Protein AF-A0A7V4LE33-F1 (afdb_monomer_lite)

Organism: NCBI:txid60893

Sequence (483 aa):
MLSTIIAKIEAGARLLPKEALALWDLDLLTLGRLANRVRVRLHPEPQVTYVVDRNINYTNICVSGCRFCAFYRPPGAPGGYVLSEAELAPKLQETKDLGGSGILLQGGLNPDLPLSYYENLVKFIRQYGLRVHGFSPPEIVFLSHQTGLSLTQVLERLVSAGLNSIPGGGAEILVDRVRSALSPRKCTAAQWLEVMAAAHRLGLATTATMMFGHLETLAERTEHLLKIRDLQDETRGFTAFIPWSFQPGGTALGGETAGSWEYLKTLAVSRLVLDNVPNLQVSWVTQGAKIAQIALSFGANDFGSTMLEENVVAATGVTFRLSETEIRRLITSAGYEPRIRDHGYGSVAEGGRGLAAKDYYPQPPSPTSEPRSTGCQPVQHRQDACAPGQKCWETRIGLNPPLPPAGQDACAPGQRGWGGELEGRAEEPDSPGSPLKSPHLAIIARVGAHEDFLRQGVRYVGGRRHATPFGESNPVHLFEHQG

Secondary structure (DSSP, 8-state):
-HHHHHHHHHHTPPPPHHHHHHGGGS-HHHHHHHHHHHHHHH--SSEEEEE-EEEE-SB-B-SS--TT-SS-B-TT-TT--B--HHHHHHHHHHHHHTT--EEEE-----TT--HHHHHHHHHHHHHTT-EEEE--HHHHHHHHHHH---HHHHHHHHHHHT--EE--TT-S-S-HHHHHHH-TTSPPHHHHHHHHHHHHHTT-EEEEEEEESSS--HHHHHHHHHHHHHHHHHH--EEEEEEEE---TT-SS---PPPHHHHHHHHHHHHHH-TT--EEB--HHHHHHHHHHHHGGGT--EEEE--S---TTGGGT------HHHHHHHHHHTT-EEEEB-TTS-B--S-S-PPPHHHHSPPPPP--S-------PPPPPPP-PPPP----------PPPPPPPPPP--------------------------PPPPS--TTTHHHHHHHHHHTTTEEEEEEE----TTS--PPEEEEEE--

Foldseek 3Di:
DLVVLLVCLVVLHADDLVSLLCLLVDALVSLLQSLLVLLCVLPVALEFEEFAEAEDAQWQAAPQQFLLFLRHDHPPGPPTDGDDLVNVVVVLVVSVQQVGQAYAYEYHLHLVDALVNLLVVLLSSVVSVHAYQYYALQNLVSNCVSPVHDSLVSVVSNVVSPHAAYEQPPPQFQDQVVCCVGGVRGDHSVSRLVNVQSCLVVVHAYAHEYADDAPDDSSSLSVRLVSVQVSCVVRVRHQEYEYDWRQQASGSRHDDTDALSVVLSSQSSSSSNNSSHSAYEFDCQHHNLVSLLVSSSSNGRYPYYQHLDDRGSVSRVGDHGDFPVSSQVSSVVSVGGYFYAHPSRHGDPPDGDRDDRPSSDPDDPDPPDDDDDPDDDDDDDDDDDDDDDDDDDDDDDDDDDDDDDDDDDDDDDDDDDPDDDDDDDDDDDDDDDDDDDDPDPPPPVVVVVVVVVVVQQKDWDDWDWDDDPPPDTDIDTDIDHPD

InterPro domains:
  IPR007197 Radical SAM [PF04055] (56-225)
  IPR007197 Radical SAM [PS51918] (48-275)
  IPR007197 Radical SAM [SFLDS00029] (2-348)
  IPR013785 Aldolase-type TIM barrel [G3DSA:3.20.20.70] (4-344)
  IPR020050 FO synthase, subunit 2 [SFLDF00343] (2-348)
  IPR020050 FO synthase, subunit 2 [TIGR00423] (48-345)
  IPR022431 Cyclic dehypoxanthine futalosine synthase [MF_00992] (12-351)
  IPR022431 Cyclic dehypoxanthine futalosine synthase [TIGR03699] (14-346)
  IPR034405 F420, menaquinone cofactor biosynthesis [PTHR43076] (3-348)
  IPR045567 CofH/MqnC-like, C-terminal domain [PF19288] (236-346)
  IPR058240 Radical SAM superfamily [SSF102114] (18-340)

Radius of gyration: 28.49 Å; chains: 1; bounding box: 61×64×117 Å

Structure (mmCIF, N/CA/C/O backbone):
data_AF-A0A7V4LE33-F1
#
_entry.id   AF-A0A7V4LE33-F1
#
loop_
_atom_site.group_PDB
_atom_site.id
_atom_site.type_symbol
_atom_site.label_atom_id
_atom_site.label_alt_id
_atom_site.label_comp_id
_atom_site.label_asym_id
_atom_site.label_entity_id
_atom_site.label_seq_id
_atom_site.pdbx_PDB_ins_code
_atom_site.Cartn_x
_atom_site.Cartn_y
_atom_site.Cartn_z
_atom_site.occupancy
_atom_site.B_iso_or_equiv
_atom_site.auth_seq_id
_atom_site.auth_comp_id
_atom_site.auth_asym_id
_atom_site.auth_atom_id
_atom_site.pdbx_PDB_model_num
ATOM 1 N N . MET A 1 1 ? 22.209 -19.294 -17.822 1.00 82.50 1 MET A N 1
ATOM 2 C CA . MET A 1 1 ? 21.057 -19.135 -16.905 1.00 82.50 1 MET A CA 1
ATOM 3 C C . MET A 1 1 ? 20.354 -17.798 -17.127 1.00 82.50 1 MET A C 1
ATOM 5 O O . MET A 1 1 ? 19.225 -17.825 -17.589 1.00 82.50 1 MET A O 1
ATOM 9 N N . LEU A 1 2 ? 21.002 -16.645 -16.900 1.00 89.12 2 LEU A N 1
ATOM 10 C CA . LEU A 1 2 ? 20.376 -15.319 -17.088 1.00 89.12 2 LEU A CA 1
ATOM 11 C C . LEU A 1 2 ? 19.876 -15.055 -18.522 1.00 89.12 2 LEU A C 1
ATOM 13 O O . LEU A 1 2 ? 18.779 -14.540 -18.696 1.00 89.12 2 LEU A O 1
ATOM 17 N N . SER A 1 3 ? 20.615 -15.484 -19.551 1.00 91.12 3 SER A N 1
ATOM 18 C CA . SER A 1 3 ? 20.172 -15.388 -20.954 1.00 91.12 3 SER A CA 1
ATOM 19 C C . SER A 1 3 ? 18.851 -16.122 -21.217 1.00 91.12 3 SER A C 1
ATOM 21 O O . SER A 1 3 ? 17.976 -15.606 -21.906 1.00 91.12 3 SER A O 1
ATOM 23 N N . THR A 1 4 ? 18.673 -17.303 -20.621 1.00 94.19 4 THR A N 1
ATOM 24 C CA . THR A 1 4 ? 17.432 -18.084 -20.699 1.00 94.19 4 THR A CA 1
ATOM 25 C C . THR A 1 4 ? 16.272 -17.374 -19.998 1.00 94.19 4 THR A C 1
ATOM 27 O O . THR A 1 4 ? 15.159 -17.371 -20.517 1.00 94.19 4 THR A O 1
ATOM 30 N N . ILE A 1 5 ? 16.529 -16.737 -18.851 1.00 95.00 5 ILE A N 1
ATOM 31 C CA . ILE A 1 5 ? 15.526 -15.955 -18.108 1.00 95.00 5 ILE A CA 1
ATOM 32 C C . ILE A 1 5 ? 15.067 -14.749 -18.936 1.00 95.00 5 ILE A C 1
ATOM 34 O O . ILE A 1 5 ? 13.870 -14.507 -19.060 1.00 95.00 5 ILE A O 1
ATOM 38 N N . ILE A 1 6 ? 16.004 -14.035 -19.564 1.00 95.38 6 ILE A N 1
ATOM 39 C CA . ILE A 1 6 ? 15.701 -12.904 -20.449 1.00 95.38 6 ILE A CA 1
ATOM 40 C C . ILE A 1 6 ? 14.821 -13.354 -21.620 1.00 95.38 6 ILE A C 1
ATOM 42 O O . ILE A 1 6 ? 13.769 -12.760 -21.848 1.00 95.38 6 ILE A O 1
ATOM 46 N N . ALA A 1 7 ? 15.195 -14.440 -22.303 1.00 95.81 7 ALA A N 1
ATOM 47 C CA . ALA A 1 7 ? 14.414 -14.977 -23.417 1.00 95.81 7 ALA A CA 1
ATOM 48 C C . ALA A 1 7 ? 12.983 -15.360 -22.994 1.00 95.81 7 ALA A C 1
ATOM 50 O O . ALA A 1 7 ? 12.030 -15.091 -23.724 1.00 95.81 7 ALA A O 1
ATOM 51 N N . LYS A 1 8 ? 12.808 -15.925 -21.789 1.00 96.50 8 LYS A N 1
ATOM 52 C CA . LYS A 1 8 ? 11.479 -16.202 -21.221 1.00 96.50 8 LYS A CA 1
ATOM 53 C C . LYS A 1 8 ? 10.655 -14.931 -21.024 1.00 96.50 8 LYS A C 1
ATOM 55 O O . LYS A 1 8 ? 9.504 -14.895 -21.448 1.00 96.50 8 LYS A O 1
ATOM 60 N N . ILE A 1 9 ? 11.234 -13.886 -20.432 1.00 96.25 9 ILE A N 1
ATOM 61 C CA . ILE A 1 9 ? 10.548 -12.599 -20.216 1.00 96.25 9 ILE A CA 1
ATOM 62 C C . ILE A 1 9 ? 10.115 -11.983 -21.554 1.00 96.25 9 ILE A C 1
ATOM 64 O O . ILE A 1 9 ? 8.979 -11.516 -21.707 1.00 96.25 9 ILE A O 1
ATOM 68 N N . GLU A 1 10 ? 11.008 -12.005 -22.544 1.00 93.81 10 GLU A N 1
ATOM 69 C CA . GLU A 1 10 ? 10.741 -11.483 -23.885 1.00 93.81 10 GLU A CA 1
ATOM 70 C C . GLU A 1 10 ? 9.639 -12.273 -24.601 1.00 93.81 10 GLU A C 1
ATOM 72 O O . GLU A 1 10 ? 8.784 -11.661 -25.243 1.00 93.81 10 GLU A O 1
ATOM 77 N N . ALA A 1 11 ? 9.576 -13.589 -24.391 1.00 95.38 11 ALA A N 1
ATOM 78 C CA . ALA A 1 11 ? 8.491 -14.451 -24.861 1.00 95.38 11 ALA A CA 1
ATOM 79 C C . ALA A 1 11 ? 7.198 -14.353 -24.023 1.00 95.38 11 ALA A C 1
ATOM 81 O O . ALA A 1 11 ? 6.180 -14.923 -24.403 1.00 95.38 11 ALA A O 1
ATOM 82 N N . GLY A 1 12 ? 7.215 -13.650 -22.884 1.00 93.88 12 GLY A N 1
ATOM 83 C CA . GLY A 1 12 ? 6.070 -13.554 -21.973 1.00 93.88 12 GLY A CA 1
ATOM 84 C C . GLY A 1 12 ? 5.796 -14.811 -21.154 1.00 93.88 12 GLY A C 1
ATOM 85 O O . GLY A 1 12 ? 4.691 -14.984 -20.653 1.00 93.88 12 GLY A O 1
ATOM 86 N N . ALA A 1 13 ? 6.795 -15.677 -20.995 1.00 96.06 13 ALA A N 1
ATOM 87 C CA . ALA A 1 13 ? 6.697 -16.852 -20.148 1.00 96.06 13 ALA A CA 1
ATOM 88 C C . ALA A 1 13 ? 6.853 -16.487 -18.663 1.00 96.06 13 ALA A C 1
ATOM 90 O O . ALA A 1 13 ? 7.707 -15.678 -18.289 1.00 96.06 13 ALA A O 1
ATOM 91 N N . ARG A 1 14 ? 6.058 -17.143 -17.811 1.00 96.50 14 ARG A N 1
ATOM 92 C CA . ARG A 1 14 ? 6.125 -17.004 -16.353 1.00 96.50 14 ARG A CA 1
ATOM 93 C C . ARG A 1 14 ? 7.475 -17.479 -15.811 1.00 96.50 14 ARG A C 1
ATOM 95 O O . ARG A 1 14 ? 8.003 -18.515 -16.223 1.00 96.50 14 ARG A O 1
ATOM 102 N N . LEU A 1 15 ? 8.003 -16.731 -14.844 1.00 97.88 15 LEU A N 1
ATOM 103 C CA . LEU A 1 15 ? 9.248 -17.058 -14.153 1.00 97.88 15 LEU A CA 1
ATOM 104 C C . LEU A 1 15 ? 9.018 -18.041 -13.004 1.00 97.88 15 LEU A C 1
ATOM 106 O O . LEU A 1 15 ? 8.119 -17.861 -12.172 1.00 97.88 15 LEU A O 1
ATOM 110 N N . LEU A 1 16 ? 9.881 -19.052 -12.925 1.00 97.69 16 LEU A N 1
ATOM 111 C CA . LEU A 1 16 ? 9.951 -19.968 -11.788 1.00 97.69 16 LEU A CA 1
ATOM 112 C C . LEU A 1 16 ? 10.602 -19.284 -10.570 1.00 97.69 16 LEU A C 1
ATOM 114 O O . LEU A 1 16 ? 11.385 -18.351 -10.747 1.00 97.69 16 LEU A O 1
ATOM 118 N N . PRO A 1 17 ? 10.382 -19.772 -9.333 1.00 97.69 17 PRO A N 1
ATOM 119 C CA . PRO A 1 17 ? 10.937 -19.154 -8.122 1.00 97.69 17 PRO A CA 1
ATOM 120 C C . PRO A 1 17 ? 12.454 -18.909 -8.155 1.00 97.69 17 PRO A C 1
ATOM 122 O O . PRO A 1 17 ? 12.925 -17.831 -7.800 1.00 97.69 17 PRO A O 1
ATOM 125 N N . LYS A 1 18 ? 13.234 -19.879 -8.651 1.00 97.62 18 LYS A N 1
ATOM 126 C CA . LYS A 1 18 ? 14.694 -19.727 -8.795 1.00 97.62 18 LYS A CA 1
ATOM 127 C C . LYS A 1 18 ? 15.082 -18.679 -9.841 1.00 97.62 18 LYS A C 1
ATOM 129 O O . LYS A 1 18 ? 16.113 -18.034 -9.706 1.00 97.62 18 LYS A O 1
ATOM 134 N N . GLU A 1 19 ? 14.269 -18.522 -10.882 1.00 98.25 19 GLU A N 1
ATOM 135 C CA . GLU A 1 19 ? 14.489 -17.530 -11.937 1.00 98.25 19 GLU A CA 1
ATOM 136 C C . GLU A 1 19 ? 14.141 -16.126 -11.442 1.00 98.25 19 GLU A C 1
ATOM 138 O O . GLU A 1 19 ? 14.890 -15.194 -11.708 1.00 98.25 19 GLU A O 1
ATOM 143 N N . ALA A 1 20 ? 13.061 -15.998 -10.664 1.00 98.25 20 ALA A N 1
ATOM 144 C CA . ALA A 1 20 ? 12.683 -14.762 -9.986 1.00 98.25 20 ALA A CA 1
ATOM 145 C C . ALA A 1 20 ? 13.791 -14.273 -9.039 1.00 98.25 20 ALA A C 1
ATOM 147 O O . ALA A 1 20 ? 14.145 -13.098 -9.070 1.00 98.25 20 ALA A O 1
ATOM 148 N N . LEU A 1 21 ? 14.400 -15.177 -8.261 1.00 98.38 21 LEU A N 1
ATOM 149 C CA . LEU A 1 21 ? 15.534 -14.839 -7.395 1.00 98.38 21 LEU A CA 1
ATOM 150 C C . LEU A 1 21 ? 16.780 -14.427 -8.198 1.00 98.38 21 LEU A C 1
ATOM 152 O O . LEU A 1 21 ? 17.473 -13.488 -7.825 1.00 98.38 21 LEU A O 1
ATOM 156 N N . ALA A 1 22 ? 17.049 -15.081 -9.327 1.00 98.25 22 ALA A N 1
ATOM 157 C CA . ALA A 1 22 ? 18.191 -14.738 -10.175 1.00 98.25 22 ALA A CA 1
ATOM 158 C C . ALA A 1 22 ? 18.052 -13.368 -10.876 1.00 98.25 22 ALA A C 1
ATOM 160 O O . ALA A 1 22 ? 19.038 -12.846 -11.391 1.00 98.25 22 ALA A O 1
ATOM 161 N N . LEU A 1 23 ? 16.861 -12.748 -10.895 1.00 98.19 23 LEU A N 1
ATOM 162 C CA . LEU A 1 23 ? 16.689 -11.396 -11.447 1.00 98.19 23 LEU A CA 1
ATOM 163 C C . LEU A 1 23 ? 17.510 -10.346 -10.698 1.00 98.19 23 LEU A C 1
ATOM 165 O O . LEU A 1 23 ? 17.931 -9.360 -11.299 1.00 98.19 23 LEU A O 1
ATOM 169 N N . TRP A 1 24 ? 17.743 -10.543 -9.401 1.00 98.06 24 TRP A N 1
ATOM 170 C CA . TRP A 1 24 ? 18.473 -9.578 -8.583 1.00 98.06 24 TRP A CA 1
ATOM 171 C C . TRP A 1 24 ? 19.936 -9.401 -9.017 1.00 98.06 24 TRP A C 1
ATOM 173 O O . TRP A 1 24 ? 20.500 -8.320 -8.803 1.00 98.06 24 TRP A O 1
ATOM 183 N N . ASP A 1 25 ? 20.501 -10.403 -9.697 1.00 97.50 25 ASP A N 1
ATOM 184 C CA . ASP A 1 25 ? 21.866 -10.404 -10.236 1.00 97.50 25 ASP A CA 1
ATOM 185 C C . ASP A 1 25 ? 22.005 -9.584 -11.531 1.00 97.50 25 ASP A C 1
ATOM 187 O O . ASP A 1 25 ? 23.118 -9.264 -11.950 1.00 97.50 25 ASP A O 1
ATOM 191 N N . LEU A 1 26 ? 20.892 -9.214 -12.176 1.00 97.25 26 LEU A N 1
ATOM 192 C CA . LEU A 1 26 ? 20.912 -8.365 -13.367 1.00 97.25 26 LEU A CA 1
ATOM 193 C C . LEU A 1 26 ? 21.251 -6.912 -13.012 1.00 97.25 26 LEU A C 1
ATOM 195 O O . LEU A 1 26 ? 20.949 -6.412 -11.921 1.00 97.25 26 LEU A O 1
ATOM 199 N N . ASP A 1 27 ? 21.861 -6.199 -13.958 1.00 97.19 27 ASP A N 1
ATOM 200 C CA . ASP A 1 27 ? 22.072 -4.763 -13.824 1.00 97.19 27 ASP A CA 1
ATOM 201 C C . ASP A 1 27 ? 20.743 -3.993 -13.922 1.00 97.19 27 ASP A C 1
ATOM 203 O O . ASP A 1 27 ? 19.739 -4.464 -14.468 1.00 97.19 27 ASP A O 1
ATOM 207 N N . LEU A 1 28 ? 20.740 -2.779 -13.368 1.00 98.12 28 LEU A N 1
ATOM 208 C CA . LEU A 1 28 ? 19.538 -1.956 -13.261 1.00 98.12 28 LEU A CA 1
ATOM 209 C C . LEU A 1 28 ? 18.928 -1.623 -14.633 1.00 98.12 28 LEU A C 1
ATOM 211 O O . LEU A 1 28 ? 17.707 -1.632 -14.765 1.00 98.12 28 LEU A O 1
ATOM 215 N N . LEU A 1 29 ? 19.744 -1.331 -15.648 1.00 97.94 29 LEU A N 1
ATOM 216 C CA . LEU A 1 29 ? 19.242 -0.896 -16.954 1.00 97.94 29 LEU A CA 1
ATOM 217 C C . LEU A 1 29 ? 18.632 -2.068 -17.723 1.00 97.94 29 LEU A C 1
ATOM 219 O O . LEU A 1 29 ? 17.577 -1.912 -18.341 1.00 97.94 29 LEU A O 1
ATOM 223 N N . THR A 1 30 ? 19.235 -3.255 -17.624 1.00 97.94 30 THR A N 1
ATOM 224 C CA . THR A 1 30 ? 18.644 -4.490 -18.150 1.00 97.94 30 THR A CA 1
ATOM 225 C C . THR A 1 30 ? 17.298 -4.778 -17.488 1.00 97.94 30 THR A C 1
ATOM 227 O O . THR A 1 30 ? 16.317 -5.012 -18.197 1.00 97.94 30 THR A O 1
ATOM 230 N N . LEU A 1 31 ? 17.214 -4.694 -16.155 1.00 98.38 31 LEU A N 1
ATOM 231 C CA . LEU A 1 31 ? 15.952 -4.866 -15.425 1.00 98.38 31 LEU A CA 1
ATOM 232 C C . LEU A 1 31 ? 14.897 -3.844 -15.853 1.00 98.38 31 LEU A C 1
ATOM 234 O O . LEU A 1 31 ? 13.776 -4.233 -16.173 1.00 98.38 31 LEU A O 1
ATOM 238 N N . GLY A 1 32 ? 15.257 -2.560 -15.915 1.00 98.31 32 GLY A N 1
ATOM 239 C CA . GLY A 1 32 ? 14.355 -1.489 -16.337 1.00 98.31 32 GLY A CA 1
ATOM 240 C C . GLY A 1 32 ? 13.806 -1.717 -17.741 1.00 98.31 32 GLY A C 1
ATOM 241 O O . GLY A 1 32 ? 12.592 -1.696 -17.942 1.00 98.31 32 GLY A O 1
ATOM 242 N N . ARG A 1 33 ? 14.678 -2.051 -18.702 1.00 98.31 33 ARG A N 1
ATOM 243 C CA . ARG A 1 33 ? 14.275 -2.363 -20.081 1.00 98.31 33 ARG A CA 1
ATOM 244 C C . ARG A 1 33 ? 13.282 -3.523 -20.131 1.00 98.31 33 ARG A C 1
ATOM 246 O O . ARG A 1 33 ? 12.261 -3.421 -20.806 1.00 98.31 33 ARG A O 1
ATOM 253 N N . LEU A 1 34 ? 13.569 -4.618 -19.429 1.00 98.50 34 LEU A N 1
ATOM 254 C CA . LEU A 1 34 ? 12.706 -5.801 -19.409 1.00 98.50 34 LEU A CA 1
ATOM 255 C C . LEU A 1 34 ? 11.360 -5.508 -18.738 1.00 98.50 34 LEU A C 1
ATOM 257 O O . LEU A 1 34 ? 10.313 -5.828 -19.300 1.00 98.50 34 LEU A O 1
ATOM 261 N N . ALA A 1 35 ? 11.376 -4.848 -17.580 1.00 98.62 35 ALA A N 1
ATOM 262 C CA . ALA A 1 35 ? 10.173 -4.471 -16.849 1.00 98.62 35 ALA A CA 1
ATOM 263 C C . ALA A 1 35 ? 9.291 -3.514 -17.662 1.00 98.62 35 ALA A C 1
ATOM 265 O O . ALA A 1 35 ? 8.075 -3.696 -17.718 1.00 98.62 35 ALA A O 1
ATOM 266 N N . ASN A 1 36 ? 9.889 -2.542 -18.358 1.00 97.88 36 ASN A N 1
ATOM 267 C CA . ASN A 1 36 ? 9.147 -1.643 -19.235 1.00 97.88 36 ASN A CA 1
ATOM 268 C C . ASN A 1 36 ? 8.509 -2.386 -20.416 1.00 97.88 36 ASN A C 1
ATOM 270 O O . ASN A 1 36 ? 7.359 -2.115 -20.747 1.00 97.88 36 ASN A O 1
ATOM 274 N N . ARG A 1 37 ? 9.199 -3.369 -21.015 1.00 96.81 37 ARG A N 1
ATOM 275 C CA . ARG A 1 37 ? 8.605 -4.215 -22.069 1.00 96.81 37 ARG A CA 1
ATOM 276 C C . ARG A 1 37 ? 7.395 -4.995 -21.558 1.00 96.81 37 ARG A C 1
ATOM 278 O O . ARG A 1 37 ? 6.384 -5.044 -22.252 1.00 96.81 37 ARG A O 1
ATOM 285 N N . VAL A 1 38 ? 7.474 -5.574 -20.357 1.00 97.69 38 VAL A N 1
ATOM 286 C CA . VAL A 1 38 ? 6.320 -6.255 -19.741 1.00 97.69 38 VAL A CA 1
ATOM 287 C C . VAL A 1 38 ? 5.189 -5.264 -19.473 1.00 97.69 38 VAL A C 1
ATOM 289 O O . VAL A 1 38 ? 4.042 -5.565 -19.790 1.00 97.69 38 VAL A O 1
ATOM 292 N N . ARG A 1 39 ? 5.496 -4.063 -18.970 1.00 97.19 39 ARG A N 1
ATOM 293 C CA . ARG A 1 39 ? 4.485 -3.022 -18.760 1.00 97.19 39 ARG A CA 1
ATOM 294 C C . ARG A 1 39 ? 3.781 -2.639 -20.057 1.00 97.19 39 ARG A C 1
ATOM 296 O O . ARG A 1 39 ? 2.563 -2.613 -20.057 1.00 97.19 39 ARG A O 1
ATOM 303 N N . VAL A 1 40 ? 4.515 -2.387 -21.142 1.00 96.12 40 VAL A N 1
ATOM 304 C CA . VAL A 1 40 ? 3.935 -2.048 -22.458 1.00 96.12 40 VAL A CA 1
ATOM 305 C C . VAL A 1 40 ? 3.101 -3.201 -23.022 1.00 96.12 40 VAL A C 1
ATOM 307 O O . VAL A 1 40 ? 2.091 -2.966 -23.670 1.00 96.12 40 VAL A O 1
ATOM 310 N N . ARG A 1 41 ? 3.482 -4.457 -22.760 1.00 95.31 41 ARG A N 1
ATOM 311 C CA . ARG A 1 41 ? 2.681 -5.621 -23.168 1.00 95.31 41 ARG A CA 1
ATOM 312 C C . ARG A 1 41 ? 1.339 -5.690 -22.429 1.00 95.31 41 ARG A C 1
ATOM 314 O O . ARG A 1 41 ? 0.349 -6.077 -23.035 1.00 95.31 41 ARG A O 1
ATOM 321 N N . LEU A 1 42 ? 1.323 -5.364 -21.134 1.00 93.81 42 LEU A N 1
ATOM 322 C CA . LEU A 1 42 ? 0.115 -5.382 -20.299 1.00 93.81 42 LEU A CA 1
ATOM 323 C C . LEU A 1 42 ? -0.757 -4.131 -20.482 1.00 93.81 42 LEU A C 1
ATOM 325 O O . LEU A 1 42 ? -1.971 -4.221 -20.352 1.00 93.81 42 LEU A O 1
ATOM 329 N N . HIS A 1 43 ? -0.127 -2.994 -20.776 1.00 95.19 43 HIS A N 1
ATOM 330 C CA . HIS A 1 43 ? -0.737 -1.671 -20.922 1.00 95.19 43 HIS A CA 1
ATOM 331 C C . HIS A 1 43 ? -0.192 -1.021 -22.204 1.00 95.19 43 HIS A C 1
ATOM 333 O O . HIS A 1 43 ? 0.760 -0.232 -22.129 1.00 95.19 43 HIS A O 1
ATOM 339 N N . PRO A 1 44 ? -0.696 -1.424 -23.386 1.00 95.50 44 PRO A N 1
ATOM 340 C CA . PRO A 1 44 ? -0.222 -0.909 -24.670 1.00 95.50 44 PRO A CA 1
ATOM 341 C C . PRO A 1 44 ? -0.624 0.549 -24.899 1.00 95.50 44 PRO A C 1
ATOM 343 O O . PRO A 1 44 ? 0.054 1.267 -25.637 1.00 95.50 44 PRO A O 1
ATOM 346 N N . GLU A 1 45 ? -1.703 1.006 -24.265 1.00 94.69 45 GLU A N 1
ATOM 347 C CA . GLU A 1 45 ? -2.090 2.405 -24.270 1.00 94.69 45 GLU A CA 1
ATOM 348 C C . GLU A 1 45 ? -1.034 3.240 -23.532 1.00 94.69 45 GLU A C 1
ATOM 350 O O . GLU A 1 45 ? -0.518 2.830 -22.486 1.00 94.69 45 GLU A O 1
ATOM 355 N N . PRO A 1 46 ? -0.721 4.455 -24.010 1.00 94.25 46 PRO A N 1
ATOM 356 C CA . PRO A 1 46 ? 0.257 5.321 -23.367 1.00 94.25 46 PRO A CA 1
ATOM 357 C C . PRO A 1 46 ? -0.338 6.001 -22.125 1.00 94.25 46 PRO A C 1
ATOM 359 O O . PRO A 1 46 ? -0.137 7.190 -21.933 1.00 94.25 46 PRO A O 1
ATOM 362 N N . GLN A 1 47 ? -1.074 5.281 -21.280 1.00 96.50 47 GLN A N 1
ATOM 363 C CA . GLN A 1 47 ? -1.774 5.829 -20.121 1.00 96.50 47 GLN A CA 1
ATOM 364 C C . GLN A 1 47 ? -1.031 5.520 -18.822 1.00 96.50 47 GLN A C 1
ATOM 366 O O . GLN A 1 47 ? -0.473 4.437 -18.639 1.00 96.50 47 GLN A O 1
ATOM 371 N N . VAL A 1 48 ? -1.043 6.481 -17.902 1.00 98.12 48 VAL A N 1
ATOM 372 C CA . VAL A 1 48 ? -0.608 6.286 -16.515 1.00 98.12 48 VAL A CA 1
ATOM 373 C C . VAL A 1 48 ? -1.706 6.790 -15.602 1.00 98.12 48 VAL A C 1
ATOM 375 O O . VAL A 1 48 ? -2.160 7.930 -15.729 1.00 98.12 48 VAL A O 1
ATOM 378 N N . THR A 1 49 ? -2.139 5.936 -14.680 1.00 97.62 49 THR A N 1
ATOM 379 C CA . THR A 1 49 ? -3.228 6.285 -13.772 1.00 97.62 49 THR A CA 1
ATOM 380 C C . THR A 1 49 ? -2.738 7.065 -12.559 1.00 97.62 49 THR A C 1
ATOM 382 O O . THR A 1 49 ? -1.573 6.965 -12.190 1.00 97.62 49 THR A O 1
ATOM 385 N N . TYR A 1 50 ? -3.625 7.804 -11.905 1.00 96.75 50 TYR A N 1
ATOM 386 C CA . TYR A 1 50 ? -3.416 8.372 -10.573 1.00 96.75 50 TYR A CA 1
ATOM 387 C C . TYR A 1 50 ? -4.773 8.580 -9.884 1.00 96.75 50 TYR A C 1
ATOM 389 O O . TYR A 1 50 ? -5.817 8.560 -10.539 1.00 96.75 50 TYR A O 1
ATOM 397 N N . VAL A 1 51 ? -4.778 8.778 -8.567 1.00 94.06 51 VAL A N 1
ATOM 398 C CA . VAL A 1 51 ? -6.002 9.027 -7.789 1.00 94.06 51 VAL A CA 1
ATOM 399 C C . VAL A 1 51 ? -5.876 10.305 -6.967 1.00 94.06 51 VAL A C 1
ATOM 401 O O . VAL A 1 51 ? -4.799 10.640 -6.478 1.00 94.06 51 VAL A O 1
ATOM 404 N N . VAL A 1 52 ? -6.988 11.018 -6.810 1.00 92.50 52 VAL A N 1
ATOM 405 C CA . VAL A 1 52 ? -7.119 12.083 -5.813 1.00 92.50 52 VAL A CA 1
ATOM 406 C C . VAL A 1 52 ? -7.833 11.484 -4.605 1.00 92.50 52 VAL A C 1
ATOM 408 O O . VAL A 1 52 ? -8.999 11.085 -4.697 1.00 92.50 52 VAL A O 1
ATOM 411 N N . ASP A 1 53 ? -7.116 11.357 -3.493 1.00 92.94 53 ASP A N 1
ATOM 412 C CA . ASP A 1 53 ? -7.640 10.849 -2.224 1.00 92.94 53 ASP A CA 1
ATOM 413 C C . ASP A 1 53 ? -6.970 11.524 -1.018 1.00 92.94 53 ASP A C 1
ATOM 415 O O . ASP A 1 53 ? -6.022 12.307 -1.152 1.00 92.94 53 ASP A O 1
ATOM 419 N N . ARG A 1 54 ? -7.466 11.191 0.175 1.00 93.12 54 ARG A N 1
ATOM 420 C CA . ARG A 1 54 ? -6.839 11.542 1.449 1.00 93.12 54 ARG A CA 1
ATOM 421 C C . ARG A 1 54 ? -6.516 10.290 2.250 1.00 93.12 54 ARG A C 1
ATOM 423 O O . ARG A 1 54 ? -7.389 9.432 2.406 1.00 93.12 54 ARG A O 1
ATOM 430 N N . ASN A 1 55 ? -5.331 10.249 2.858 1.00 94.25 55 ASN A N 1
ATOM 431 C CA . ASN A 1 55 ? -5.044 9.260 3.888 1.00 94.25 55 ASN A CA 1
ATOM 432 C C . ASN A 1 55 ? -5.548 9.799 5.224 1.00 94.25 55 ASN A C 1
ATOM 434 O O . ASN A 1 55 ? -5.143 10.871 5.667 1.00 94.25 55 ASN A O 1
ATOM 438 N N . ILE A 1 56 ? -6.428 9.051 5.878 1.00 95.19 56 ILE A N 1
ATOM 439 C CA . ILE A 1 56 ? -6.908 9.380 7.216 1.00 95.19 56 ILE A CA 1
ATOM 440 C C . ILE A 1 56 ? -6.454 8.293 8.173 1.00 95.19 56 ILE A C 1
ATOM 442 O O . ILE A 1 56 ? -6.824 7.121 8.044 1.00 95.19 56 ILE A O 1
ATOM 446 N N . ASN A 1 57 ? -5.702 8.719 9.186 1.00 96.31 57 ASN A N 1
ATOM 447 C CA . ASN A 1 57 ? -5.426 7.902 10.349 1.00 96.31 57 ASN A CA 1
ATOM 448 C C . ASN A 1 57 ? -6.415 8.241 11.459 1.00 96.31 57 ASN A C 1
ATOM 450 O O . ASN A 1 57 ? -6.234 9.215 12.174 1.00 96.31 57 ASN A O 1
ATOM 454 N N . TYR A 1 58 ? -7.482 7.449 11.593 1.00 96.75 58 TYR A N 1
ATOM 455 C CA . TYR A 1 58 ? -8.544 7.713 12.575 1.00 96.75 58 TYR A CA 1
ATOM 456 C C . TYR A 1 58 ? -8.078 7.518 14.026 1.00 96.75 58 TYR A C 1
ATOM 458 O O . TYR A 1 58 ? -8.676 8.063 14.947 1.00 96.75 58 TYR A O 1
ATOM 466 N N . THR A 1 59 ? -6.997 6.768 14.241 1.00 97.62 59 THR A N 1
ATOM 467 C CA . THR A 1 59 ? -6.306 6.650 15.528 1.00 97.62 59 THR A CA 1
ATOM 468 C C . THR A 1 59 ? -4.842 6.284 15.310 1.00 97.62 59 THR A C 1
ATOM 470 O O . THR A 1 59 ? -4.517 5.513 14.403 1.00 97.62 59 THR A O 1
ATOM 473 N N . ASN A 1 60 ? -3.954 6.787 16.168 1.00 97.00 60 ASN A N 1
ATOM 474 C CA . ASN A 1 60 ? -2.563 6.331 16.262 1.00 97.00 60 ASN A CA 1
ATOM 475 C C . ASN A 1 60 ? -2.322 5.377 17.451 1.00 97.00 60 ASN A C 1
ATOM 477 O O . ASN A 1 60 ? -1.198 4.900 17.635 1.00 97.00 60 ASN A O 1
ATOM 481 N N . ILE A 1 61 ? -3.353 5.083 18.253 1.00 97.81 61 ILE A N 1
ATOM 482 C CA . ILE A 1 61 ? -3.260 4.184 19.406 1.00 97.81 61 ILE A CA 1
ATOM 483 C C . ILE A 1 61 ? -3.143 2.747 18.902 1.00 97.81 61 ILE A C 1
ATOM 485 O O . ILE A 1 61 ? -3.994 2.270 18.155 1.00 97.81 61 ILE A O 1
ATOM 489 N N . CYS A 1 62 ? -2.080 2.042 19.286 1.00 96.88 62 CYS A N 1
ATOM 490 C CA . CYS A 1 62 ? -1.788 0.725 18.732 1.00 96.88 62 CYS A CA 1
ATOM 491 C C . CYS A 1 62 ? -1.068 -0.187 19.725 1.00 96.88 62 CYS A C 1
ATOM 493 O O . CYS A 1 62 ? 0.007 0.145 20.227 1.00 96.88 62 CYS A O 1
ATOM 495 N N . VAL A 1 63 ? -1.593 -1.400 19.915 1.00 95.50 63 VAL A N 1
ATOM 496 C CA . VAL A 1 63 ? -0.941 -2.434 20.742 1.00 95.50 63 VAL A CA 1
ATOM 497 C C . VAL A 1 63 ? 0.197 -3.162 20.026 1.00 95.50 63 VAL A C 1
ATOM 499 O O . VAL A 1 63 ? 0.994 -3.853 20.658 1.00 95.50 63 VAL A O 1
ATOM 502 N N . SER A 1 64 ? 0.329 -3.008 18.706 1.00 93.25 64 SER A N 1
ATOM 503 C CA . SER A 1 64 ? 1.270 -3.804 17.912 1.00 93.25 64 SER A CA 1
ATOM 504 C C . SER A 1 64 ? 2.746 -3.566 18.269 1.00 93.25 64 SER A C 1
ATOM 506 O O . SER A 1 64 ? 3.523 -4.513 18.344 1.00 93.25 64 SER A O 1
ATOM 508 N N . GLY A 1 65 ? 3.139 -2.311 18.518 1.00 90.44 65 GLY A N 1
ATOM 509 C CA . GLY A 1 65 ? 4.529 -1.924 18.802 1.00 90.44 65 GLY A CA 1
ATOM 510 C C . GLY A 1 65 ? 5.537 -2.331 17.726 1.00 90.44 65 GLY A C 1
ATOM 511 O O . GLY A 1 65 ? 6.569 -2.925 18.030 1.00 90.44 65 GLY A O 1
ATOM 512 N N . CYS A 1 66 ? 5.226 -2.035 16.463 1.00 95.50 66 CYS A N 1
ATOM 513 C CA . CYS A 1 66 ? 6.134 -2.272 15.342 1.00 95.50 66 CYS A CA 1
ATOM 514 C C . CYS A 1 66 ? 7.415 -1.442 15.495 1.00 95.50 66 CYS A C 1
ATOM 516 O O . CYS A 1 66 ? 7.347 -0.231 15.695 1.00 95.50 66 CYS A O 1
ATOM 518 N N . ARG A 1 67 ? 8.582 -2.067 15.320 1.00 95.50 67 ARG A N 1
ATOM 519 C CA . ARG A 1 67 ? 9.887 -1.402 15.476 1.00 95.50 67 ARG A CA 1
ATOM 520 C C . ARG A 1 67 ? 10.162 -0.353 14.399 1.00 95.50 67 ARG A C 1
ATOM 522 O O . ARG A 1 67 ? 10.891 0.594 14.654 1.00 95.50 67 ARG A O 1
ATOM 529 N N . PHE A 1 68 ? 9.562 -0.503 13.222 1.00 94.19 68 PHE A N 1
ATOM 530 C CA . PHE A 1 68 ? 9.699 0.417 12.088 1.00 94.19 68 PHE A CA 1
ATOM 531 C C . PHE A 1 68 ? 8.690 1.577 12.099 1.00 94.19 68 PHE A C 1
ATOM 533 O O . PHE A 1 68 ? 8.709 2.403 11.196 1.00 94.19 68 PHE A O 1
ATOM 540 N N . CYS A 1 69 ? 7.760 1.629 13.058 1.00 94.19 69 CYS A N 1
ATOM 541 C CA . CYS A 1 69 ? 6.696 2.630 13.053 1.00 94.19 69 CYS A CA 1
ATOM 542 C C . CYS A 1 69 ? 7.025 3.766 14.028 1.00 94.19 69 CYS A C 1
ATOM 544 O O . CYS A 1 69 ? 7.057 3.544 15.236 1.00 94.19 69 CYS A O 1
ATOM 546 N N . ALA A 1 70 ? 7.223 4.980 13.509 1.00 91.44 70 ALA A N 1
ATOM 547 C CA . ALA A 1 70 ? 7.393 6.195 14.319 1.00 91.44 70 ALA A CA 1
ATOM 548 C C . ALA A 1 70 ? 6.048 6.817 14.764 1.00 91.44 70 ALA A C 1
ATOM 550 O O . ALA A 1 70 ? 5.982 7.618 15.702 1.00 91.44 70 ALA A O 1
ATOM 551 N N . PHE A 1 71 ? 4.956 6.436 14.097 1.00 90.75 71 PHE A N 1
ATOM 552 C CA . PHE A 1 71 ? 3.644 7.065 14.244 1.00 90.75 71 PHE A CA 1
ATOM 553 C C . PHE A 1 71 ? 2.839 6.565 15.453 1.00 90.75 71 PHE A C 1
ATOM 555 O O . PHE A 1 71 ? 2.083 7.327 16.056 1.00 90.75 71 PHE A O 1
ATOM 562 N N . TYR A 1 72 ? 2.988 5.292 15.825 1.00 93.62 72 TYR A N 1
ATOM 563 C CA . TYR A 1 72 ? 2.107 4.683 16.820 1.00 93.62 72 TYR A CA 1
ATOM 564 C C . TYR A 1 72 ? 2.327 5.227 18.237 1.00 93.62 72 TYR A C 1
ATOM 566 O O . TYR A 1 72 ? 3.430 5.631 18.617 1.00 93.62 72 TYR A O 1
ATOM 574 N N . ARG A 1 73 ? 1.275 5.169 19.052 1.00 95.44 73 ARG A N 1
ATOM 575 C CA . ARG A 1 73 ? 1.333 5.396 20.497 1.00 95.44 73 ARG A CA 1
ATOM 576 C C . ARG A 1 73 ? 0.750 4.188 21.237 1.00 95.44 73 ARG A C 1
ATOM 578 O O . ARG A 1 73 ? -0.303 3.693 20.834 1.00 95.44 73 ARG A O 1
ATOM 585 N N . PRO A 1 74 ? 1.418 3.658 22.278 1.00 94.88 74 PRO A N 1
ATOM 586 C CA . PRO A 1 74 ? 0.815 2.645 23.141 1.00 94.88 74 PRO A CA 1
ATOM 587 C C . PRO A 1 74 ? -0.477 3.165 23.798 1.00 94.88 74 PRO A C 1
ATOM 589 O O . PRO A 1 74 ? -0.592 4.375 24.010 1.00 94.88 74 PRO A O 1
ATOM 592 N N . PRO A 1 75 ? -1.428 2.288 24.170 1.00 95.12 75 PRO A N 1
ATOM 593 C CA . PRO A 1 75 ? -2.583 2.696 24.970 1.00 95.12 75 PRO A CA 1
ATOM 594 C C . PRO A 1 75 ? -2.164 3.453 26.237 1.00 95.12 75 PRO A C 1
ATOM 596 O O . PRO A 1 75 ? -1.225 3.049 26.923 1.00 95.12 75 PRO A O 1
ATOM 599 N N . GLY A 1 76 ? -2.835 4.572 26.519 1.00 92.12 76 GLY A N 1
ATOM 600 C CA . GLY A 1 76 ? -2.532 5.455 27.652 1.00 92.12 76 GLY A CA 1
ATOM 601 C C . GLY A 1 76 ? -1.299 6.353 27.484 1.00 92.12 76 GLY A C 1
ATOM 602 O O . GLY A 1 76 ? -1.052 7.198 28.343 1.00 92.12 76 GLY A O 1
ATOM 603 N N . ALA A 1 77 ? -0.525 6.222 26.400 1.00 92.94 77 ALA A N 1
ATOM 604 C CA . ALA A 1 77 ? 0.614 7.102 26.160 1.00 92.94 77 ALA A CA 1
ATOM 605 C C . ALA A 1 77 ? 0.159 8.513 25.721 1.00 92.94 77 ALA A C 1
ATOM 607 O O . ALA A 1 77 ? -0.793 8.638 24.941 1.00 92.94 77 ALA A O 1
ATOM 608 N N . PRO A 1 78 ? 0.860 9.585 26.143 1.00 94.25 78 PRO A N 1
ATOM 609 C CA . PRO A 1 78 ? 0.599 10.939 25.661 1.00 94.25 78 PRO A CA 1
ATOM 610 C C . PRO A 1 78 ? 0.668 11.043 24.130 1.00 94.25 78 PRO A C 1
ATOM 612 O O . PRO A 1 78 ? 1.503 10.409 23.480 1.00 94.25 78 PRO A O 1
ATOM 615 N N . GLY A 1 79 ? -0.208 11.866 23.549 1.00 92.19 79 GLY A N 1
ATOM 616 C CA . GLY A 1 79 ? -0.309 12.047 22.096 1.00 92.19 79 GLY A CA 1
ATOM 617 C C . GLY A 1 79 ? -1.048 10.921 21.360 1.00 92.19 79 GLY A C 1
ATOM 618 O O . GLY A 1 79 ? -1.090 10.936 20.130 1.00 92.19 79 GLY A O 1
ATOM 619 N N . GLY A 1 80 ? -1.613 9.947 22.083 1.00 96.19 80 GLY A N 1
ATOM 620 C CA . GLY A 1 80 ? -2.615 9.030 21.545 1.00 96.19 80 GLY A CA 1
ATOM 621 C C . GLY A 1 80 ? -3.932 9.758 21.253 1.00 96.19 80 GLY A C 1
ATOM 622 O O . GLY A 1 80 ? -4.359 10.583 22.059 1.00 96.19 80 GLY A O 1
ATOM 623 N N . TYR A 1 81 ? -4.577 9.462 20.123 1.00 96.75 81 TYR A N 1
ATOM 624 C CA . TYR A 1 81 ? -5.856 10.075 19.751 1.00 96.75 81 TYR A CA 1
ATOM 625 C C . TYR A 1 81 ? -6.808 9.107 19.045 1.00 96.75 81 TYR A C 1
ATOM 627 O O . TYR A 1 81 ? -6.391 8.095 18.477 1.00 96.75 81 TYR A O 1
ATOM 635 N N . VAL A 1 82 ? -8.091 9.470 19.038 1.00 97.62 82 VAL A N 1
ATOM 636 C CA . VAL A 1 82 ? -9.138 8.922 18.169 1.00 97.62 82 VAL A CA 1
ATOM 637 C C . VAL A 1 82 ? -9.886 10.118 17.588 1.00 97.62 82 VAL A C 1
ATOM 639 O O . VAL A 1 82 ? -10.379 10.940 18.355 1.00 97.62 82 VAL A O 1
ATOM 642 N N . LEU A 1 83 ? -9.941 10.237 16.261 1.00 97.06 83 LEU A N 1
ATOM 643 C CA . LEU A 1 83 ? -10.631 11.348 15.608 1.00 97.06 83 LEU A CA 1
ATOM 644 C C . LEU A 1 83 ? -12.143 11.230 15.816 1.00 97.06 83 LEU A C 1
ATOM 646 O O . LEU A 1 83 ? -12.734 10.165 15.606 1.00 97.06 83 LEU A O 1
ATOM 650 N N . SER A 1 84 ? -12.760 12.343 16.193 1.00 97.06 84 SER A N 1
ATOM 651 C CA . SER A 1 84 ? -14.210 12.502 16.246 1.00 97.06 84 SER A CA 1
ATOM 652 C C . SER A 1 84 ? -14.804 12.760 14.857 1.00 97.06 84 SER A C 1
ATOM 654 O O . SER A 1 84 ? -14.122 13.220 13.939 1.00 97.06 84 SER A O 1
ATOM 656 N N . GLU A 1 85 ? -16.110 12.529 14.697 1.00 96.56 85 GLU A N 1
ATOM 657 C CA . GLU A 1 85 ? -16.829 12.894 13.466 1.00 96.56 85 GLU A CA 1
ATOM 658 C C . GLU A 1 85 ? -16.716 14.395 13.153 1.00 96.56 85 GLU A C 1
ATOM 660 O O . GLU A 1 85 ? -16.591 14.769 11.990 1.00 96.56 85 GLU A O 1
ATOM 665 N N . ALA A 1 86 ? -16.679 15.252 14.180 1.00 96.94 86 ALA A N 1
ATOM 666 C CA . ALA A 1 86 ? -16.499 16.697 14.027 1.00 96.94 86 ALA A CA 1
ATOM 667 C C . ALA A 1 86 ? -15.121 17.065 13.445 1.00 96.94 86 ALA A C 1
ATOM 669 O O . ALA A 1 86 ? -15.024 18.001 12.656 1.00 96.94 86 ALA A O 1
ATOM 670 N N . GLU A 1 87 ? -14.066 16.324 13.795 1.00 96.69 87 GLU A N 1
ATOM 671 C CA . GLU A 1 87 ? -12.723 16.502 13.223 1.00 96.69 87 GLU A CA 1
ATOM 672 C C . GLU A 1 87 ? -12.601 15.889 11.821 1.00 96.69 87 GLU A C 1
ATOM 674 O O . GLU A 1 87 ? -11.842 16.382 10.984 1.00 96.69 87 GLU A O 1
ATOM 679 N N . LEU A 1 88 ? -13.353 14.818 11.546 1.00 96.38 88 LEU A N 1
ATOM 680 C CA . LEU A 1 88 ? -13.378 14.154 10.243 1.00 96.38 88 LEU A CA 1
ATOM 681 C C . LEU A 1 88 ? -14.185 14.937 9.203 1.00 96.38 88 LEU A C 1
ATOM 683 O O . LEU A 1 88 ? -13.734 15.067 8.068 1.00 96.38 88 LEU A O 1
ATOM 687 N N . ALA A 1 89 ? -15.341 15.488 9.574 1.00 97.75 89 ALA A N 1
ATOM 688 C CA . ALA A 1 89 ? -16.246 16.218 8.687 1.00 97.75 89 ALA A CA 1
ATOM 689 C C . ALA A 1 89 ? -15.548 17.247 7.770 1.00 97.75 89 ALA A C 1
ATOM 691 O O . ALA A 1 89 ? -15.722 17.147 6.551 1.00 97.75 89 ALA A O 1
ATOM 692 N N . PRO A 1 90 ? -14.728 18.194 8.278 1.00 96.31 90 PRO A N 1
ATOM 693 C CA . PRO A 1 90 ? -14.047 19.160 7.418 1.00 96.31 90 PRO A CA 1
ATOM 694 C C . PRO A 1 90 ? -13.035 18.495 6.477 1.00 96.31 90 PRO A C 1
ATOM 696 O O . PRO A 1 90 ? -12.951 18.882 5.317 1.00 96.31 90 PRO A O 1
ATOM 699 N N . LYS A 1 91 ? -12.320 17.450 6.923 1.00 95.38 91 LYS A N 1
ATOM 700 C CA . LYS A 1 91 ? -11.360 16.703 6.086 1.00 95.38 91 LYS A CA 1
ATOM 701 C C . LYS A 1 91 ? -12.055 15.983 4.925 1.00 95.38 91 LYS A C 1
ATOM 703 O O . LYS A 1 91 ? -11.527 15.932 3.812 1.00 95.38 91 LYS A O 1
ATOM 708 N N . LEU A 1 92 ? -13.231 15.411 5.183 1.00 96.25 92 LEU A N 1
ATOM 709 C CA . LEU A 1 92 ? -14.044 14.728 4.174 1.00 96.25 92 LEU A CA 1
ATOM 710 C C . LEU A 1 92 ? -14.642 15.724 3.178 1.00 96.25 92 LEU A C 1
ATOM 712 O O . LEU A 1 92 ? -14.577 15.489 1.971 1.00 96.25 92 LEU A O 1
ATOM 716 N N . GLN A 1 93 ? -15.166 16.849 3.671 1.00 95.94 93 GLN A N 1
ATOM 717 C CA . GLN A 1 93 ? -15.696 17.909 2.818 1.00 95.94 93 GLN A CA 1
ATOM 718 C C . GLN A 1 93 ? -14.606 18.483 1.909 1.00 95.94 93 GLN A C 1
ATOM 720 O O . GLN A 1 93 ? -14.788 18.519 0.697 1.00 95.94 93 GLN A O 1
ATOM 725 N N . GLU A 1 94 ? -13.439 18.808 2.467 1.00 93.19 94 GLU A N 1
ATOM 726 C CA . GLU A 1 94 ? -12.285 19.281 1.700 1.00 93.19 94 GLU A CA 1
ATOM 727 C C . GLU A 1 94 ? -11.867 18.259 0.633 1.00 93.19 94 GLU A C 1
ATOM 729 O O . GLU A 1 94 ? -11.665 18.611 -0.522 1.00 93.19 94 GLU A O 1
ATOM 734 N N . THR A 1 95 ? -11.809 16.966 0.973 1.00 93.00 95 THR A N 1
ATOM 735 C CA . THR A 1 95 ? -11.483 15.914 -0.009 1.00 93.00 95 THR A CA 1
ATOM 736 C C . THR A 1 95 ? -12.454 15.919 -1.191 1.00 93.00 95 THR A C 1
ATOM 738 O O . THR A 1 95 ? -12.022 15.791 -2.334 1.00 93.00 95 THR A O 1
ATOM 741 N N . LYS A 1 96 ? -13.752 16.107 -0.936 1.00 91.94 96 LYS A N 1
ATOM 742 C CA . LYS A 1 96 ? -14.777 16.191 -1.980 1.00 91.94 96 LYS A CA 1
ATOM 743 C C . LYS A 1 96 ? -14.648 17.462 -2.819 1.00 91.94 96 LYS A C 1
ATOM 745 O O . LYS A 1 96 ? -14.732 17.384 -4.043 1.00 91.94 96 LYS A O 1
ATOM 750 N N . ASP A 1 97 ? -14.422 18.605 -2.179 1.00 90.25 97 ASP A N 1
ATOM 751 C CA . ASP A 1 97 ? -14.282 19.902 -2.851 1.00 90.25 97 ASP A CA 1
ATOM 752 C C . ASP A 1 97 ? -13.069 19.922 -3.795 1.00 90.25 97 ASP A C 1
ATOM 754 O O . ASP A 1 97 ? -13.097 20.558 -4.849 1.00 90.25 97 ASP A O 1
ATOM 758 N N . LEU A 1 98 ? -12.032 19.152 -3.456 1.00 87.38 98 LEU A N 1
ATOM 759 C CA . LEU A 1 98 ? -10.829 18.940 -4.261 1.00 87.38 98 LEU A CA 1
ATOM 760 C C . LEU A 1 98 ? -10.998 17.875 -5.365 1.00 87.38 98 LEU A C 1
ATOM 762 O O . LEU A 1 98 ? -10.025 17.533 -6.035 1.00 87.38 98 LEU A O 1
ATOM 766 N N . GLY A 1 99 ? -12.203 17.325 -5.555 1.00 88.50 99 GLY A N 1
ATOM 767 C CA . GLY A 1 99 ? -12.482 16.290 -6.557 1.00 88.50 99 GLY A CA 1
ATOM 768 C C . GLY A 1 99 ? -11.989 14.889 -6.179 1.00 88.50 99 GLY A C 1
ATOM 769 O O . GLY A 1 99 ? -11.865 14.023 -7.046 1.00 88.50 99 GLY A O 1
ATOM 770 N N . GLY A 1 100 ? -11.695 14.650 -4.899 1.00 91.12 100 GLY A N 1
ATOM 771 C CA . GLY A 1 100 ? -11.262 13.353 -4.395 1.00 91.12 100 GLY A CA 1
ATOM 772 C C . GLY A 1 100 ? -12.349 12.283 -4.502 1.00 91.12 100 GLY A C 1
ATOM 773 O O . GLY A 1 100 ? -13.526 12.532 -4.244 1.00 91.12 100 GLY A O 1
ATOM 774 N N . SER A 1 101 ? -11.945 11.064 -4.863 1.00 90.38 101 SER A N 1
ATOM 775 C CA . SER A 1 101 ? -12.869 9.938 -5.085 1.00 90.38 101 SER A CA 1
ATOM 776 C C . SER A 1 101 ? -13.048 9.034 -3.859 1.00 90.38 101 SER A C 1
ATOM 778 O O . SER A 1 101 ? -14.005 8.257 -3.782 1.00 90.38 101 SER A O 1
ATOM 780 N N . GLY A 1 102 ? -12.157 9.131 -2.870 1.00 93.00 102 GLY A N 1
ATOM 781 C CA . GLY A 1 102 ? -12.210 8.285 -1.687 1.00 93.00 102 GLY A CA 1
ATOM 782 C C . GLY A 1 102 ? -11.207 8.642 -0.601 1.00 93.00 102 GLY A C 1
ATOM 783 O O . GLY A 1 102 ? -10.475 9.625 -0.697 1.00 93.00 102 GLY A O 1
ATOM 784 N N . ILE A 1 103 ? -11.201 7.809 0.435 1.00 96.25 103 ILE A N 1
ATOM 785 C CA . ILE A 1 103 ? -10.343 7.894 1.613 1.00 96.25 103 ILE A CA 1
ATOM 786 C C . ILE A 1 103 ? -9.559 6.591 1.745 1.00 96.25 103 ILE A C 1
ATOM 788 O O . ILE A 1 103 ? -10.161 5.512 1.794 1.00 96.25 103 ILE A O 1
ATOM 792 N N . LEU A 1 104 ? -8.233 6.702 1.860 1.00 96.19 104 LEU A N 1
ATOM 793 C CA . LEU A 1 104 ? -7.384 5.636 2.380 1.00 96.19 104 LEU A CA 1
ATOM 794 C C . LEU A 1 104 ? -7.448 5.681 3.913 1.00 96.19 104 LEU A C 1
ATOM 796 O O . LEU A 1 104 ? -6.887 6.574 4.544 1.00 96.19 104 LEU A O 1
ATOM 800 N N . LEU A 1 105 ? -8.175 4.745 4.519 1.00 96.69 105 LEU A N 1
ATOM 801 C CA . LEU A 1 105 ? -8.488 4.755 5.950 1.00 96.69 105 LEU A CA 1
ATOM 802 C C . LEU A 1 105 ? -7.677 3.687 6.692 1.00 96.69 105 LEU A C 1
ATOM 804 O O . LEU A 1 105 ? -7.920 2.497 6.508 1.00 96.69 105 LEU A O 1
ATOM 808 N N . GLN A 1 106 ? -6.731 4.078 7.546 1.00 94.38 106 GLN A N 1
ATOM 809 C CA . GLN A 1 106 ? -5.880 3.124 8.277 1.00 94.38 106 GLN A CA 1
ATOM 810 C C . GLN A 1 106 ? -5.595 3.609 9.692 1.00 94.38 106 GLN A C 1
ATOM 812 O O . GLN A 1 106 ? -5.222 4.760 9.870 1.00 94.38 106 GLN A O 1
ATOM 817 N N . GLY A 1 107 ? -5.699 2.752 10.702 1.00 95.00 107 GLY A N 1
ATOM 818 C CA . GLY A 1 107 ? -5.441 3.141 12.089 1.00 95.00 107 GLY A CA 1
ATOM 819 C C . GLY A 1 107 ? -4.505 2.196 12.823 1.00 95.00 107 GLY A C 1
ATOM 820 O O . GLY A 1 107 ? -3.972 1.227 12.280 1.00 95.00 107 GLY A O 1
ATOM 821 N N . GLY A 1 108 ? -4.285 2.507 14.096 1.00 95.75 108 GLY A N 1
ATOM 822 C CA . GLY A 1 108 ? -3.659 1.581 15.026 1.00 95.75 108 GLY A CA 1
ATOM 823 C C . GLY A 1 108 ? -4.605 0.461 15.477 1.00 95.75 108 GLY A C 1
ATOM 824 O O . GLY A 1 108 ? -5.826 0.564 15.385 1.00 95.75 108 GLY A O 1
ATOM 825 N N . LEU A 1 109 ? -4.021 -0.623 15.997 1.00 97.00 109 LEU A N 1
ATOM 826 C CA . LEU A 1 109 ? -4.754 -1.711 16.649 1.00 97.00 109 LEU A CA 1
ATOM 827 C C . LEU A 1 109 ? -5.191 -1.241 18.045 1.00 97.00 109 LEU A C 1
ATOM 829 O O . LEU A 1 109 ? -4.480 -1.468 19.029 1.00 97.00 109 LEU A O 1
ATOM 833 N N . ASN A 1 110 ? -6.289 -0.490 18.102 1.00 97.38 110 ASN A N 1
ATOM 834 C CA . ASN A 1 110 ? -6.778 0.153 19.316 1.00 97.38 110 ASN A CA 1
ATOM 835 C C . ASN A 1 110 ? -7.755 -0.777 20.073 1.00 97.38 110 ASN A C 1
ATOM 837 O O . ASN A 1 110 ? -8.815 -1.094 19.535 1.00 97.38 110 ASN A O 1
ATOM 841 N N . PRO A 1 111 ? -7.433 -1.216 21.307 1.00 96.19 111 PRO A N 1
ATOM 842 C CA . PRO A 1 111 ? -8.261 -2.152 22.067 1.00 96.19 111 PRO A CA 1
ATOM 843 C C . PRO A 1 111 ? -9.569 -1.552 22.580 1.00 96.19 111 PRO A C 1
ATOM 845 O O . PRO A 1 111 ? -10.492 -2.314 22.859 1.00 96.19 111 PRO A O 1
ATOM 848 N N . ASP A 1 112 ? -9.661 -0.225 22.653 1.00 96.69 112 ASP A N 1
ATOM 849 C CA . ASP A 1 112 ? -10.817 0.481 23.207 1.00 96.69 112 ASP A CA 1
ATOM 850 C C . ASP A 1 112 ? -11.909 0.740 22.154 1.00 96.69 112 ASP A C 1
ATOM 852 O O . ASP A 1 112 ? -13.005 1.191 22.487 1.00 96.69 112 ASP A O 1
ATOM 856 N N . LEU A 1 113 ? -11.631 0.453 20.875 1.00 97.81 113 LEU A N 1
ATOM 857 C CA . LEU A 1 113 ? -12.584 0.632 19.782 1.00 97.81 113 LEU A CA 1
ATOM 858 C C . LEU A 1 113 ? -13.288 -0.700 19.470 1.00 97.81 113 LEU A C 1
ATOM 860 O O . LEU A 1 113 ? -12.627 -1.641 19.025 1.00 97.81 113 LEU A O 1
ATOM 864 N N . PRO A 1 114 ? -14.614 -0.808 19.675 1.00 97.81 114 PRO A N 1
ATOM 865 C CA . PRO A 1 114 ? -15.381 -1.990 19.285 1.00 97.81 114 PRO A CA 1
ATOM 866 C C . PRO A 1 114 ? -15.675 -1.982 17.780 1.00 97.81 114 PRO A C 1
ATOM 868 O O . PRO A 1 114 ? -15.731 -0.919 17.168 1.00 97.81 114 PRO A O 1
ATOM 871 N N . LEU A 1 115 ? -15.992 -3.138 17.182 1.00 98.50 115 LEU A N 1
ATOM 872 C CA . LEU A 1 115 ? -16.358 -3.249 15.755 1.00 98.50 115 LEU A CA 1
ATOM 873 C C . LEU A 1 115 ? -17.444 -2.246 15.301 1.00 98.50 115 LEU A C 1
ATOM 875 O O . LEU A 1 115 ? -17.371 -1.730 14.188 1.00 98.50 115 LEU A O 1
ATOM 879 N N . SER A 1 116 ? -18.402 -1.900 16.168 1.00 98.44 116 SER A N 1
ATOM 880 C CA . SER A 1 116 ? -19.442 -0.907 15.859 1.00 98.44 116 SER A CA 1
ATOM 881 C C . SER A 1 116 ? -18.894 0.494 15.576 1.00 98.44 116 SER A C 1
ATOM 883 O O . SER A 1 116 ? -19.484 1.220 14.779 1.00 98.44 116 SER A O 1
ATOM 885 N N . TYR A 1 117 ? -17.759 0.875 16.171 1.00 98.56 117 TYR A N 1
ATOM 886 C CA . TYR A 1 117 ? -17.069 2.123 15.838 1.00 98.56 117 TYR A CA 1
ATOM 887 C C . TYR A 1 117 ? -16.637 2.126 14.366 1.00 98.56 117 TYR A C 1
ATOM 889 O O . TYR A 1 117 ? -16.900 3.085 13.646 1.00 98.56 117 TYR A O 1
ATOM 897 N N . TYR A 1 118 ? -16.042 1.026 13.900 1.00 98.50 118 TYR A N 1
ATOM 898 C CA . TYR A 1 118 ? -15.560 0.872 12.527 1.00 98.50 118 TYR A CA 1
ATOM 899 C C . TYR A 1 118 ? -16.720 0.887 11.526 1.00 98.50 118 TYR A C 1
ATOM 901 O O . TYR A 1 118 ? -16.648 1.575 10.512 1.00 98.50 118 TYR A O 1
ATOM 909 N N . GLU A 1 119 ? -17.820 0.189 11.831 1.00 98.75 119 GLU A N 1
ATOM 910 C CA . GLU A 1 119 ? -19.039 0.219 11.011 1.00 98.75 119 GLU A CA 1
ATOM 911 C C . GLU A 1 119 ? -19.612 1.641 10.901 1.00 98.75 119 GLU A C 1
ATOM 913 O O . GLU A 1 119 ? -19.989 2.077 9.813 1.00 98.75 119 GLU A O 1
ATOM 918 N N . ASN A 1 120 ? -19.664 2.383 12.010 1.00 98.62 120 ASN A N 1
ATOM 919 C CA . ASN A 1 120 ? -20.168 3.756 12.020 1.00 98.62 120 ASN A CA 1
ATOM 920 C C . ASN A 1 120 ? -19.234 4.714 11.273 1.00 98.62 120 ASN A C 1
ATOM 922 O O . ASN A 1 120 ? -19.712 5.533 10.495 1.00 98.62 120 ASN A O 1
ATOM 926 N N . LEU A 1 121 ? -17.918 4.554 11.423 1.00 98.44 121 LEU A N 1
ATOM 927 C CA . LEU A 1 121 ? -16.917 5.345 10.712 1.00 98.44 121 LEU A CA 1
ATOM 928 C C . LEU A 1 121 ? -17.027 5.171 9.191 1.00 98.44 121 LEU A C 1
ATOM 930 O O . LEU A 1 121 ? -17.017 6.156 8.453 1.00 98.44 121 LEU A O 1
ATOM 934 N N . VAL A 1 122 ? -17.192 3.932 8.713 1.00 98.56 122 VAL A N 1
ATOM 935 C CA . VAL A 1 122 ? -17.431 3.668 7.285 1.00 98.56 122 VAL A CA 1
ATOM 936 C C . VAL A 1 122 ? -18.717 4.356 6.830 1.00 98.56 122 VAL A C 1
ATOM 938 O O . VAL A 1 122 ? -18.683 5.112 5.860 1.00 98.56 122 VAL A O 1
ATOM 941 N N . LYS A 1 123 ? -19.836 4.158 7.542 1.00 98.69 123 LYS A N 1
ATOM 942 C CA . LYS A 1 123 ? -21.126 4.786 7.199 1.00 98.69 123 LYS A CA 1
ATOM 943 C C . LYS A 1 123 ? -21.020 6.307 7.140 1.00 98.69 123 LYS A C 1
ATOM 945 O O . LYS A 1 123 ? -21.535 6.906 6.200 1.00 98.69 123 LYS A O 1
ATOM 950 N N . PHE A 1 124 ? -20.331 6.915 8.102 1.00 98.44 124 PHE A N 1
ATOM 951 C CA . PHE A 1 124 ? -20.125 8.356 8.167 1.00 98.44 124 PHE A CA 1
ATOM 952 C C . PHE A 1 124 ? -19.363 8.872 6.940 1.00 98.44 124 PHE A C 1
ATOM 954 O O . PHE A 1 124 ? -19.850 9.760 6.246 1.00 98.44 124 PHE A O 1
ATOM 961 N N . ILE A 1 125 ? -18.233 8.253 6.576 1.00 98.06 125 ILE A N 1
ATOM 962 C CA . ILE A 1 125 ? -17.475 8.638 5.371 1.00 98.06 125 ILE A CA 1
ATOM 963 C C . ILE A 1 125 ? -18.334 8.492 4.106 1.00 98.06 125 ILE A C 1
ATOM 965 O O . ILE A 1 125 ? -18.327 9.361 3.230 1.00 98.06 125 ILE A O 1
ATOM 969 N N . ARG A 1 126 ? -19.130 7.419 4.023 1.00 96.56 126 ARG A N 1
ATOM 970 C CA . ARG A 1 126 ? -20.018 7.157 2.883 1.00 96.56 126 ARG A CA 1
ATOM 971 C C . ARG A 1 126 ? -21.108 8.220 2.706 1.00 96.56 126 ARG A C 1
ATOM 973 O O . ARG A 1 126 ? -21.510 8.446 1.565 1.00 96.56 126 ARG A O 1
ATOM 980 N N . GLN A 1 127 ? -21.544 8.913 3.763 1.00 97.19 127 GLN A N 1
ATOM 981 C CA . GLN A 1 127 ? -22.518 10.016 3.663 1.00 97.19 127 GLN A CA 1
ATOM 982 C C . GLN A 1 127 ? -21.997 11.198 2.829 1.00 97.19 127 GLN A C 1
ATOM 984 O O . GLN A 1 127 ? -22.787 11.910 2.212 1.00 97.19 127 GLN A O 1
ATOM 989 N N . TYR A 1 128 ? -20.676 11.371 2.729 1.00 95.94 128 TYR A N 1
ATOM 990 C CA . TYR A 1 128 ? -20.061 12.410 1.897 1.00 95.94 128 TYR A CA 1
ATOM 991 C C . TYR A 1 128 ? -19.978 12.024 0.410 1.00 95.94 128 TYR A C 1
ATOM 993 O O . TYR A 1 128 ? -19.649 12.867 -0.428 1.00 95.94 128 TYR A O 1
ATOM 1001 N N . GLY A 1 129 ? -20.318 10.777 0.057 1.00 93.50 129 GLY A N 1
ATOM 1002 C CA . GLY A 1 129 ? -20.193 10.235 -1.299 1.00 93.50 129 GLY A CA 1
ATOM 1003 C C . GLY A 1 129 ? -18.788 9.724 -1.639 1.00 93.50 129 GLY A C 1
ATOM 1004 O O . GLY A 1 129 ? -18.525 9.394 -2.792 1.00 93.50 129 GLY A O 1
ATOM 1005 N N . LEU A 1 130 ? -17.894 9.640 -0.651 1.00 94.88 130 LEU A N 1
ATOM 1006 C CA . LEU A 1 130 ? -16.517 9.177 -0.817 1.00 94.88 130 LEU A CA 1
ATOM 1007 C C . LEU A 1 130 ? -16.425 7.653 -0.693 1.00 94.88 130 LEU A C 1
ATOM 1009 O O . LEU A 1 130 ? -17.116 7.034 0.120 1.00 94.88 130 LEU A O 1
ATOM 1013 N N . ARG A 1 131 ? -15.547 7.031 -1.485 1.00 94.94 131 ARG A N 1
ATOM 1014 C CA . ARG A 1 131 ? -15.215 5.608 -1.334 1.00 94.94 131 ARG A CA 1
ATOM 1015 C C . ARG A 1 131 ? -14.323 5.372 -0.116 1.00 94.94 131 ARG A C 1
ATOM 1017 O O . ARG A 1 131 ? -13.507 6.219 0.228 1.00 94.94 131 ARG A O 1
ATOM 1024 N N . VAL A 1 132 ? -14.444 4.203 0.506 1.00 96.88 132 VAL A N 1
ATOM 1025 C CA . VAL A 1 132 ? -13.597 3.785 1.628 1.00 96.88 132 VAL A CA 1
ATOM 1026 C C . VAL A 1 132 ? -12.667 2.668 1.162 1.00 96.88 132 VAL A C 1
ATOM 1028 O O . VAL A 1 132 ? -13.105 1.536 0.934 1.00 96.88 132 VAL A O 1
ATOM 1031 N N . HIS A 1 133 ? -11.387 3.003 1.007 1.00 96.94 133 HIS A N 1
ATOM 1032 C CA . HIS A 1 133 ? -10.285 2.058 0.856 1.00 96.94 133 HIS A CA 1
ATOM 1033 C C . HIS A 1 133 ? -9.649 1.878 2.230 1.00 96.94 133 HIS A C 1
ATOM 1035 O O . HIS A 1 133 ? -8.777 2.644 2.632 1.00 96.94 133 HIS A O 1
ATOM 1041 N N . GLY A 1 134 ? -10.187 0.949 3.014 1.00 96.56 134 GLY A N 1
ATOM 1042 C CA . GLY A 1 134 ? -10.063 1.017 4.463 1.00 96.56 134 GLY A CA 1
ATOM 1043 C C . GLY A 1 134 ? -9.649 -0.280 5.124 1.00 96.56 134 GLY A C 1
ATOM 1044 O O . GLY A 1 134 ? -10.015 -1.360 4.670 1.00 96.56 134 GLY A O 1
ATOM 1045 N N . PHE A 1 135 ? -8.960 -0.103 6.248 1.00 97.81 135 PHE A N 1
ATOM 1046 C CA . PHE A 1 135 ? -8.486 -1.122 7.175 1.00 97.81 135 PHE A CA 1
ATOM 1047 C C . PHE A 1 135 ? -7.437 -2.046 6.568 1.00 97.81 135 PHE A C 1
ATOM 1049 O O . PHE A 1 135 ? -7.604 -2.641 5.516 1.00 97.81 135 PHE A O 1
ATOM 1056 N N . SER A 1 136 ? -6.316 -2.192 7.251 1.00 96.88 136 SER A N 1
ATOM 1057 C CA . SER A 1 136 ? -5.292 -3.162 6.889 1.00 96.88 136 SER A CA 1
ATOM 1058 C C . SER A 1 136 ? -5.686 -4.575 7.352 1.00 96.88 136 SER A C 1
ATOM 1060 O O . SER A 1 136 ? -6.418 -4.723 8.335 1.00 96.88 136 SER A O 1
ATOM 1062 N N . PRO A 1 137 ? -5.164 -5.650 6.736 1.00 98.12 137 PRO A N 1
ATOM 1063 C CA . PRO A 1 137 ? -5.383 -7.003 7.240 1.00 98.12 137 PRO A CA 1
ATOM 1064 C C . PRO A 1 137 ? -5.045 -7.228 8.723 1.00 98.12 137 PRO A C 1
ATOM 1066 O O . PRO A 1 137 ? -5.802 -7.941 9.381 1.00 98.12 137 PRO A O 1
ATOM 1069 N N . PRO A 1 138 ? -3.992 -6.616 9.310 1.00 97.62 138 PRO A N 1
ATOM 1070 C CA . PRO A 1 138 ? -3.804 -6.641 10.759 1.00 97.62 138 PRO A CA 1
ATOM 1071 C C . PRO A 1 138 ? -4.989 -6.090 11.565 1.00 97.62 138 PRO A C 1
ATOM 1073 O O . PRO A 1 138 ? -5.283 -6.646 12.619 1.00 97.62 138 PRO A O 1
ATOM 1076 N N . GLU A 1 139 ? -5.672 -5.039 11.097 1.00 98.25 139 GLU A N 1
ATOM 1077 C CA . GLU A 1 139 ? -6.870 -4.496 11.761 1.00 98.25 139 GLU A CA 1
ATOM 1078 C C . GLU A 1 139 ? -8.038 -5.489 11.688 1.00 98.25 139 GLU A C 1
ATOM 1080 O O . GLU A 1 139 ? -8.694 -5.732 12.697 1.00 98.25 139 GLU A O 1
ATOM 1085 N N . ILE A 1 140 ? -8.252 -6.140 10.539 1.00 98.50 140 ILE A N 1
ATOM 1086 C CA . ILE A 1 140 ? -9.309 -7.156 10.381 1.00 98.50 140 ILE A CA 1
ATOM 1087 C C . ILE A 1 140 ? -9.058 -8.376 11.280 1.00 98.50 140 ILE A C 1
ATOM 1089 O O . ILE A 1 140 ? -9.972 -8.846 11.957 1.00 98.50 140 ILE A O 1
ATOM 1093 N N . VAL A 1 141 ? -7.814 -8.864 11.337 1.00 98.50 141 VAL A N 1
ATOM 1094 C CA . VAL A 1 141 ? -7.418 -9.972 12.225 1.00 98.50 141 VAL A CA 1
ATOM 1095 C C . VAL A 1 141 ? -7.586 -9.576 13.691 1.00 98.50 141 VAL A C 1
ATOM 1097 O O . VAL A 1 141 ? -8.119 -10.348 14.485 1.00 98.50 141 VAL A O 1
ATOM 1100 N N . PHE A 1 142 ? -7.183 -8.358 14.051 1.00 98.06 142 PHE A N 1
ATOM 1101 C CA . PHE A 1 142 ? -7.365 -7.832 15.400 1.00 98.06 142 PHE A CA 1
ATOM 1102 C C . PHE A 1 142 ? -8.845 -7.783 15.805 1.00 98.06 142 PHE A C 1
ATOM 1104 O O . PHE A 1 142 ? -9.195 -8.267 16.879 1.00 98.06 142 PHE A O 1
ATOM 1111 N N . LEU A 1 143 ? -9.721 -7.283 14.929 1.00 98.38 143 LEU A N 1
ATOM 1112 C CA . LEU A 1 143 ? -11.167 -7.242 15.161 1.00 98.38 143 LEU A CA 1
ATOM 1113 C C . LEU A 1 143 ? -11.785 -8.638 15.262 1.00 98.38 143 LEU A C 1
ATOM 1115 O O . LEU A 1 143 ? -12.648 -8.869 16.108 1.00 98.38 143 LEU A O 1
ATOM 1119 N N . SER A 1 144 ? -11.331 -9.585 14.441 1.00 98.56 144 SER A N 1
ATOM 1120 C CA . SER A 1 144 ? -11.751 -10.986 14.533 1.00 98.56 144 SER A CA 1
ATOM 1121 C C . SER A 1 144 ? -11.408 -11.576 15.902 1.00 98.56 144 SER A C 1
ATOM 1123 O O . SER A 1 144 ? -12.282 -12.136 16.561 1.00 98.56 144 SER A O 1
ATOM 1125 N N . HIS A 1 145 ? -10.190 -11.352 16.403 1.00 97.75 145 HIS A N 1
ATOM 1126 C CA . HIS A 1 145 ? -9.807 -11.789 17.747 1.00 97.75 145 HIS A CA 1
ATOM 1127 C C . HIS A 1 145 ? -10.586 -11.077 18.860 1.00 97.75 145 HIS A C 1
ATOM 1129 O O . HIS A 1 145 ? -11.008 -11.728 19.811 1.00 97.75 145 HIS A O 1
ATOM 1135 N N . GLN A 1 146 ? -10.796 -9.762 18.746 1.00 97.00 146 GLN A N 1
ATOM 1136 C CA . GLN A 1 146 ? -11.511 -8.970 19.752 1.00 97.00 146 GLN A CA 1
ATOM 1137 C C . GLN A 1 146 ? -12.988 -9.381 19.866 1.00 97.00 146 GLN A C 1
ATOM 1139 O O . GLN A 1 146 ? -13.545 -9.395 20.960 1.00 97.00 146 GLN A O 1
ATOM 1144 N N . THR A 1 147 ? -13.627 -9.710 18.742 1.00 98.00 147 THR A N 1
ATOM 1145 C CA . THR A 1 147 ? -15.066 -10.014 18.682 1.00 98.00 147 THR A CA 1
ATOM 1146 C C . THR A 1 147 ? -15.391 -11.505 18.758 1.00 98.00 147 THR A C 1
ATOM 1148 O O . THR A 1 147 ? -16.541 -11.858 19.012 1.00 98.00 147 THR A O 1
ATOM 1151 N N . GLY A 1 148 ? -14.415 -12.382 18.503 1.00 98.25 148 GLY A N 1
ATOM 1152 C CA . GLY A 1 148 ? -14.631 -13.821 18.332 1.00 98.25 148 GLY A CA 1
ATOM 1153 C C . GLY A 1 148 ? -15.302 -14.207 17.005 1.00 98.25 148 GLY A C 1
ATOM 1154 O O . GLY A 1 148 ? -15.594 -15.382 16.792 1.00 98.25 148 GLY A O 1
ATOM 1155 N N . LEU A 1 149 ? -15.554 -13.244 16.112 1.00 98.62 149 LEU A N 1
ATOM 1156 C CA . LEU A 1 149 ? -16.106 -13.487 14.779 1.00 98.62 149 LEU A CA 1
ATOM 1157 C C . LEU A 1 149 ? -15.021 -13.990 13.824 1.00 98.62 149 LEU A C 1
ATOM 1159 O O . LEU A 1 149 ? -13.847 -13.646 13.965 1.00 98.62 149 LEU A O 1
ATOM 1163 N N . SER A 1 150 ? -15.409 -14.748 12.799 1.00 98.38 150 SER A N 1
ATOM 1164 C CA . SER A 1 150 ? -14.488 -15.100 11.714 1.00 98.38 150 SER A CA 1
ATOM 1165 C C . SER A 1 150 ? -14.086 -13.864 10.897 1.00 98.38 150 SER A C 1
ATOM 1167 O O . SER A 1 150 ? -14.821 -12.874 10.843 1.00 98.38 150 SER A O 1
ATOM 1169 N N . LEU A 1 151 ? -12.948 -13.931 10.194 1.00 97.94 151 LEU A N 1
ATOM 1170 C CA . LEU A 1 151 ? -12.509 -12.861 9.283 1.00 97.94 151 LEU A CA 1
ATOM 1171 C C . LEU A 1 151 ? -13.597 -12.500 8.260 1.00 97.94 151 LEU A C 1
ATOM 1173 O O . LEU A 1 151 ? -13.819 -11.326 7.980 1.00 97.94 151 LEU A O 1
ATOM 1177 N N . THR A 1 152 ? -14.310 -13.509 7.746 1.00 97.69 152 THR A N 1
ATOM 1178 C CA . THR A 1 152 ? -15.392 -13.311 6.769 1.00 97.69 152 THR A CA 1
ATOM 1179 C C . THR A 1 152 ? -16.557 -12.543 7.390 1.00 97.69 152 THR A C 1
ATOM 1181 O O . THR A 1 152 ? -17.002 -11.565 6.805 1.00 97.69 152 THR A O 1
ATOM 1184 N N . GLN A 1 153 ? -16.982 -12.892 8.608 1.00 98.62 153 GLN A N 1
ATOM 1185 C CA . GLN A 1 153 ? -18.069 -12.191 9.306 1.00 98.62 153 GLN A CA 1
ATOM 1186 C C . GLN A 1 153 ? -17.717 -10.733 9.635 1.00 98.62 153 GLN A C 1
ATOM 1188 O O . GLN A 1 153 ? -18.568 -9.848 9.534 1.00 98.62 153 GLN A O 1
ATOM 1193 N N . VAL A 1 154 ? -16.464 -10.459 10.021 1.00 98.75 154 VAL A N 1
ATOM 1194 C CA . VAL A 1 154 ? -15.992 -9.079 10.225 1.00 98.75 154 VAL A CA 1
ATOM 1195 C C . VAL A 1 154 ? -16.063 -8.298 8.912 1.00 98.75 154 VAL A C 1
ATOM 1197 O O . VAL A 1 154 ? -16.605 -7.193 8.883 1.00 98.75 154 VAL A O 1
ATOM 1200 N N . LEU A 1 155 ? -15.565 -8.875 7.816 1.00 98.50 155 LEU A N 1
ATOM 1201 C CA . LEU A 1 155 ? -15.597 -8.238 6.501 1.00 98.50 155 LEU A CA 1
ATOM 1202 C C . LEU A 1 155 ? -17.025 -8.016 5.991 1.00 98.50 155 LEU A C 1
ATOM 1204 O O . LEU A 1 155 ? -17.320 -6.918 5.539 1.00 98.50 155 LEU A O 1
ATOM 1208 N N . GLU A 1 156 ? -17.930 -8.989 6.112 1.00 98.56 156 GLU A N 1
ATOM 1209 C CA . GLU A 1 156 ? -19.344 -8.858 5.720 1.00 98.56 156 GLU A CA 1
ATOM 1210 C C . GLU A 1 156 ? -20.026 -7.673 6.412 1.00 98.56 156 GLU A C 1
ATOM 1212 O O . GLU A 1 156 ? -20.767 -6.915 5.780 1.00 98.56 156 GLU A O 1
ATOM 1217 N N . ARG A 1 157 ? -19.737 -7.465 7.701 1.00 98.75 157 ARG A N 1
ATOM 1218 C CA . ARG A 1 157 ? -20.247 -6.320 8.463 1.00 98.75 157 ARG A CA 1
ATOM 1219 C C . ARG A 1 157 ? -19.692 -4.993 7.957 1.00 98.75 157 ARG A C 1
ATOM 1221 O O . ARG A 1 157 ? -20.452 -4.047 7.757 1.00 98.75 157 ARG A O 1
ATOM 1228 N N . LEU A 1 158 ? -18.390 -4.926 7.682 1.00 98.62 158 LEU A N 1
ATOM 1229 C CA . LEU A 1 158 ? -17.759 -3.722 7.133 1.00 98.62 158 LEU A CA 1
ATOM 1230 C C . LEU A 1 158 ? -18.234 -3.421 5.701 1.00 98.62 158 LEU A C 1
ATOM 1232 O O . LEU A 1 158 ? -18.487 -2.263 5.371 1.00 98.62 158 LEU A O 1
ATOM 1236 N N . VAL A 1 159 ? -18.424 -4.444 4.864 1.00 97.38 159 VAL A N 1
ATOM 1237 C CA . VAL A 1 159 ? -19.023 -4.321 3.524 1.00 97.38 159 VAL A CA 1
ATOM 1238 C C . VAL A 1 159 ? -20.456 -3.810 3.628 1.00 97.38 159 VAL A C 1
ATOM 1240 O O . VAL A 1 159 ? -20.810 -2.854 2.942 1.00 97.38 159 VAL A O 1
ATOM 1243 N N . SER A 1 160 ? -21.253 -4.365 4.545 1.00 98.06 160 SER A N 1
ATOM 1244 C CA . SER A 1 160 ? -22.624 -3.905 4.812 1.00 98.06 160 SER A CA 1
ATOM 1245 C C . SER A 1 160 ? -22.671 -2.453 5.301 1.00 98.06 160 SER A C 1
ATOM 1247 O O . SER A 1 160 ? -23.637 -1.739 5.040 1.00 98.06 160 SER A O 1
ATOM 1249 N N . ALA A 1 161 ? -21.623 -1.988 5.985 1.00 98.31 161 ALA A N 1
ATOM 1250 C CA . ALA A 1 161 ? -21.461 -0.589 6.371 1.00 98.31 161 ALA A CA 1
ATOM 1251 C C . ALA A 1 161 ? -21.023 0.326 5.208 1.00 98.31 161 ALA A C 1
ATOM 1253 O O . ALA A 1 161 ? -21.173 1.544 5.307 1.00 98.31 161 ALA A O 1
ATOM 1254 N N . GLY A 1 162 ? -20.524 -0.243 4.106 1.00 96.44 162 GLY A N 1
ATOM 1255 C CA . GLY A 1 162 ? -20.152 0.466 2.881 1.00 96.44 162 GLY A CA 1
ATOM 1256 C C . GLY A 1 162 ? -18.661 0.438 2.525 1.00 96.44 162 GLY A C 1
ATOM 1257 O O . GLY A 1 162 ? -18.234 1.258 1.711 1.00 96.44 162 GLY A O 1
ATOM 1258 N N . LEU A 1 163 ? -17.861 -0.463 3.109 1.00 97.12 163 LEU A N 1
ATOM 1259 C CA . LEU A 1 163 ? -16.448 -0.639 2.754 1.00 97.12 163 LEU A CA 1
ATOM 1260 C C . LEU A 1 163 ? -16.316 -1.026 1.273 1.00 97.12 163 LEU A C 1
ATOM 1262 O O . LEU A 1 163 ? -16.999 -1.935 0.807 1.00 97.12 163 LEU A O 1
ATOM 1266 N N . ASN A 1 164 ? -15.438 -0.347 0.525 1.00 95.56 164 ASN A N 1
ATOM 1267 C CA . ASN A 1 164 ? -15.327 -0.545 -0.924 1.00 95.56 164 ASN A CA 1
ATOM 1268 C C . ASN A 1 164 ? -14.126 -1.390 -1.353 1.00 95.56 164 ASN A C 1
ATOM 1270 O O . ASN A 1 164 ? -14.173 -2.004 -2.415 1.00 95.56 164 ASN A O 1
ATOM 1274 N N . SER A 1 165 ? -13.031 -1.354 -0.595 1.00 96.19 165 SER A N 1
ATOM 1275 C CA . SER A 1 165 ? -11.783 -2.063 -0.910 1.00 96.19 165 SER A CA 1
ATOM 1276 C C . SER A 1 165 ? -10.851 -2.077 0.302 1.00 96.19 165 SER A C 1
ATOM 1278 O O . SER A 1 165 ? -11.044 -1.284 1.225 1.00 96.19 165 SER A O 1
ATOM 1280 N N . ILE A 1 166 ? -9.829 -2.936 0.276 1.00 96.94 166 ILE A N 1
ATOM 1281 C CA . ILE A 1 166 ? -8.858 -3.092 1.374 1.00 96.94 166 ILE A CA 1
ATOM 1282 C C . ILE A 1 166 ? -7.444 -2.719 0.899 1.00 96.94 166 ILE A C 1
ATOM 1284 O O . ILE A 1 166 ? -6.983 -3.265 -0.108 1.00 96.94 166 ILE A O 1
ATOM 1288 N N . PRO A 1 167 ? -6.727 -1.813 1.588 1.00 96.81 167 PRO A N 1
ATOM 1289 C CA . PRO A 1 167 ? -5.333 -1.513 1.289 1.00 96.81 167 PRO A CA 1
ATOM 1290 C C . PRO A 1 167 ? -4.395 -2.656 1.670 1.00 96.81 167 PRO A C 1
ATOM 1292 O O . PRO A 1 167 ? -4.544 -3.302 2.705 1.00 96.81 167 PRO A O 1
ATOM 1295 N N . GLY A 1 168 ? -3.323 -2.814 0.896 1.00 95.19 168 GLY A N 1
ATOM 1296 C CA . GLY A 1 168 ? -2.273 -3.806 1.131 1.00 95.19 168 GLY A CA 1
ATOM 1297 C C . GLY A 1 168 ? -1.352 -3.537 2.319 1.00 95.19 168 GLY A C 1
ATOM 1298 O O . GLY A 1 168 ? -0.300 -4.170 2.423 1.00 95.19 168 GLY A O 1
ATOM 1299 N N . GLY A 1 169 ? -1.682 -2.569 3.176 1.00 93.38 169 GLY A N 1
ATOM 1300 C CA . GLY A 1 169 ? -0.865 -2.193 4.328 1.00 93.38 169 GLY A CA 1
ATOM 1301 C C . GLY A 1 169 ? -0.674 -3.341 5.326 1.00 93.38 169 GLY A C 1
ATOM 1302 O O . GLY A 1 169 ? -1.451 -4.293 5.379 1.00 93.38 169 GLY A O 1
ATOM 1303 N N . GLY A 1 170 ? 0.383 -3.281 6.140 1.00 92.44 170 GLY A N 1
ATOM 1304 C CA . GLY A 1 170 ? 0.658 -4.308 7.153 1.00 92.44 170 GLY A CA 1
ATOM 1305 C C . GLY A 1 170 ? 1.270 -5.611 6.619 1.00 92.44 170 GLY A C 1
ATOM 1306 O O . GLY A 1 170 ? 1.518 -6.537 7.403 1.00 92.44 170 GLY A O 1
ATOM 1307 N N . ALA A 1 171 ? 1.525 -5.689 5.310 1.00 96.38 171 ALA A N 1
ATOM 1308 C CA . ALA A 1 171 ? 2.235 -6.794 4.676 1.00 96.38 171 ALA A CA 1
ATOM 1309 C C . ALA A 1 171 ? 3.734 -6.775 5.006 1.00 96.38 171 ALA A C 1
ATOM 1311 O O . ALA A 1 171 ? 4.295 -7.818 5.333 1.00 96.38 171 ALA A O 1
ATOM 1312 N N . GLU A 1 172 ? 4.360 -5.596 4.966 1.00 95.88 172 GLU A N 1
ATOM 1313 C CA . GLU A 1 172 ? 5.811 -5.387 5.056 1.00 95.88 172 GLU A CA 1
ATOM 1314 C C . GLU A 1 172 ? 6.577 -6.410 4.198 1.00 95.88 172 GLU A C 1
ATOM 1316 O O . GLU A 1 172 ? 6.624 -6.286 2.977 1.00 95.88 172 GLU A O 1
ATOM 1321 N N . ILE A 1 173 ? 7.077 -7.482 4.815 1.00 98.31 173 ILE A N 1
ATOM 1322 C CA . ILE A 1 173 ? 7.548 -8.693 4.152 1.00 98.31 173 ILE A CA 1
ATOM 1323 C C . ILE A 1 173 ? 6.692 -9.865 4.629 1.00 98.31 173 ILE A C 1
ATOM 1325 O O . ILE A 1 173 ? 6.605 -10.125 5.829 1.00 98.31 173 ILE A O 1
ATOM 1329 N N . LEU A 1 174 ? 6.074 -10.600 3.701 1.00 98.38 174 LEU A N 1
ATOM 1330 C CA . LEU A 1 174 ? 5.215 -11.750 3.997 1.00 98.38 174 LEU A CA 1
ATOM 1331 C C . LEU A 1 174 ? 6.037 -13.011 4.304 1.00 98.38 174 LEU A C 1
ATOM 1333 O O . LEU A 1 174 ? 5.758 -14.087 3.785 1.00 98.38 174 LEU A O 1
ATOM 1337 N N . VAL A 1 175 ? 7.045 -12.885 5.166 1.00 98.25 175 VAL A N 1
ATOM 1338 C CA . VAL A 1 175 ? 7.891 -13.979 5.661 1.00 98.25 175 VAL A CA 1
ATOM 1339 C C . VAL A 1 175 ? 7.984 -13.862 7.176 1.00 98.25 175 VAL A C 1
ATOM 1341 O O . VAL A 1 175 ? 8.438 -12.842 7.696 1.00 98.25 175 VAL A O 1
ATOM 1344 N N . ASP A 1 176 ? 7.551 -14.896 7.899 1.00 96.94 176 ASP A N 1
ATOM 1345 C CA . ASP A 1 176 ? 7.320 -14.792 9.344 1.00 96.94 176 ASP A CA 1
ATOM 1346 C C . ASP A 1 176 ? 8.596 -14.496 10.142 1.00 96.94 176 ASP A C 1
ATOM 1348 O O . ASP A 1 176 ? 8.528 -13.739 11.105 1.00 96.94 176 ASP A O 1
ATOM 1352 N N . ARG A 1 177 ? 9.777 -14.948 9.691 1.00 97.19 177 ARG A N 1
ATOM 1353 C CA . ARG A 1 177 ? 11.064 -14.535 10.286 1.00 97.19 177 ARG A CA 1
ATOM 1354 C C . ARG A 1 177 ? 11.187 -13.008 10.353 1.00 97.19 177 ARG A C 1
ATOM 1356 O O . ARG A 1 177 ? 11.529 -12.455 11.399 1.00 97.19 177 ARG A O 1
ATOM 1363 N N . VAL A 1 178 ? 10.902 -12.328 9.241 1.00 97.31 178 VAL A N 1
ATOM 1364 C CA . VAL A 1 178 ? 10.979 -10.866 9.140 1.00 97.31 178 VAL A CA 1
ATOM 1365 C C . VAL A 1 178 ? 9.864 -10.216 9.953 1.00 97.31 178 VAL A C 1
ATOM 1367 O O . VAL A 1 178 ? 10.120 -9.287 10.719 1.00 97.31 178 VAL A O 1
ATOM 1370 N N . ARG A 1 179 ? 8.633 -10.735 9.854 1.00 95.50 179 ARG A N 1
ATOM 1371 C CA . ARG A 1 179 ? 7.473 -10.200 10.587 1.00 95.50 179 ARG A CA 1
ATOM 1372 C C . ARG A 1 179 ? 7.660 -10.277 12.096 1.00 95.50 179 ARG A C 1
ATOM 1374 O O . ARG A 1 179 ? 7.411 -9.286 12.776 1.00 95.50 179 ARG A O 1
ATOM 1381 N N . SER A 1 180 ? 8.142 -11.400 12.622 1.00 93.62 180 SER A N 1
ATOM 1382 C CA . SER A 1 180 ? 8.442 -11.557 14.048 1.00 93.62 180 SER A CA 1
ATOM 1383 C C . SER A 1 180 ? 9.537 -10.594 14.509 1.00 93.62 180 SER A C 1
ATOM 1385 O O . SER A 1 180 ? 9.453 -10.058 15.611 1.00 93.62 180 SER A O 1
ATOM 1387 N N . ALA A 1 181 ? 10.535 -10.319 13.665 1.00 95.12 181 ALA A N 1
ATOM 1388 C CA . ALA A 1 181 ? 11.605 -9.381 13.991 1.00 95.12 181 ALA A CA 1
ATOM 1389 C C . ALA A 1 181 ? 11.163 -7.905 13.958 1.00 95.12 181 ALA A C 1
ATOM 1391 O O . ALA A 1 181 ? 11.698 -7.106 14.731 1.00 95.12 181 ALA A O 1
ATOM 1392 N N . LEU A 1 182 ? 10.215 -7.539 13.085 1.00 94.38 182 LEU A N 1
ATOM 1393 C CA . LEU A 1 182 ? 9.741 -6.163 12.870 1.00 94.38 182 LEU A CA 1
ATOM 1394 C C . LEU A 1 182 ? 8.500 -5.787 13.686 1.00 94.38 182 LEU A C 1
ATOM 1396 O O . LEU A 1 182 ? 8.410 -4.684 14.227 1.00 94.38 182 LEU A O 1
ATOM 1400 N N . SER A 1 183 ? 7.515 -6.676 13.715 1.00 91.94 183 SER A N 1
ATOM 1401 C CA . SER A 1 183 ? 6.152 -6.427 14.184 1.00 91.94 183 SER A CA 1
ATOM 1402 C C . SER A 1 183 ? 5.559 -7.683 14.836 1.00 91.94 183 SER A C 1
ATOM 1404 O O . SER A 1 183 ? 4.577 -8.232 14.330 1.00 91.94 183 SER A O 1
ATOM 1406 N N . PRO A 1 184 ? 6.125 -8.149 15.963 1.00 86.12 184 PRO A N 1
ATOM 1407 C CA . PRO A 1 184 ? 5.807 -9.454 16.550 1.00 86.12 184 PRO A CA 1
ATOM 1408 C C . PRO A 1 184 ? 4.349 -9.621 16.993 1.00 86.12 184 PRO A C 1
ATOM 1410 O O . PRO A 1 184 ? 3.898 -10.745 17.171 1.00 86.12 184 PRO A O 1
ATOM 1413 N N . ARG A 1 185 ? 3.611 -8.520 17.186 1.00 91.94 185 ARG A N 1
ATOM 1414 C CA . ARG A 1 185 ? 2.196 -8.527 17.595 1.00 91.94 185 ARG A CA 1
ATOM 1415 C C . ARG A 1 185 ? 1.224 -8.193 16.453 1.00 91.94 185 ARG A C 1
ATOM 1417 O O . ARG A 1 185 ? 0.058 -7.920 16.716 1.00 91.94 185 ARG A O 1
ATOM 1424 N N . LYS A 1 186 ? 1.690 -8.125 15.196 1.00 93.19 186 LYS A N 1
ATOM 1425 C CA . LYS A 1 186 ? 0.806 -8.122 14.009 1.00 93.19 186 LYS A CA 1
ATOM 1426 C C . LYS A 1 186 ? 0.412 -9.560 13.653 1.00 93.19 186 LYS A C 1
ATOM 1428 O O . LYS A 1 186 ? 0.991 -10.513 14.163 1.00 93.19 186 LYS A O 1
ATOM 1433 N N . CYS A 1 187 ? -0.548 -9.699 12.741 1.00 95.38 187 CYS A N 1
ATOM 1434 C CA . CYS A 1 187 ? -0.915 -10.984 12.152 1.00 95.38 187 CYS A CA 1
ATOM 1435 C C . CYS A 1 187 ? 0.277 -11.679 11.456 1.00 95.38 187 CYS A C 1
ATOM 1437 O O . CYS A 1 187 ? 1.250 -11.026 11.067 1.00 95.38 187 CYS A O 1
ATOM 1439 N N . THR A 1 188 ? 0.214 -12.995 11.265 1.00 97.25 188 THR A N 1
ATOM 1440 C CA . THR A 1 188 ? 1.209 -13.754 10.482 1.00 97.25 188 THR A CA 1
ATOM 1441 C C . THR A 1 188 ? 1.070 -13.485 8.980 1.00 97.25 188 THR A C 1
ATOM 1443 O O . THR A 1 188 ? 0.094 -12.876 8.533 1.00 97.25 188 THR A O 1
ATOM 1446 N N . ALA A 1 189 ? 2.035 -13.939 8.172 1.00 98.19 189 ALA A N 1
ATOM 1447 C CA . ALA A 1 189 ? 1.918 -13.863 6.714 1.00 98.19 189 ALA A CA 1
ATOM 1448 C C . ALA A 1 189 ? 0.684 -14.630 6.200 1.00 98.19 189 ALA A C 1
ATOM 1450 O O . ALA A 1 189 ? -0.034 -14.132 5.335 1.00 98.19 189 ALA A O 1
ATOM 1451 N N . ALA A 1 190 ? 0.405 -15.805 6.775 1.00 98.50 190 ALA A N 1
ATOM 1452 C CA . ALA A 1 190 ? -0.756 -16.619 6.420 1.00 98.50 190 ALA A CA 1
ATOM 1453 C C . ALA A 1 190 ? -2.080 -15.902 6.728 1.00 98.50 190 ALA A C 1
ATOM 1455 O O . ALA A 1 190 ? -2.949 -15.835 5.867 1.00 98.50 190 ALA A O 1
ATOM 1456 N N . GLN A 1 191 ? -2.205 -15.290 7.909 1.00 98.44 191 GLN A N 1
ATOM 1457 C CA . GLN A 1 191 ? -3.401 -14.526 8.279 1.00 98.44 191 GLN A CA 1
ATOM 1458 C C . GLN A 1 191 ? -3.608 -13.297 7.381 1.00 98.44 191 GLN A C 1
ATOM 1460 O O . GLN A 1 191 ? -4.740 -12.969 7.037 1.00 98.44 191 GLN A O 1
ATOM 1465 N N . TRP A 1 192 ? -2.528 -12.614 6.979 1.00 98.69 192 TRP A N 1
ATOM 1466 C CA . TRP A 1 192 ? -2.624 -11.502 6.028 1.00 98.69 192 TRP A CA 1
ATOM 1467 C C . TRP A 1 192 ? -3.199 -11.973 4.682 1.00 98.69 192 TRP A C 1
ATOM 1469 O O . TRP A 1 192 ? -4.131 -11.359 4.165 1.00 98.69 192 TRP A O 1
ATOM 1479 N N . LEU A 1 193 ? -2.690 -13.092 4.150 1.00 98.81 193 LEU A N 1
ATOM 1480 C CA . LEU A 1 193 ? -3.183 -13.695 2.906 1.00 98.81 193 LEU A CA 1
ATOM 1481 C C . LEU A 1 193 ? -4.632 -14.185 3.045 1.00 98.81 193 LEU A C 1
ATOM 1483 O O . LEU A 1 193 ? -5.423 -14.009 2.122 1.00 98.81 193 LEU A O 1
ATOM 1487 N N . GLU A 1 194 ? -5.006 -14.738 4.201 1.00 98.69 194 GLU A N 1
ATOM 1488 C CA . GLU A 1 194 ? -6.366 -15.211 4.479 1.00 98.69 194 GLU A CA 1
ATOM 1489 C C . GLU A 1 194 ? -7.395 -14.074 4.448 1.00 98.69 194 GLU A C 1
ATOM 1491 O O . GLU A 1 194 ? -8.460 -14.232 3.846 1.00 98.69 194 GLU A O 1
ATOM 1496 N N . VAL A 1 195 ? -7.069 -12.911 5.028 1.00 98.81 195 VAL A N 1
ATOM 1497 C CA . VAL A 1 195 ? -7.924 -11.715 4.940 1.00 98.81 195 VAL A CA 1
ATOM 1498 C C . VAL A 1 195 ? -8.107 -11.285 3.492 1.00 98.81 195 VAL A C 1
ATOM 1500 O O . VAL A 1 195 ? -9.240 -11.045 3.078 1.00 98.81 195 VAL A O 1
ATOM 1503 N N . MET A 1 196 ? -7.020 -11.202 2.719 1.00 98.62 196 MET A N 1
ATOM 1504 C CA . MET A 1 196 ? -7.107 -10.802 1.312 1.00 98.62 196 MET A CA 1
ATOM 1505 C C . MET A 1 196 ? -7.949 -11.793 0.508 1.00 98.62 196 MET A C 1
ATOM 1507 O O . MET A 1 196 ? -8.856 -11.388 -0.214 1.00 98.62 196 MET A O 1
ATOM 1511 N N . ALA A 1 197 ? -7.744 -13.095 0.709 1.00 98.69 197 ALA A N 1
ATOM 1512 C CA . ALA A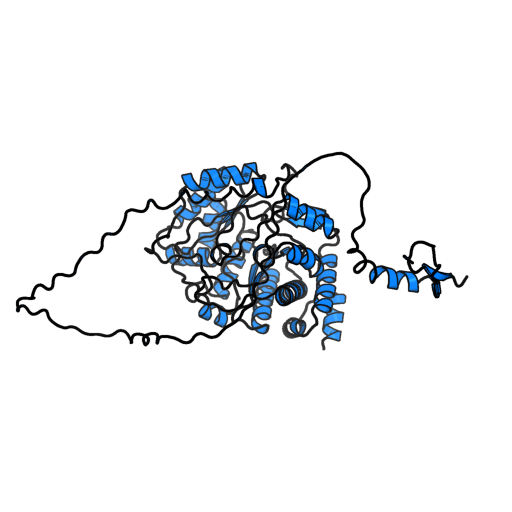 1 197 ? -8.546 -14.131 0.072 1.00 98.69 197 ALA A CA 1
ATOM 1513 C C . ALA A 1 197 ? -10.037 -14.031 0.449 1.00 98.69 197 ALA A C 1
ATOM 1515 O O . ALA A 1 197 ? -10.905 -14.177 -0.412 1.00 98.69 197 ALA A O 1
ATOM 1516 N N . ALA A 1 198 ? -10.351 -13.772 1.724 1.00 98.38 198 ALA A N 1
ATOM 1517 C CA . ALA A 1 198 ? -11.723 -13.576 2.189 1.00 98.38 198 ALA A CA 1
AT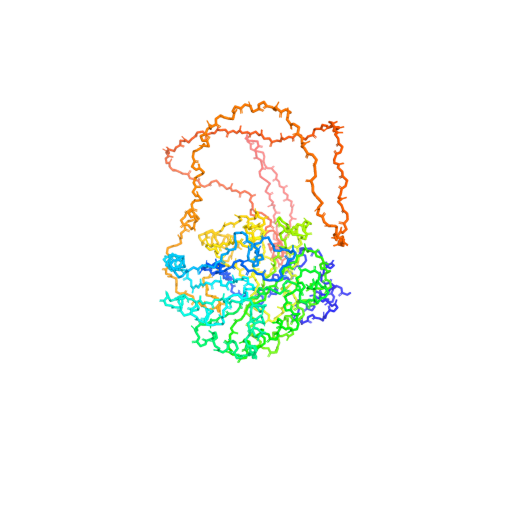OM 1518 C C . ALA A 1 198 ? -12.364 -12.329 1.566 1.00 98.38 198 ALA A C 1
ATOM 1520 O O . ALA A 1 198 ? -13.497 -12.398 1.095 1.00 98.38 198 ALA A O 1
ATOM 1521 N N . ALA A 1 199 ? -11.624 -11.224 1.484 1.00 97.00 199 ALA A N 1
ATOM 1522 C CA . ALA A 1 199 ? -12.076 -10.002 0.831 1.00 97.00 199 ALA A CA 1
ATOM 1523 C C . ALA A 1 199 ? -12.380 -10.232 -0.658 1.00 97.00 199 ALA A C 1
ATOM 1525 O O . ALA A 1 199 ? -13.448 -9.847 -1.131 1.00 97.00 199 ALA A O 1
ATOM 1526 N N . HIS A 1 200 ? -11.501 -10.936 -1.376 1.00 96.88 200 HIS A N 1
ATOM 1527 C CA . HIS A 1 200 ? -11.702 -11.256 -2.791 1.00 96.88 200 HIS A CA 1
ATOM 1528 C C . HIS A 1 200 ? -12.941 -12.132 -3.017 1.00 96.88 200 HIS A C 1
ATOM 1530 O O . HIS A 1 200 ? -13.709 -11.883 -3.944 1.00 96.88 200 HIS A O 1
ATOM 1536 N N . ARG A 1 201 ? -13.198 -13.115 -2.139 1.00 95.19 201 ARG A N 1
ATOM 1537 C CA . ARG A 1 201 ? -14.420 -13.943 -2.191 1.00 95.19 201 ARG A CA 1
ATOM 1538 C C . ARG A 1 201 ? -15.703 -13.142 -1.964 1.00 95.19 201 ARG A C 1
ATOM 1540 O O . ARG A 1 201 ? -16.746 -13.526 -2.479 1.00 95.19 201 ARG A O 1
ATOM 1547 N N . LEU A 1 202 ? -15.621 -12.031 -1.233 1.00 92.38 202 LEU A N 1
ATOM 1548 C CA . LEU A 1 202 ? -16.720 -11.081 -1.040 1.00 92.38 202 LEU A CA 1
ATOM 1549 C C . LEU A 1 202 ? -16.819 -10.038 -2.171 1.00 92.38 202 LEU A C 1
ATOM 1551 O O . LEU A 1 202 ? -17.635 -9.123 -2.091 1.00 92.38 202 LEU A O 1
ATOM 1555 N N . GLY A 1 203 ? -16.000 -10.155 -3.222 1.00 90.31 203 GLY A N 1
ATOM 1556 C CA . GLY A 1 203 ? -15.993 -9.239 -4.364 1.00 90.31 203 GLY A CA 1
ATOM 1557 C C . GLY A 1 203 ? -15.277 -7.912 -4.108 1.00 90.31 203 GLY A C 1
ATOM 1558 O O . GLY A 1 203 ? -15.397 -6.991 -4.916 1.00 90.31 203 GLY A O 1
ATOM 1559 N N . LEU A 1 204 ? -14.533 -7.785 -3.004 1.00 92.31 204 LEU A N 1
ATOM 1560 C CA . LEU A 1 204 ? -13.723 -6.600 -2.745 1.00 92.31 204 LEU A CA 1
ATOM 1561 C C . LEU A 1 204 ? -12.438 -6.627 -3.570 1.00 92.31 204 LEU A C 1
ATOM 1563 O O . LEU A 1 204 ? -11.716 -7.623 -3.603 1.00 92.31 204 LEU A O 1
ATOM 1567 N N . ALA A 1 205 ? -12.117 -5.478 -4.156 1.00 94.06 205 ALA A N 1
ATOM 1568 C CA . ALA A 1 205 ? -10.786 -5.198 -4.671 1.00 94.06 205 ALA A CA 1
ATOM 1569 C C . ALA A 1 205 ? -9.813 -4.938 -3.513 1.00 94.06 205 ALA A C 1
ATOM 1571 O O . ALA A 1 205 ? -10.173 -4.299 -2.515 1.00 94.06 205 ALA A O 1
ATOM 1572 N N . THR A 1 206 ? -8.564 -5.371 -3.662 1.00 97.38 206 THR A N 1
ATOM 1573 C CA . THR A 1 206 ? -7.502 -5.067 -2.696 1.00 97.38 206 THR A CA 1
ATOM 1574 C C . THR A 1 206 ? -6.218 -4.636 -3.390 1.00 97.38 206 THR A C 1
ATOM 1576 O O . THR A 1 206 ? -6.047 -4.811 -4.595 1.00 97.38 206 THR A O 1
ATOM 1579 N N . THR A 1 207 ? -5.296 -4.055 -2.632 1.00 97.88 207 THR A N 1
ATOM 1580 C CA . THR A 1 207 ? -3.917 -3.835 -3.085 1.00 97.88 207 THR A CA 1
ATOM 1581 C C . THR A 1 207 ? -2.953 -4.687 -2.265 1.00 97.88 207 THR A C 1
ATOM 1583 O O . THR A 1 207 ? -3.302 -5.189 -1.200 1.00 97.88 207 THR A O 1
ATOM 1586 N N . ALA A 1 208 ? -1.725 -4.859 -2.745 1.00 98.50 208 ALA A N 1
ATOM 1587 C CA . ALA A 1 208 ? -0.633 -5.481 -2.003 1.00 98.50 208 ALA A CA 1
ATOM 1588 C C . ALA A 1 208 ? 0.539 -4.502 -1.889 1.00 98.50 208 ALA A C 1
ATOM 1590 O O . ALA A 1 208 ? 0.817 -3.744 -2.816 1.00 98.50 208 ALA A O 1
ATOM 1591 N N . THR A 1 209 ? 1.240 -4.494 -0.756 1.00 98.19 209 THR A N 1
ATOM 1592 C CA . THR A 1 209 ? 2.388 -3.597 -0.557 1.00 98.19 209 THR A CA 1
ATOM 1593 C C . THR A 1 209 ? 3.603 -4.356 -0.070 1.00 98.19 209 THR A C 1
ATOM 1595 O O . THR A 1 209 ? 3.465 -5.399 0.560 1.00 98.19 209 THR A O 1
ATOM 1598 N N . MET A 1 210 ? 4.788 -3.808 -0.324 1.00 98.62 210 MET A N 1
ATOM 1599 C CA . MET A 1 210 ? 6.032 -4.318 0.236 1.00 98.62 210 MET A CA 1
ATOM 1600 C C . MET A 1 210 ? 6.888 -3.162 0.742 1.00 98.62 210 MET A C 1
ATOM 1602 O O . MET A 1 210 ? 7.459 -2.420 -0.058 1.00 98.62 210 MET A O 1
ATOM 1606 N N . MET A 1 211 ? 6.994 -3.037 2.066 1.00 97.88 211 MET A N 1
ATOM 1607 C CA . MET A 1 211 ? 8.026 -2.207 2.685 1.00 97.88 211 MET A CA 1
ATOM 1608 C C . MET A 1 211 ? 9.343 -2.978 2.633 1.00 97.88 211 MET A C 1
ATOM 1610 O O . MET A 1 211 ? 9.435 -4.061 3.215 1.00 97.88 211 MET A O 1
ATOM 1614 N N . PHE A 1 212 ? 10.354 -2.440 1.961 1.00 98.06 212 PHE A N 1
ATOM 1615 C CA . PHE A 1 212 ? 11.654 -3.093 1.781 1.00 98.06 212 PHE A CA 1
ATOM 1616 C C . PHE A 1 212 ? 12.816 -2.176 2.181 1.00 98.06 212 PHE A C 1
ATOM 1618 O O . PHE A 1 212 ? 12.632 -0.981 2.406 1.00 98.06 212 PHE A O 1
ATOM 1625 N N . GLY A 1 213 ? 14.023 -2.732 2.236 1.00 96.75 213 GLY A N 1
ATOM 1626 C CA . GLY A 1 213 ? 15.247 -2.007 2.567 1.00 96.75 213 GLY A CA 1
ATOM 1627 C C . GLY A 1 213 ? 15.491 -1.942 4.068 1.00 96.75 213 GLY A C 1
ATOM 1628 O O . GLY A 1 213 ? 15.925 -0.909 4.563 1.00 96.75 213 GLY A O 1
ATOM 1629 N N . HIS A 1 214 ? 15.144 -3.005 4.798 1.00 95.19 214 HIS A N 1
ATOM 1630 C CA . HIS A 1 214 ? 15.383 -3.115 6.234 1.00 95.19 214 HIS A CA 1
ATOM 1631 C C . HIS A 1 214 ? 16.199 -4.378 6.550 1.00 95.19 214 HIS A C 1
ATOM 1633 O O . HIS A 1 214 ? 17.391 -4.404 6.265 1.00 95.19 214 HIS A O 1
ATOM 1639 N N . LEU A 1 215 ? 15.616 -5.404 7.175 1.00 95.75 215 LEU A N 1
ATOM 1640 C CA . LEU A 1 215 ? 16.334 -6.602 7.652 1.00 95.75 215 LEU A CA 1
ATOM 1641 C C . LEU A 1 215 ? 16.101 -7.858 6.801 1.00 95.75 215 LEU A C 1
ATOM 1643 O O . LEU A 1 215 ? 16.609 -8.943 7.110 1.00 95.75 215 LEU A O 1
ATOM 1647 N N . GLU A 1 216 ? 15.262 -7.747 5.779 1.00 98.06 216 GLU A N 1
ATOM 1648 C CA . GLU A 1 216 ? 14.944 -8.827 4.862 1.00 98.06 216 GLU A CA 1
ATOM 1649 C C . GLU A 1 216 ? 16.054 -9.068 3.838 1.00 98.06 216 GLU A C 1
ATOM 1651 O O . GLU A 1 216 ? 16.787 -8.171 3.429 1.00 98.06 216 GLU A O 1
ATOM 1656 N N . THR A 1 217 ? 16.133 -10.303 3.366 1.00 98.44 217 THR A N 1
ATOM 1657 C CA . THR A 1 217 ? 16.991 -10.694 2.249 1.00 98.44 217 THR A CA 1
ATOM 1658 C C . THR A 1 217 ? 16.259 -10.545 0.913 1.00 98.44 217 THR A C 1
ATOM 1660 O O . THR A 1 217 ? 15.028 -10.543 0.843 1.00 98.44 217 THR A O 1
ATOM 1663 N N . LEU A 1 218 ? 17.005 -10.511 -0.195 1.00 98.50 218 LEU A N 1
ATOM 1664 C CA . LEU A 1 218 ? 16.421 -10.521 -1.546 1.00 98.50 218 LEU A CA 1
ATOM 1665 C C . LEU A 1 218 ? 15.617 -11.803 -1.833 1.00 98.50 218 LEU A C 1
ATOM 1667 O O . LEU A 1 218 ? 14.626 -11.770 -2.568 1.00 98.50 218 LEU A O 1
ATOM 1671 N N . ALA A 1 219 ? 15.995 -12.922 -1.208 1.00 98.75 219 ALA A N 1
ATOM 1672 C CA . ALA A 1 219 ? 15.217 -14.157 -1.246 1.00 98.75 219 ALA A CA 1
ATOM 1673 C C . ALA A 1 219 ? 13.836 -13.974 -0.602 1.00 98.75 219 ALA A C 1
ATOM 1675 O O . ALA A 1 219 ? 12.840 -14.405 -1.171 1.00 98.75 219 ALA A O 1
ATOM 1676 N N . GLU A 1 220 ? 13.750 -13.252 0.513 1.00 98.75 220 GLU A N 1
ATOM 1677 C CA . GLU A 1 220 ? 12.482 -12.991 1.204 1.00 98.75 220 GLU A CA 1
ATOM 1678 C C . GLU A 1 220 ? 11.623 -11.938 0.499 1.00 98.75 220 GLU A C 1
ATOM 1680 O O . GLU A 1 220 ? 10.397 -12.047 0.517 1.00 98.75 220 GLU A O 1
ATOM 1685 N N . ARG A 1 221 ? 12.231 -10.967 -0.201 1.00 98.81 221 ARG A N 1
ATOM 1686 C CA . ARG A 1 221 ? 11.491 -10.114 -1.152 1.00 98.81 221 ARG A CA 1
ATOM 1687 C C . ARG A 1 221 ? 10.894 -10.945 -2.281 1.00 98.81 221 ARG A C 1
ATOM 1689 O O . ARG A 1 221 ? 9.745 -10.749 -2.661 1.00 98.81 221 ARG A O 1
ATOM 1696 N N . THR A 1 222 ? 11.664 -11.895 -2.806 1.00 98.88 222 THR A N 1
ATOM 1697 C CA . THR A 1 222 ? 11.189 -12.801 -3.858 1.00 98.88 222 THR A CA 1
ATOM 1698 C C . THR A 1 222 ? 10.051 -13.681 -3.341 1.00 98.88 222 THR A C 1
ATOM 1700 O O . THR A 1 222 ? 9.025 -13.793 -4.002 1.00 98.88 222 THR A O 1
ATOM 1703 N N . GLU A 1 223 ? 10.183 -14.247 -2.140 1.00 98.88 223 GLU A N 1
ATOM 1704 C CA . GLU A 1 223 ? 9.130 -15.036 -1.493 1.00 98.88 223 GLU A CA 1
ATOM 1705 C C . GLU A 1 223 ? 7.852 -14.218 -1.263 1.00 98.88 223 GLU A C 1
ATOM 1707 O O . GLU A 1 223 ? 6.759 -14.710 -1.541 1.00 98.88 223 GLU A O 1
ATOM 1712 N N . HIS A 1 224 ? 7.973 -12.957 -0.828 1.00 98.88 224 HIS A N 1
ATOM 1713 C CA . HIS A 1 224 ? 6.837 -12.039 -0.727 1.00 98.88 224 HIS A CA 1
ATOM 1714 C C . HIS A 1 224 ? 6.107 -11.923 -2.072 1.00 98.88 224 HIS A C 1
ATOM 1716 O O . HIS A 1 224 ? 4.894 -12.119 -2.131 1.00 98.88 224 HIS A O 1
ATOM 1722 N N . LEU A 1 225 ? 6.834 -11.615 -3.152 1.00 98.94 225 LEU A N 1
ATOM 1723 C CA . LEU A 1 225 ? 6.244 -11.441 -4.483 1.00 98.94 225 LEU A CA 1
ATOM 1724 C C . LEU A 1 225 ? 5.558 -12.723 -4.971 1.00 98.94 225 LEU A C 1
ATOM 1726 O O . LEU A 1 225 ? 4.463 -12.656 -5.523 1.00 98.94 225 LEU A O 1
ATOM 1730 N N . LEU A 1 226 ? 6.167 -13.887 -4.731 1.00 98.88 226 LEU A N 1
ATOM 1731 C CA . LEU A 1 226 ? 5.582 -15.181 -5.085 1.00 98.88 226 LEU A CA 1
ATOM 1732 C C . LEU A 1 226 ? 4.281 -15.441 -4.315 1.00 98.88 226 LEU A C 1
ATOM 1734 O O . LEU A 1 226 ? 3.291 -15.793 -4.938 1.00 98.88 226 LEU A O 1
ATOM 1738 N N . LYS A 1 227 ? 4.226 -15.159 -3.007 1.00 98.88 227 LYS A N 1
ATOM 1739 C CA . LYS A 1 227 ? 2.992 -15.294 -2.207 1.00 98.88 227 LYS A CA 1
ATOM 1740 C C . LYS A 1 227 ? 1.844 -14.426 -2.728 1.00 98.88 227 LYS A C 1
ATOM 1742 O O . LYS A 1 227 ? 0.705 -14.884 -2.773 1.00 98.88 227 LYS A O 1
ATOM 1747 N N . ILE A 1 228 ? 2.136 -13.189 -3.135 1.00 98.88 228 ILE A N 1
ATOM 1748 C CA . ILE A 1 228 ? 1.137 -12.305 -3.755 1.00 98.88 228 ILE A CA 1
ATOM 1749 C C . ILE A 1 228 ? 0.682 -12.865 -5.104 1.00 98.88 228 ILE A C 1
ATOM 1751 O O . ILE A 1 228 ? -0.518 -12.931 -5.363 1.00 98.88 228 ILE A O 1
ATOM 1755 N N . ARG A 1 229 ? 1.627 -13.293 -5.948 1.00 98.75 229 ARG A N 1
ATOM 1756 C CA . ARG A 1 229 ? 1.339 -13.875 -7.263 1.00 98.75 229 ARG A CA 1
ATOM 1757 C C . ARG A 1 229 ? 0.473 -15.126 -7.162 1.00 98.75 229 ARG A C 1
ATOM 1759 O O . ARG A 1 229 ? -0.490 -15.247 -7.911 1.00 98.75 229 ARG A O 1
ATOM 1766 N N . ASP A 1 230 ? 0.798 -16.024 -6.244 1.00 98.81 230 ASP A N 1
ATOM 1767 C CA . ASP A 1 230 ? 0.102 -17.298 -6.084 1.00 98.81 230 ASP A CA 1
ATOM 1768 C C . ASP A 1 230 ? -1.337 -17.057 -5.592 1.00 98.81 230 ASP A C 1
ATOM 1770 O O . ASP A 1 230 ? -2.289 -17.562 -6.184 1.00 98.81 230 ASP A O 1
ATOM 1774 N N . LEU A 1 231 ? -1.538 -16.165 -4.611 1.00 98.75 231 LEU A N 1
ATOM 1775 C CA . LEU A 1 231 ? -2.891 -15.789 -4.188 1.00 98.75 231 LEU A CA 1
ATOM 1776 C C . LEU A 1 231 ? -3.674 -15.073 -5.306 1.00 98.75 231 LEU A C 1
ATOM 1778 O O . LEU A 1 231 ? -4.890 -15.245 -5.431 1.00 98.75 231 LEU A O 1
ATOM 1782 N N . GLN A 1 232 ? -2.997 -14.278 -6.136 1.00 98.19 232 GLN A N 1
ATOM 1783 C CA . GLN A 1 232 ? -3.619 -13.628 -7.287 1.00 98.19 232 GLN A CA 1
ATOM 1784 C C . GLN A 1 232 ? -4.075 -14.639 -8.349 1.00 98.19 232 GLN A C 1
ATOM 1786 O O . GLN A 1 232 ? -5.130 -14.430 -8.949 1.00 98.19 232 GLN A O 1
ATOM 1791 N N . ASP A 1 233 ? -3.345 -15.741 -8.556 1.00 98.38 233 ASP A N 1
ATOM 1792 C CA . ASP A 1 233 ? -3.775 -16.828 -9.448 1.00 98.38 233 ASP A CA 1
ATOM 1793 C C . ASP A 1 233 ? -5.094 -17.458 -8.967 1.00 98.38 233 ASP A C 1
ATOM 1795 O O . ASP A 1 233 ? -5.965 -17.761 -9.787 1.00 98.38 233 ASP A O 1
ATOM 1799 N N . GLU A 1 234 ? -5.261 -17.600 -7.650 1.00 97.62 234 GLU A N 1
ATOM 1800 C CA . GLU A 1 234 ? -6.457 -18.180 -7.031 1.00 97.62 234 GLU A CA 1
ATOM 1801 C C . GLU A 1 234 ? -7.663 -17.234 -7.042 1.00 97.62 234 GLU A C 1
ATOM 1803 O O . GLU A 1 234 ? -8.791 -17.658 -7.294 1.00 97.62 234 GLU A O 1
ATOM 1808 N N . THR A 1 235 ? -7.445 -15.955 -6.731 1.00 95.44 235 THR A N 1
ATOM 1809 C CA . THR A 1 235 ? -8.538 -15.055 -6.320 1.00 95.44 235 THR A CA 1
ATOM 1810 C C . THR A 1 235 ? -8.715 -13.819 -7.192 1.00 95.44 235 THR A C 1
ATOM 1812 O O . THR A 1 235 ? -9.803 -13.250 -7.206 1.00 95.44 235 THR A O 1
ATOM 1815 N N . ARG A 1 236 ? -7.678 -13.410 -7.935 1.00 94.12 236 ARG A N 1
ATOM 1816 C CA . ARG A 1 236 ? -7.697 -12.298 -8.905 1.00 94.12 236 ARG A CA 1
ATOM 1817 C C . ARG A 1 236 ? -8.197 -10.948 -8.369 1.00 94.12 236 ARG A C 1
ATOM 1819 O O . ARG A 1 236 ? -8.654 -10.117 -9.149 1.00 94.12 236 ARG A O 1
ATOM 1826 N N . GLY A 1 237 ? -8.126 -10.721 -7.058 1.00 94.62 237 GLY A N 1
ATOM 1827 C CA . GLY A 1 237 ? -8.661 -9.509 -6.432 1.00 94.62 237 GLY A CA 1
ATOM 1828 C C . GLY A 1 237 ? -7.643 -8.390 -6.192 1.00 94.62 237 GLY A C 1
ATOM 1829 O O . GLY A 1 237 ? -8.053 -7.270 -5.878 1.00 94.62 237 GLY A O 1
ATOM 1830 N N . PHE A 1 238 ? -6.339 -8.641 -6.375 1.00 97.94 238 PHE A N 1
ATOM 1831 C CA . PHE A 1 238 ? -5.334 -7.583 -6.293 1.00 97.94 238 PHE A CA 1
ATOM 1832 C C . PHE A 1 238 ? -5.392 -6.691 -7.531 1.00 97.94 238 PHE A C 1
ATOM 1834 O O . PHE A 1 238 ? -5.145 -7.136 -8.655 1.00 97.94 238 PHE A O 1
ATOM 1841 N N . THR A 1 239 ? -5.664 -5.408 -7.318 1.00 96.69 239 THR A N 1
ATOM 1842 C CA . THR A 1 239 ? -5.675 -4.392 -8.371 1.00 96.69 239 THR A CA 1
ATOM 1843 C C . THR A 1 239 ? -4.308 -3.763 -8.574 1.00 96.69 239 THR A C 1
ATOM 1845 O O . THR A 1 239 ? -3.987 -3.365 -9.694 1.00 96.69 239 THR A O 1
ATOM 1848 N N . ALA A 1 240 ? -3.482 -3.696 -7.527 1.00 98.06 240 ALA A N 1
ATOM 1849 C CA . ALA A 1 240 ? -2.146 -3.133 -7.625 1.00 98.06 240 ALA A CA 1
ATOM 1850 C C . ALA A 1 240 ? -1.151 -3.649 -6.596 1.00 98.06 240 ALA A C 1
ATOM 1852 O O . ALA A 1 240 ? -1.520 -4.079 -5.502 1.00 98.06 240 ALA A O 1
ATOM 1853 N N . PHE A 1 241 ? 0.125 -3.516 -6.953 1.00 98.81 241 PHE A N 1
ATOM 1854 C CA . PHE A 1 241 ? 1.261 -3.732 -6.073 1.00 98.81 241 PHE A CA 1
ATOM 1855 C C . PHE A 1 241 ? 2.072 -2.445 -5.870 1.00 98.81 241 PHE A C 1
ATOM 1857 O O . PHE A 1 241 ? 2.364 -1.726 -6.829 1.00 98.81 241 PHE A O 1
ATOM 1864 N N . ILE A 1 242 ? 2.455 -2.168 -4.620 1.00 98.38 242 ILE A N 1
ATOM 1865 C CA . ILE A 1 242 ? 3.157 -0.942 -4.224 1.00 98.38 242 ILE A CA 1
ATOM 1866 C C . ILE A 1 242 ? 4.419 -1.287 -3.409 1.00 98.38 242 ILE A C 1
ATOM 1868 O O . ILE A 1 242 ? 4.322 -1.539 -2.202 1.00 98.38 242 ILE A O 1
ATOM 1872 N N . PRO A 1 243 ? 5.615 -1.297 -4.028 1.00 98.31 243 PRO A N 1
ATOM 1873 C CA . PRO A 1 243 ? 6.875 -1.400 -3.301 1.00 98.31 243 PRO A CA 1
ATOM 1874 C C . PRO A 1 243 ? 7.319 -0.022 -2.800 1.00 98.31 243 PRO A C 1
ATOM 1876 O O . PRO A 1 243 ? 7.377 0.937 -3.571 1.00 98.31 243 PRO A O 1
ATOM 1879 N N . TRP A 1 244 ? 7.701 0.080 -1.531 1.00 97.12 244 TRP A N 1
ATOM 1880 C CA . TRP A 1 244 ? 8.187 1.328 -0.945 1.00 97.12 244 TRP A CA 1
ATOM 1881 C C . TRP A 1 244 ? 9.339 1.089 0.035 1.00 97.12 244 TRP A C 1
ATOM 1883 O O . TRP A 1 244 ? 9.436 0.052 0.689 1.00 97.12 244 TRP A O 1
ATOM 1893 N N . SER A 1 245 ? 10.256 2.051 0.095 1.00 96.38 245 SER A N 1
ATOM 1894 C CA . SER A 1 245 ? 11.462 1.978 0.920 1.00 96.38 245 SER A CA 1
ATOM 1895 C C . SER A 1 245 ? 11.157 2.317 2.376 1.00 96.38 245 SER A C 1
ATOM 1897 O O . SER A 1 245 ? 10.559 3.357 2.661 1.00 96.38 245 SER A O 1
ATOM 1899 N N . PHE A 1 246 ? 11.634 1.491 3.300 1.00 96.94 246 PHE A N 1
ATOM 1900 C CA . PHE A 1 246 ? 11.610 1.770 4.730 1.00 96.94 246 PHE A CA 1
ATOM 1901 C C . PHE A 1 246 ? 12.279 3.115 5.052 1.00 96.94 246 PHE A C 1
ATOM 1903 O O . PHE A 1 246 ? 13.323 3.449 4.491 1.00 96.94 246 PHE A O 1
ATOM 1910 N N . GLN A 1 247 ? 11.660 3.884 5.951 1.00 96.06 247 GLN A N 1
ATOM 1911 C CA . GLN A 1 247 ? 12.163 5.173 6.416 1.00 96.06 247 GLN A CA 1
ATOM 1912 C C . GLN A 1 247 ? 12.575 5.071 7.897 1.00 96.06 247 GLN A C 1
ATOM 1914 O O . GLN A 1 247 ? 11.710 4.877 8.751 1.00 96.06 247 GLN A O 1
ATOM 1919 N N . PRO A 1 248 ? 13.876 5.184 8.229 1.00 94.00 248 PRO A N 1
ATOM 1920 C CA . PRO A 1 248 ? 14.380 4.869 9.570 1.00 94.00 248 PRO A CA 1
ATOM 1921 C C . PRO A 1 248 ? 14.146 5.959 10.621 1.00 94.00 248 PRO A C 1
ATOM 1923 O O . PRO A 1 248 ? 14.204 5.664 11.820 1.00 94.00 248 PRO A O 1
ATOM 1926 N N . GLY A 1 249 ? 13.887 7.202 10.205 1.00 93.50 249 GLY A N 1
ATOM 1927 C CA . GLY A 1 249 ? 13.775 8.354 11.102 1.00 93.50 249 GLY A CA 1
ATOM 1928 C C . GLY A 1 249 ? 12.735 8.149 12.207 1.00 93.50 249 GLY A C 1
ATOM 1929 O O . GLY A 1 249 ? 11.600 7.774 11.940 1.00 93.50 249 GLY A O 1
ATOM 1930 N N . GLY A 1 250 ? 13.126 8.362 13.466 1.00 90.25 250 GLY A N 1
ATOM 1931 C CA . GLY A 1 250 ? 12.222 8.241 14.620 1.00 90.25 250 GLY A CA 1
ATOM 1932 C C . GLY A 1 250 ? 11.729 6.819 14.930 1.00 90.25 250 GLY A C 1
ATOM 1933 O O . GLY A 1 250 ? 10.864 6.651 15.788 1.00 90.25 250 GLY A O 1
ATOM 1934 N N . THR A 1 251 ? 12.255 5.792 14.257 1.00 94.25 251 THR A N 1
ATOM 1935 C CA . THR A 1 251 ? 11.861 4.393 14.470 1.00 94.25 251 THR A CA 1
ATOM 1936 C C . THR A 1 251 ? 12.803 3.688 15.448 1.00 94.25 251 THR A C 1
ATOM 1938 O O . THR A 1 251 ? 13.986 4.008 15.535 1.00 94.25 251 THR A O 1
ATOM 1941 N N . ALA A 1 252 ? 12.304 2.675 16.162 1.00 93.75 252 ALA A N 1
ATOM 1942 C CA . ALA A 1 252 ? 13.135 1.839 17.036 1.00 93.75 252 ALA A CA 1
ATOM 1943 C C . ALA A 1 252 ? 14.035 0.860 16.258 1.00 93.75 252 ALA A C 1
ATOM 1945 O O . ALA A 1 252 ? 14.931 0.247 16.837 1.00 93.75 252 ALA A O 1
ATOM 1946 N N . LEU A 1 253 ? 13.764 0.652 14.966 1.00 94.88 253 LEU A N 1
ATOM 1947 C CA . LEU A 1 253 ? 14.579 -0.187 14.095 1.00 94.88 253 LEU A CA 1
ATOM 1948 C C . LEU A 1 253 ? 15.871 0.526 13.673 1.00 94.88 253 LEU A C 1
ATOM 1950 O O . LEU A 1 253 ? 16.913 -0.122 13.626 1.00 94.88 253 LEU A O 1
ATOM 1954 N N . GLY A 1 254 ? 15.805 1.838 13.419 1.00 93.50 254 GLY A N 1
ATOM 1955 C CA . GLY A 1 254 ? 16.940 2.619 12.924 1.00 93.50 254 GLY A CA 1
ATOM 1956 C C . GLY A 1 254 ? 17.453 2.117 11.569 1.00 93.50 254 GLY A C 1
ATOM 1957 O O . GLY A 1 254 ? 16.722 1.460 10.833 1.00 93.50 254 GLY A O 1
ATOM 1958 N N . GLY A 1 255 ? 18.711 2.418 11.245 1.00 92.31 255 GLY A N 1
ATOM 1959 C CA . GLY A 1 255 ? 19.355 2.006 9.992 1.00 92.31 255 GLY A CA 1
ATOM 1960 C C . GLY A 1 255 ? 19.297 3.069 8.895 1.00 92.31 255 GLY A C 1
ATOM 1961 O O . GLY A 1 255 ? 19.122 4.255 9.174 1.00 92.31 255 GLY A O 1
ATOM 1962 N N . GLU A 1 256 ? 19.466 2.635 7.647 1.00 90.44 256 GLU A N 1
ATOM 1963 C CA . GLU A 1 256 ? 19.521 3.496 6.462 1.00 90.44 256 GLU A CA 1
ATOM 1964 C C . GLU A 1 256 ? 18.335 3.220 5.531 1.00 90.44 256 GLU A C 1
ATOM 1966 O O . GLU A 1 256 ? 17.814 2.107 5.483 1.00 90.44 256 GLU A O 1
ATOM 1971 N N . THR A 1 257 ? 17.896 4.237 4.785 1.00 91.88 257 THR A N 1
ATOM 1972 C CA . THR A 1 257 ? 16.864 4.057 3.754 1.00 91.88 257 THR A CA 1
ATOM 1973 C C . THR A 1 257 ? 17.478 3.456 2.495 1.00 91.88 257 THR A C 1
ATOM 1975 O O . THR A 1 257 ? 18.524 3.907 2.026 1.00 91.88 257 THR A O 1
ATOM 1978 N N . ALA A 1 258 ? 16.774 2.508 1.874 1.00 94.25 258 ALA A N 1
ATOM 1979 C CA . ALA A 1 258 ? 17.107 2.068 0.525 1.00 94.25 258 ALA A CA 1
ATOM 1980 C C . ALA A 1 258 ? 17.040 3.253 -0.455 1.00 94.25 258 ALA A C 1
ATOM 1982 O O . ALA A 1 258 ? 16.025 3.956 -0.553 1.00 94.25 258 ALA A O 1
ATOM 1983 N N . GLY A 1 259 ? 18.138 3.477 -1.178 1.00 95.19 259 GLY A N 1
ATOM 1984 C CA . GLY A 1 259 ? 18.250 4.548 -2.164 1.00 95.19 259 GLY A CA 1
ATOM 1985 C C . GLY A 1 259 ? 17.503 4.251 -3.467 1.00 95.19 259 GLY A C 1
ATOM 1986 O O . GLY A 1 259 ? 17.039 3.136 -3.720 1.00 95.19 259 GLY A O 1
ATOM 1987 N N . SER A 1 260 ? 17.448 5.242 -4.356 1.00 96.81 260 SER A N 1
ATOM 1988 C CA . SER A 1 260 ? 16.688 5.151 -5.611 1.00 96.81 260 SER A CA 1
ATOM 1989 C C . SER A 1 260 ? 17.130 4.015 -6.534 1.00 96.81 260 SER A C 1
ATOM 1991 O O . SER A 1 260 ? 16.299 3.452 -7.241 1.00 96.81 260 SER A O 1
ATOM 1993 N N . TRP A 1 261 ? 18.412 3.636 -6.513 1.00 97.81 261 TRP A N 1
ATOM 1994 C CA . TRP A 1 261 ? 18.915 2.489 -7.280 1.00 97.81 261 TRP A CA 1
ATOM 1995 C C . TRP A 1 261 ? 18.241 1.177 -6.858 1.00 97.81 261 TRP A C 1
ATOM 1997 O O . TRP A 1 261 ? 17.761 0.416 -7.699 1.00 97.81 261 TRP A O 1
ATOM 2007 N N . GLU A 1 262 ? 18.158 0.936 -5.550 1.00 98.00 262 GLU A N 1
ATOM 2008 C CA . GLU A 1 262 ? 17.563 -0.278 -4.997 1.00 98.00 262 GLU A CA 1
ATOM 2009 C C . GLU A 1 262 ? 16.039 -0.283 -5.152 1.00 98.00 262 GLU A C 1
ATOM 2011 O O . GLU A 1 262 ? 15.446 -1.323 -5.452 1.00 98.00 262 GLU A O 1
ATOM 2016 N N . TYR A 1 263 ? 15.407 0.885 -5.018 1.00 98.56 263 TYR A N 1
ATOM 2017 C CA . TYR A 1 263 ? 13.985 1.049 -5.299 1.00 98.56 263 TYR A CA 1
ATOM 2018 C C . TYR A 1 263 ? 13.638 0.720 -6.753 1.00 98.56 263 TYR A C 1
ATOM 2020 O O . TYR A 1 263 ? 12.754 -0.101 -6.993 1.00 98.56 263 TYR A O 1
ATOM 2028 N N . LEU A 1 264 ? 14.355 1.293 -7.726 1.00 98.75 264 LEU A N 1
ATOM 2029 C CA . LEU A 1 264 ? 14.098 1.024 -9.143 1.00 98.75 264 LEU A CA 1
ATOM 2030 C C . LEU A 1 264 ? 14.356 -0.449 -9.495 1.00 98.75 264 LEU A C 1
ATOM 2032 O O . LEU A 1 264 ? 13.578 -1.034 -10.250 1.00 98.75 264 LEU A O 1
ATOM 2036 N N . LYS A 1 265 ? 15.386 -1.078 -8.903 1.00 98.62 265 LYS A N 1
ATOM 2037 C CA . LYS A 1 265 ? 15.599 -2.532 -9.012 1.00 98.62 265 LYS A CA 1
ATOM 2038 C C . LYS A 1 265 ? 14.408 -3.317 -8.465 1.00 98.62 265 LYS A C 1
ATOM 2040 O O . LYS A 1 265 ? 13.894 -4.196 -9.150 1.00 98.62 265 LYS A O 1
ATOM 2045 N N . THR A 1 266 ? 13.960 -2.994 -7.254 1.00 98.81 266 THR A N 1
ATOM 2046 C CA . THR A 1 266 ? 12.856 -3.695 -6.586 1.00 98.81 266 THR A CA 1
ATOM 2047 C C . THR A 1 266 ? 11.553 -3.560 -7.368 1.00 98.81 266 THR A C 1
ATOM 2049 O O . THR A 1 266 ? 10.850 -4.551 -7.563 1.00 98.81 266 THR A O 1
ATOM 2052 N N . LEU A 1 267 ? 11.252 -2.368 -7.886 1.00 98.88 267 LEU A N 1
ATOM 2053 C CA . LEU A 1 267 ? 10.096 -2.125 -8.743 1.00 98.88 267 LEU A CA 1
ATOM 2054 C C . LEU A 1 267 ? 10.156 -2.954 -10.035 1.00 98.88 267 LEU A C 1
ATOM 2056 O O . LEU A 1 267 ? 9.185 -3.632 -10.374 1.00 98.88 267 LEU A O 1
ATOM 2060 N N . ALA A 1 268 ? 11.301 -2.946 -10.723 1.00 98.88 268 ALA A N 1
ATOM 2061 C CA . ALA A 1 268 ? 11.479 -3.693 -11.963 1.00 98.88 268 ALA A CA 1
ATOM 2062 C C . ALA A 1 268 ? 11.350 -5.207 -11.743 1.00 98.88 268 ALA A C 1
ATOM 2064 O O . ALA A 1 268 ? 10.626 -5.874 -12.480 1.00 98.88 268 ALA A O 1
ATOM 2065 N N . VAL A 1 269 ? 11.979 -5.747 -10.693 1.00 98.88 269 VAL A N 1
ATOM 2066 C CA . VAL A 1 269 ? 11.819 -7.158 -10.307 1.00 98.88 269 VAL A CA 1
ATOM 2067 C C . VAL A 1 269 ? 10.355 -7.467 -9.994 1.00 98.88 269 VAL A C 1
ATOM 2069 O O . VAL A 1 269 ? 9.835 -8.470 -10.474 1.00 98.88 269 VAL A O 1
ATOM 2072 N N . SER A 1 270 ? 9.658 -6.584 -9.277 1.00 98.88 270 SER A N 1
ATOM 2073 C CA . SER A 1 270 ? 8.236 -6.770 -8.965 1.00 98.88 270 SER A CA 1
ATOM 2074 C C . SER A 1 270 ? 7.384 -6.878 -10.234 1.00 98.88 270 SER A C 1
ATOM 2076 O O . SER A 1 270 ? 6.577 -7.796 -10.329 1.00 98.88 270 SER A O 1
ATOM 2078 N N . ARG A 1 271 ? 7.606 -6.025 -11.250 1.00 98.81 271 ARG A N 1
ATOM 2079 C CA . ARG A 1 271 ? 6.900 -6.111 -12.547 1.00 98.81 271 ARG A CA 1
ATOM 2080 C C . ARG A 1 271 ? 7.182 -7.429 -13.272 1.00 98.81 271 ARG A C 1
ATOM 2082 O O . ARG A 1 271 ? 6.294 -7.974 -13.919 1.00 98.81 271 ARG A O 1
ATOM 2089 N N . LEU A 1 272 ? 8.417 -7.917 -13.203 1.00 98.75 272 LEU A N 1
ATOM 2090 C CA . LEU A 1 272 ? 8.829 -9.146 -13.883 1.00 98.75 272 LEU A CA 1
ATOM 2091 C C . LEU A 1 272 ? 8.317 -10.414 -13.188 1.00 98.75 272 LEU A C 1
ATOM 2093 O O . LEU A 1 272 ? 8.079 -11.415 -13.860 1.00 98.75 272 LEU A O 1
ATOM 2097 N N . VAL A 1 273 ? 8.160 -10.384 -11.862 1.00 98.75 273 VAL A N 1
ATOM 2098 C CA . VAL A 1 273 ? 7.659 -11.523 -11.079 1.00 98.75 273 VAL A CA 1
ATOM 2099 C C . VAL A 1 273 ? 6.133 -11.554 -11.054 1.00 98.75 273 VAL A C 1
ATOM 2101 O O . VAL A 1 273 ? 5.560 -12.623 -11.245 1.00 98.75 273 VAL A O 1
ATOM 2104 N N . LEU A 1 274 ? 5.477 -10.410 -10.840 1.00 98.69 274 LEU A N 1
ATOM 2105 C CA . LEU A 1 274 ? 4.020 -10.286 -10.731 1.00 98.69 274 LEU A CA 1
ATOM 2106 C C . LEU A 1 274 ? 3.360 -10.180 -12.113 1.00 98.69 274 LEU A C 1
ATOM 2108 O O . LEU A 1 274 ? 2.797 -9.148 -12.479 1.00 98.69 274 LEU A O 1
ATOM 2112 N N . ASP A 1 275 ? 3.419 -11.265 -12.885 1.00 96.56 275 ASP A N 1
ATOM 2113 C CA . ASP A 1 275 ? 2.830 -11.337 -14.231 1.00 96.56 275 ASP A CA 1
ATOM 2114 C C . ASP A 1 275 ? 1.290 -11.231 -14.257 1.00 96.56 275 ASP A C 1
ATOM 2116 O O . ASP A 1 275 ? 0.713 -10.953 -15.307 1.00 96.56 275 ASP A O 1
ATOM 2120 N N . ASN A 1 276 ? 0.634 -11.397 -13.105 1.00 96.38 276 ASN A N 1
ATOM 2121 C CA . ASN A 1 276 ? -0.822 -11.427 -12.943 1.00 96.38 276 ASN A CA 1
ATOM 2122 C C . ASN A 1 276 ? -1.389 -10.284 -12.070 1.00 96.38 276 ASN A C 1
ATOM 2124 O O . ASN A 1 276 ? -2.598 -10.249 -11.818 1.00 96.38 276 ASN A O 1
ATOM 2128 N N . VAL A 1 277 ? -0.550 -9.338 -11.624 1.00 98.00 277 VAL A N 1
ATOM 2129 C CA . VAL A 1 277 ? -1.000 -8.102 -10.961 1.00 98.00 277 VAL A CA 1
ATOM 2130 C C . VAL A 1 277 ? -0.941 -6.959 -11.979 1.00 98.00 277 VAL A C 1
ATOM 2132 O O . VAL A 1 277 ? 0.146 -6.612 -12.458 1.00 98.00 277 VAL A O 1
ATOM 2135 N N . PRO A 1 278 ? -2.088 -6.354 -12.340 1.00 95.50 278 PRO A N 1
ATOM 2136 C CA . PRO A 1 278 ? -2.137 -5.446 -13.478 1.00 95.50 278 PRO A CA 1
ATOM 2137 C C . PRO A 1 278 ? -1.315 -4.182 -13.221 1.00 95.50 278 PRO A C 1
ATOM 2139 O O . PRO A 1 278 ? -0.466 -3.821 -14.042 1.00 95.50 278 PRO A O 1
ATOM 2142 N N . ASN A 1 279 ? -1.487 -3.546 -12.063 1.00 98.31 279 ASN A N 1
ATOM 2143 C CA . ASN A 1 279 ? -0.931 -2.220 -11.817 1.00 98.31 279 ASN A CA 1
ATOM 2144 C C . ASN A 1 279 ? 0.230 -2.247 -10.826 1.00 98.31 279 ASN A C 1
ATOM 2146 O O . ASN A 1 279 ? 0.151 -2.878 -9.774 1.00 98.31 279 ASN A O 1
ATOM 2150 N N . LEU A 1 280 ? 1.307 -1.533 -11.150 1.00 98.62 280 LEU A N 1
ATOM 2151 C CA . LEU A 1 280 ? 2.400 -1.264 -10.219 1.00 98.62 280 LEU A CA 1
ATOM 2152 C C . LEU A 1 280 ? 2.505 0.238 -9.987 1.00 98.62 280 LEU A C 1
ATOM 2154 O O . LEU A 1 280 ? 2.685 1.006 -10.940 1.00 98.62 280 LEU A O 1
ATOM 2158 N N . GLN A 1 281 ? 2.397 0.624 -8.717 1.00 98.38 281 GLN A N 1
ATOM 2159 C CA . GLN A 1 281 ? 2.401 2.017 -8.294 1.00 98.38 281 GLN A CA 1
ATOM 2160 C C . GLN A 1 281 ? 3.815 2.498 -7.968 1.00 98.38 281 GLN A C 1
ATOM 2162 O O . GLN A 1 281 ? 4.606 1.780 -7.353 1.00 98.38 281 GLN A O 1
ATOM 2167 N N . VAL A 1 282 ? 4.121 3.741 -8.332 1.00 97.75 282 VAL A N 1
ATOM 2168 C CA . VAL A 1 282 ? 5.342 4.423 -7.887 1.00 97.75 282 VAL A CA 1
ATOM 2169 C C . VAL A 1 282 ? 5.245 4.843 -6.412 1.00 97.75 282 VAL A C 1
ATOM 2171 O O . VAL A 1 282 ? 4.170 5.167 -5.908 1.00 97.75 282 VAL A O 1
ATOM 2174 N N . SER A 1 283 ? 6.386 4.899 -5.723 1.00 94.38 283 SER A N 1
ATOM 2175 C CA . SER A 1 283 ? 6.500 5.377 -4.337 1.00 94.38 283 SER A CA 1
ATOM 2176 C C . SER A 1 283 ? 7.085 6.789 -4.275 1.00 94.38 283 SER A C 1
ATOM 2178 O O . SER A 1 283 ? 8.190 7.006 -3.774 1.00 94.38 283 SER A O 1
ATOM 2180 N N . TRP A 1 284 ? 6.366 7.783 -4.801 1.00 93.75 284 TRP A N 1
ATOM 2181 C CA . TRP A 1 284 ? 6.839 9.172 -4.747 1.00 93.75 284 TRP A CA 1
ATOM 2182 C C . TRP A 1 284 ? 6.946 9.701 -3.304 1.00 93.75 284 TRP A C 1
ATOM 2184 O O . TRP A 1 284 ? 7.788 10.554 -3.041 1.00 93.75 284 TRP A O 1
ATOM 2194 N N . VAL A 1 285 ? 6.162 9.161 -2.362 1.00 90.44 285 VAL A N 1
ATOM 2195 C CA . VAL A 1 285 ? 6.174 9.556 -0.939 1.00 90.44 285 VAL A CA 1
ATOM 2196 C C . VAL A 1 285 ? 7.523 9.277 -0.283 1.00 90.44 285 VAL A C 1
ATOM 2198 O O . VAL A 1 285 ? 7.953 10.039 0.573 1.00 90.44 285 VAL A O 1
ATOM 2201 N N . THR A 1 286 ? 8.220 8.214 -0.697 1.00 91.69 286 THR A N 1
ATOM 2202 C CA . THR A 1 286 ? 9.525 7.850 -0.121 1.00 91.69 286 THR A CA 1
ATOM 2203 C C . THR A 1 286 ? 10.704 8.137 -1.047 1.00 91.69 286 THR A C 1
ATOM 2205 O O . THR A 1 286 ? 11.838 8.185 -0.587 1.00 91.69 286 THR A O 1
ATOM 2208 N N . GLN A 1 287 ? 10.461 8.327 -2.348 1.00 95.19 287 GLN A N 1
ATOM 2209 C CA . GLN A 1 287 ? 11.517 8.488 -3.360 1.00 95.19 287 GLN A CA 1
ATOM 2210 C C . GLN A 1 287 ? 11.520 9.862 -4.044 1.00 95.19 287 GLN A C 1
ATOM 2212 O O . GLN A 1 287 ? 12.470 10.209 -4.747 1.00 95.19 287 GLN A O 1
ATOM 2217 N N . GLY A 1 288 ? 10.464 10.653 -3.861 1.00 94.19 288 GLY A N 1
ATOM 2218 C CA . GLY A 1 288 ? 10.289 11.956 -4.486 1.00 94.19 288 GLY A CA 1
ATOM 2219 C C . GLY A 1 288 ? 9.852 11.908 -5.956 1.00 94.19 288 GLY A C 1
ATOM 2220 O O . GLY A 1 288 ? 9.852 10.877 -6.634 1.00 94.19 288 GLY A O 1
ATOM 2221 N N . ALA A 1 289 ? 9.494 13.087 -6.465 1.00 94.88 289 ALA A N 1
ATOM 2222 C CA . ALA A 1 289 ? 8.866 13.292 -7.772 1.00 94.88 289 ALA A CA 1
ATOM 2223 C C . ALA A 1 289 ? 9.703 12.795 -8.964 1.00 94.88 289 ALA A C 1
ATOM 2225 O O . ALA A 1 289 ? 9.196 12.140 -9.874 1.00 94.88 289 ALA A O 1
ATOM 2226 N N . LYS A 1 290 ? 11.007 13.101 -8.957 1.00 96.00 290 LYS A N 1
ATOM 2227 C CA . LYS A 1 290 ? 11.918 12.781 -10.068 1.00 96.00 290 LYS A CA 1
ATOM 2228 C C . LYS A 1 290 ? 12.094 11.274 -10.229 1.00 96.00 290 LYS A C 1
ATOM 2230 O O . LYS A 1 290 ? 12.064 10.763 -11.344 1.00 96.00 290 LYS A O 1
ATOM 2235 N N . ILE A 1 291 ? 12.236 10.558 -9.116 1.00 97.62 291 ILE A N 1
ATOM 2236 C CA . ILE A 1 291 ? 12.380 9.102 -9.139 1.00 97.62 291 ILE A CA 1
ATOM 2237 C C . ILE A 1 291 ? 11.062 8.438 -9.528 1.00 97.62 291 ILE A C 1
ATOM 2239 O O . ILE A 1 291 ? 11.079 7.488 -10.303 1.00 97.62 291 ILE A O 1
ATOM 2243 N N . ALA A 1 292 ? 9.924 8.967 -9.073 1.00 97.31 292 ALA A N 1
ATOM 2244 C CA . ALA A 1 292 ? 8.610 8.501 -9.505 1.00 97.31 292 ALA A CA 1
ATOM 2245 C C . ALA A 1 292 ? 8.400 8.647 -11.022 1.00 97.31 292 ALA A C 1
ATOM 2247 O O . ALA A 1 292 ? 7.907 7.726 -11.666 1.00 97.31 292 ALA A O 1
ATOM 2248 N N . GLN A 1 293 ? 8.850 9.753 -11.619 1.00 97.88 293 GLN A N 1
ATOM 2249 C CA . GLN A 1 293 ? 8.811 9.924 -13.071 1.00 97.88 293 GLN A CA 1
ATOM 2250 C C . GLN A 1 293 ? 9.702 8.903 -13.797 1.00 97.88 293 GLN A C 1
ATOM 2252 O O . GLN A 1 293 ? 9.261 8.270 -14.755 1.00 97.88 293 GLN A O 1
ATOM 2257 N N . ILE A 1 294 ? 10.937 8.696 -13.320 1.00 98.12 294 ILE A N 1
ATOM 2258 C CA . ILE A 1 294 ? 11.860 7.694 -13.881 1.00 98.12 294 ILE A CA 1
ATOM 2259 C C . ILE A 1 294 ? 11.268 6.284 -13.766 1.00 98.12 294 ILE A C 1
ATOM 2261 O O . ILE A 1 294 ? 11.366 5.501 -14.708 1.00 98.12 294 ILE A O 1
ATOM 2265 N N . ALA A 1 295 ? 10.612 5.970 -12.648 1.00 98.50 295 ALA A N 1
ATOM 2266 C CA . ALA A 1 295 ? 10.029 4.665 -12.354 1.00 98.50 295 ALA A CA 1
ATOM 2267 C C . ALA A 1 295 ? 8.994 4.186 -13.391 1.00 98.50 295 ALA A C 1
ATOM 2269 O O . ALA A 1 295 ? 8.821 2.977 -13.559 1.00 98.50 295 ALA A O 1
ATOM 2270 N N . LEU A 1 296 ? 8.377 5.095 -14.157 1.00 98.19 296 LEU A N 1
ATOM 2271 C CA . LEU A 1 296 ? 7.512 4.741 -15.292 1.00 98.19 296 LEU A CA 1
ATOM 2272 C C . LEU A 1 296 ? 8.271 3.949 -16.375 1.00 98.19 296 LEU A C 1
ATOM 2274 O O . LEU A 1 296 ? 7.700 3.082 -17.032 1.00 98.19 296 LEU A O 1
ATOM 2278 N N . SER A 1 297 ? 9.583 4.165 -16.515 1.00 97.62 297 SER A N 1
ATOM 2279 C CA . SER A 1 297 ? 10.466 3.381 -17.399 1.00 97.62 297 SER A CA 1
ATOM 2280 C C . SER A 1 297 ? 11.007 2.097 -16.753 1.00 97.62 297 SER A C 1
ATOM 2282 O O . SER A 1 297 ? 11.809 1.397 -17.363 1.00 97.62 297 SER A O 1
ATOM 2284 N N . PHE A 1 298 ? 10.586 1.779 -15.525 1.00 98.50 298 PHE A N 1
ATOM 2285 C CA . PHE A 1 298 ? 11.004 0.596 -14.759 1.00 98.50 298 PHE A CA 1
ATOM 2286 C C . PHE A 1 298 ? 9.822 -0.322 -14.414 1.00 98.50 298 PHE A C 1
ATOM 2288 O O . PHE A 1 298 ? 9.904 -1.138 -13.501 1.00 98.50 298 PHE A O 1
ATOM 2295 N N . GLY A 1 299 ? 8.723 -0.221 -15.169 1.00 97.44 299 GLY A N 1
ATOM 2296 C CA . GLY A 1 299 ? 7.599 -1.156 -15.095 1.00 97.44 299 GLY A CA 1
ATOM 2297 C C . GLY A 1 299 ? 6.373 -0.669 -14.321 1.00 97.44 299 GLY A C 1
ATOM 2298 O O . GLY A 1 299 ? 5.361 -1.377 -14.319 1.00 97.44 299 GLY A O 1
ATOM 2299 N N . ALA A 1 300 ? 6.428 0.518 -13.706 1.00 98.50 300 ALA A N 1
ATOM 2300 C CA . ALA A 1 300 ? 5.245 1.157 -13.135 1.00 98.50 300 ALA A CA 1
ATOM 2301 C C . ALA A 1 300 ? 4.323 1.716 -14.229 1.00 98.50 300 ALA A C 1
ATOM 2303 O O . ALA A 1 300 ? 4.776 2.157 -15.286 1.00 98.50 300 ALA A O 1
ATOM 2304 N N . ASN A 1 301 ? 3.024 1.709 -13.945 1.00 98.31 301 ASN A N 1
ATOM 2305 C CA . ASN A 1 301 ? 1.974 2.275 -14.800 1.00 98.31 301 ASN A CA 1
ATOM 2306 C C . ASN A 1 301 ? 0.949 3.097 -13.999 1.00 98.31 301 ASN A C 1
ATOM 2308 O O . ASN A 1 301 ? -0.059 3.540 -14.543 1.00 98.31 301 ASN A O 1
ATOM 2312 N N . ASP A 1 302 ? 1.213 3.308 -12.711 1.00 98.12 302 ASP A N 1
ATOM 2313 C CA . ASP A 1 302 ? 0.342 4.030 -11.800 1.00 98.12 302 ASP A CA 1
ATOM 2314 C C . ASP A 1 302 ? 1.174 4.997 -10.948 1.00 98.12 302 ASP A C 1
ATOM 2316 O O . ASP A 1 302 ? 2.149 4.611 -10.300 1.00 98.12 302 ASP A O 1
ATOM 2320 N N . PHE A 1 303 ? 0.811 6.274 -10.977 1.00 97.31 303 PHE A N 1
ATOM 2321 C CA . PHE A 1 303 ? 1.494 7.334 -10.244 1.00 97.31 303 PHE A CA 1
ATOM 2322 C C . PHE A 1 303 ? 1.039 7.418 -8.779 1.00 97.31 303 PHE A C 1
ATOM 2324 O O . PHE A 1 303 ? 1.676 8.086 -7.967 1.00 97.31 303 PHE A O 1
ATOM 2331 N N . GLY A 1 304 ? -0.027 6.699 -8.423 1.00 93.31 304 GLY A N 1
ATOM 2332 C CA . GLY A 1 304 ? -0.550 6.63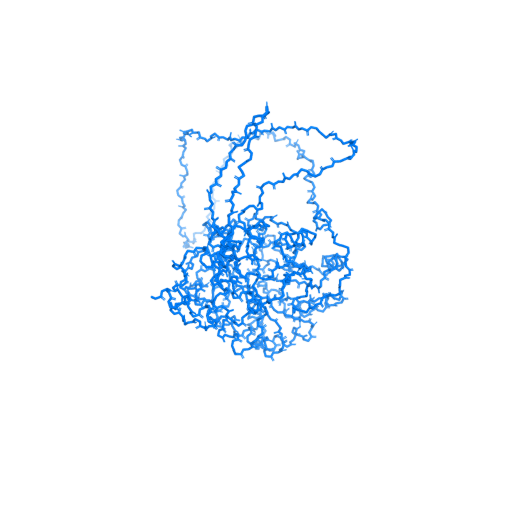8 -7.067 1.00 93.31 304 GLY A CA 1
ATOM 2333 C C . GLY A 1 304 ? -1.420 7.826 -6.695 1.00 93.31 304 GLY A C 1
ATOM 2334 O O . GLY A 1 304 ? -2.020 8.473 -7.552 1.00 93.31 304 GLY A O 1
ATOM 2335 N N . SER A 1 305 ? -1.538 8.060 -5.391 1.00 88.38 305 SER A N 1
ATOM 2336 C CA . SER A 1 305 ? -2.400 9.108 -4.849 1.00 88.38 305 SER A CA 1
ATOM 2337 C C . SER A 1 305 ? -1.703 10.472 -4.793 1.00 88.38 305 SER A C 1
ATOM 2339 O O . SER A 1 305 ? -0.482 10.516 -4.694 1.00 88.38 305 SER A O 1
ATOM 2341 N N . THR A 1 306 ? -2.467 11.570 -4.805 1.00 84.62 306 THR A N 1
ATOM 2342 C CA . THR A 1 306 ? -2.032 12.907 -4.352 1.00 84.62 306 THR A CA 1
ATOM 2343 C C . THR A 1 306 ? -1.752 12.982 -2.844 1.00 84.62 306 THR A C 1
ATOM 2345 O O . THR A 1 306 ? -0.995 13.848 -2.418 1.00 84.62 306 THR A O 1
ATOM 2348 N N . MET A 1 307 ? -2.361 12.098 -2.043 1.00 79.31 307 MET A N 1
ATOM 2349 C CA . MET A 1 307 ? -2.313 12.036 -0.574 1.00 79.31 307 MET A CA 1
ATOM 2350 C C . MET A 1 307 ? -2.445 13.418 0.075 1.00 79.31 307 MET A C 1
ATOM 2352 O O . MET A 1 307 ? -1.465 14.013 0.531 1.00 79.31 307 MET A O 1
ATOM 2356 N N . LEU A 1 308 ? -3.679 13.931 0.124 1.00 78.62 308 LEU A N 1
ATOM 2357 C CA . LEU A 1 308 ? -3.994 15.231 0.744 1.00 78.62 308 LEU A CA 1
ATOM 2358 C C . LEU A 1 308 ? -3.471 15.359 2.181 1.00 78.62 308 LEU A C 1
ATOM 2360 O O . LEU A 1 308 ? -3.156 16.444 2.659 1.00 78.62 308 LEU A O 1
ATOM 2364 N N . GLU A 1 309 ? -3.361 14.225 2.856 1.00 79.44 309 GLU A N 1
ATOM 2365 C CA . GLU A 1 309 ? -2.769 14.077 4.172 1.00 79.44 309 GLU A CA 1
ATOM 2366 C C . GLU A 1 309 ? -1.931 12.789 4.165 1.00 79.44 309 GLU A C 1
ATOM 2368 O O . GLU A 1 309 ? -2.350 11.789 3.583 1.00 79.44 309 GLU A O 1
ATOM 2373 N N . GLU A 1 310 ? -0.745 12.819 4.779 1.00 77.88 310 GLU A N 1
ATOM 2374 C CA . GLU A 1 310 ? 0.120 11.659 5.023 1.00 77.88 310 GLU A CA 1
ATOM 2375 C C . GLU A 1 310 ? 0.817 11.891 6.371 1.00 77.88 310 GLU A C 1
ATOM 2377 O O . GLU A 1 310 ? 1.529 12.882 6.533 1.00 77.88 310 GLU A O 1
ATOM 2382 N N . ASN A 1 311 ? 0.562 11.016 7.350 1.00 71.94 311 ASN A N 1
ATOM 2383 C CA . ASN A 1 311 ? 1.078 11.171 8.714 1.00 71.94 311 ASN A CA 1
ATOM 2384 C C . ASN A 1 311 ? 2.098 10.093 9.115 1.00 71.94 311 ASN A C 1
ATOM 2386 O O . ASN A 1 311 ? 2.822 10.278 10.095 1.00 71.94 311 ASN A O 1
ATOM 2390 N N . VAL A 1 312 ? 2.146 8.950 8.423 1.00 68.38 312 VAL A N 1
ATOM 2391 C CA . VAL A 1 312 ? 2.932 7.786 8.858 1.00 68.38 312 VAL A CA 1
ATOM 2392 C C . VAL A 1 312 ? 4.385 7.926 8.423 1.00 68.38 312 VAL A C 1
ATOM 2394 O O . VAL A 1 312 ? 5.286 7.780 9.249 1.00 68.38 312 VAL A O 1
ATOM 2397 N N . VAL A 1 313 ? 4.615 8.239 7.150 1.00 67.44 313 VAL A N 1
ATOM 2398 C CA . VAL A 1 313 ? 5.944 8.538 6.600 1.00 67.44 313 VAL A CA 1
ATOM 2399 C C . VAL A 1 313 ? 6.400 9.937 7.031 1.00 67.44 313 VAL A C 1
ATOM 2401 O O . VAL A 1 313 ? 7.570 10.141 7.351 1.00 67.44 313 VAL A O 1
ATOM 2404 N N . ALA A 1 314 ? 5.480 10.891 7.174 1.00 76.75 314 ALA A N 1
ATOM 2405 C CA . ALA A 1 314 ? 5.786 12.198 7.749 1.00 76.75 314 ALA A CA 1
ATOM 2406 C C . ALA A 1 314 ? 6.337 12.097 9.181 1.00 76.75 314 ALA A C 1
ATOM 2408 O O . ALA A 1 314 ? 7.256 12.837 9.537 1.00 76.75 314 ALA A O 1
ATOM 2409 N N . ALA A 1 315 ? 5.862 11.135 9.985 1.00 71.00 315 ALA A N 1
ATOM 2410 C CA . ALA A 1 315 ? 6.395 10.883 11.326 1.00 71.00 315 ALA A CA 1
ATOM 2411 C C . ALA A 1 315 ? 7.865 10.423 11.327 1.00 71.00 315 ALA A C 1
ATOM 2413 O O . ALA A 1 315 ? 8.523 10.518 12.363 1.00 71.00 315 ALA A O 1
ATOM 2414 N N . THR A 1 316 ? 8.397 9.967 10.187 1.00 68.19 316 THR A N 1
ATOM 2415 C CA . THR A 1 316 ? 9.823 9.646 10.028 1.00 68.19 316 THR A CA 1
ATOM 2416 C C . THR A 1 316 ? 10.651 10.822 9.501 1.00 68.19 316 THR A C 1
ATOM 2418 O O . THR A 1 316 ? 11.843 10.661 9.245 1.00 68.19 316 THR A O 1
ATOM 2421 N N . GLY A 1 317 ? 10.041 11.998 9.313 1.00 67.25 317 GLY A N 1
ATOM 2422 C CA . GLY A 1 317 ? 10.690 13.221 8.829 1.00 67.25 317 GLY A CA 1
ATOM 2423 C C . GLY A 1 317 ? 10.691 13.405 7.307 1.00 67.25 317 GLY A C 1
ATOM 2424 O O . GLY A 1 317 ? 11.258 14.381 6.819 1.00 67.25 317 GLY A O 1
ATOM 2425 N N . VAL A 1 318 ? 10.061 12.507 6.544 1.00 75.44 318 VAL A N 1
ATOM 2426 C CA . VAL A 1 318 ? 9.982 12.598 5.077 1.00 75.44 318 VAL A CA 1
ATOM 2427 C C . VAL A 1 318 ? 8.714 13.346 4.672 1.00 75.44 318 VAL A C 1
ATOM 2429 O O . VAL A 1 318 ? 7.618 12.973 5.068 1.00 75.44 318 VAL A O 1
ATOM 2432 N N . THR A 1 319 ? 8.852 14.410 3.878 1.00 81.00 319 THR A N 1
ATOM 2433 C CA . THR A 1 319 ? 7.765 15.381 3.634 1.00 81.00 319 THR A CA 1
ATOM 2434 C C . THR A 1 319 ? 7.543 15.695 2.153 1.00 81.00 319 THR A C 1
ATOM 2436 O O . THR A 1 319 ? 7.166 16.813 1.790 1.00 81.00 319 THR A O 1
ATOM 2439 N N . PHE A 1 320 ? 7.763 14.719 1.267 1.00 80.94 320 PHE A N 1
ATOM 2440 C CA . PHE A 1 320 ? 7.407 14.887 -0.142 1.00 80.94 320 PHE A CA 1
ATOM 2441 C C . PHE A 1 320 ? 5.904 15.130 -0.299 1.00 80.94 320 PHE A C 1
ATOM 2443 O O . PHE A 1 320 ? 5.085 14.537 0.398 1.00 80.94 320 PHE A O 1
ATOM 2450 N N . ARG A 1 321 ? 5.552 16.014 -1.233 1.00 82.50 321 ARG A N 1
ATOM 2451 C CA . ARG A 1 321 ? 4.180 16.439 -1.519 1.00 82.50 321 ARG A CA 1
ATOM 2452 C C . ARG A 1 321 ? 4.012 16.639 -3.014 1.00 82.50 321 ARG A C 1
ATOM 2454 O O . ARG A 1 321 ? 4.888 17.237 -3.642 1.00 82.50 321 ARG A O 1
ATOM 2461 N N . LEU A 1 322 ? 2.901 16.168 -3.574 1.00 85.88 322 LEU A N 1
ATOM 2462 C CA . LEU A 1 322 ? 2.595 16.318 -4.993 1.00 85.88 322 LEU A CA 1
ATOM 2463 C C . LEU A 1 322 ? 1.127 16.677 -5.207 1.00 85.88 322 LEU A C 1
ATOM 2465 O O . LEU A 1 322 ? 0.227 15.899 -4.915 1.00 85.88 322 LEU A O 1
ATOM 2469 N N . SER A 1 323 ? 0.905 17.858 -5.783 1.00 89.19 323 SER A N 1
ATOM 2470 C CA . SER A 1 323 ? -0.413 18.246 -6.294 1.00 89.19 323 SER A CA 1
ATOM 2471 C C . SER A 1 323 ? -0.811 17.421 -7.513 1.00 89.19 323 SER A C 1
ATOM 2473 O O . SER A 1 323 ? 0.060 16.969 -8.262 1.00 89.19 323 SER A O 1
ATOM 2475 N N . GLU A 1 324 ? -2.113 17.336 -7.787 1.00 91.19 324 GLU A N 1
ATOM 2476 C CA . GLU A 1 324 ? -2.623 16.734 -9.024 1.00 91.19 324 GLU A CA 1
ATOM 2477 C C . GLU A 1 324 ? -1.975 17.353 -10.272 1.00 91.19 324 GLU A C 1
ATOM 2479 O O . GLU A 1 324 ? -1.541 16.634 -11.173 1.00 91.19 324 GLU A O 1
ATOM 2484 N N . THR A 1 325 ? -1.869 18.684 -10.316 1.00 92.06 325 THR A N 1
ATOM 2485 C CA . THR A 1 325 ? -1.268 19.409 -11.445 1.00 92.06 325 THR A CA 1
ATOM 2486 C C . THR A 1 325 ? 0.157 18.932 -11.721 1.00 92.06 325 THR A C 1
ATOM 2488 O O . THR A 1 325 ? 0.533 18.693 -12.870 1.00 92.06 325 THR A O 1
ATOM 2491 N N . GLU A 1 326 ? 0.941 18.730 -10.664 1.00 93.75 326 GLU A N 1
ATOM 2492 C CA . GLU A 1 326 ? 2.317 18.258 -10.782 1.00 93.75 326 GLU A CA 1
ATOM 2493 C C . GLU A 1 326 ? 2.384 16.784 -11.203 1.00 93.75 326 GLU A C 1
ATOM 2495 O O . GLU A 1 326 ? 3.185 16.441 -12.070 1.00 93.75 326 GLU A O 1
ATOM 2500 N N . ILE A 1 327 ? 1.504 15.922 -10.678 1.00 95.69 327 ILE A N 1
ATOM 2501 C CA . ILE A 1 327 ? 1.381 14.526 -11.130 1.00 95.69 327 ILE A CA 1
ATOM 2502 C C . ILE A 1 327 ? 1.094 14.478 -12.636 1.00 95.69 327 ILE A C 1
ATOM 2504 O O . ILE A 1 327 ? 1.828 13.832 -13.387 1.00 95.69 327 ILE A O 1
ATOM 2508 N N . ARG A 1 328 ? 0.085 15.224 -13.107 1.00 96.81 328 ARG A N 1
ATOM 2509 C CA . ARG A 1 328 ? -0.261 15.313 -14.535 1.00 96.81 328 ARG A CA 1
ATOM 2510 C C . ARG A 1 328 ? 0.918 15.811 -15.373 1.00 96.81 328 ARG A C 1
ATOM 2512 O O . ARG A 1 328 ? 1.195 15.244 -16.433 1.00 96.81 328 ARG A O 1
ATOM 2519 N N . ARG A 1 329 ? 1.642 16.830 -14.895 1.00 97.62 329 ARG A N 1
ATOM 2520 C CA . ARG A 1 329 ? 2.831 17.372 -15.570 1.00 97.62 329 ARG A CA 1
ATOM 2521 C C . ARG A 1 329 ? 3.941 16.330 -15.679 1.00 97.62 329 ARG A C 1
ATOM 2523 O O . ARG A 1 329 ? 4.527 16.195 -16.752 1.00 97.62 329 ARG A O 1
ATOM 2530 N N . LEU A 1 330 ? 4.232 15.596 -14.605 1.00 97.81 330 LEU A N 1
ATOM 2531 C CA . LEU A 1 330 ? 5.269 14.559 -14.572 1.00 97.81 330 LEU A CA 1
ATOM 2532 C C . LEU A 1 330 ? 4.932 13.397 -15.511 1.00 97.81 330 LEU A C 1
ATOM 2534 O O . LEU A 1 330 ? 5.805 12.966 -16.265 1.00 97.81 330 LEU A O 1
ATOM 2538 N N . ILE A 1 331 ? 3.675 12.946 -15.514 1.00 98.19 331 ILE A N 1
ATOM 2539 C CA . ILE A 1 331 ? 3.177 11.907 -16.423 1.00 98.19 331 ILE A CA 1
ATOM 2540 C C . ILE A 1 331 ? 3.312 12.359 -17.885 1.00 98.19 331 ILE A C 1
ATOM 2542 O O . ILE A 1 331 ? 3.949 11.676 -18.688 1.00 98.19 331 ILE A O 1
ATOM 2546 N N . THR A 1 332 ? 2.802 13.551 -18.208 1.00 98.25 332 THR A N 1
ATOM 2547 C CA . THR A 1 332 ? 2.856 14.116 -19.569 1.00 98.25 332 THR A CA 1
ATOM 2548 C C . THR A 1 332 ? 4.294 14.306 -20.043 1.00 98.25 332 THR A C 1
ATOM 2550 O O . THR A 1 332 ? 4.650 13.928 -21.155 1.00 98.25 332 THR A O 1
ATOM 2553 N N . SER A 1 333 ? 5.163 14.825 -19.173 1.00 97.38 333 SER A N 1
ATOM 2554 C CA . SER A 1 333 ? 6.581 15.041 -19.488 1.00 97.38 333 SER A CA 1
ATOM 2555 C C . SER A 1 333 ? 7.360 13.730 -19.666 1.00 97.38 333 SER A C 1
ATOM 2557 O O . SER A 1 333 ? 8.431 13.741 -20.266 1.00 97.38 333 SER A O 1
ATOM 2559 N N . ALA A 1 334 ? 6.837 12.609 -19.158 1.00 96.88 334 ALA A N 1
ATOM 2560 C CA . ALA A 1 334 ? 7.376 11.271 -19.394 1.00 96.88 334 ALA A CA 1
ATOM 2561 C C . ALA A 1 334 ? 6.834 10.618 -20.683 1.00 96.88 334 ALA A C 1
ATOM 2563 O O . ALA A 1 334 ? 7.225 9.496 -20.996 1.00 96.88 334 ALA A O 1
ATOM 2564 N N . GLY A 1 335 ? 5.965 11.308 -21.432 1.00 96.81 335 GLY A N 1
ATOM 2565 C CA . GLY A 1 335 ? 5.393 10.824 -22.690 1.00 96.81 335 GLY A CA 1
ATOM 2566 C C . GLY A 1 335 ? 4.119 9.990 -22.536 1.00 96.81 335 GLY A C 1
ATOM 2567 O O . GLY A 1 335 ? 3.777 9.252 -23.457 1.00 96.81 335 GLY A O 1
ATOM 2568 N N . TYR A 1 336 ? 3.430 10.087 -21.395 1.00 98.06 336 TYR A N 1
ATOM 2569 C CA . TYR A 1 336 ? 2.182 9.368 -21.124 1.00 98.06 336 TYR A CA 1
ATOM 2570 C C . TYR A 1 336 ? 0.997 10.319 -20.947 1.00 98.06 336 TYR A C 1
ATOM 2572 O O . TYR A 1 336 ? 1.153 11.491 -20.617 1.00 98.06 336 TYR A O 1
ATOM 2580 N N . GLU A 1 337 ? -0.205 9.791 -21.120 1.00 97.94 337 GLU A N 1
ATOM 2581 C CA . GLU A 1 337 ? -1.470 10.456 -20.862 1.00 97.94 337 GLU A CA 1
ATOM 2582 C C . GLU A 1 337 ? -1.927 10.179 -19.415 1.00 97.94 337 GLU A C 1
ATOM 2584 O O 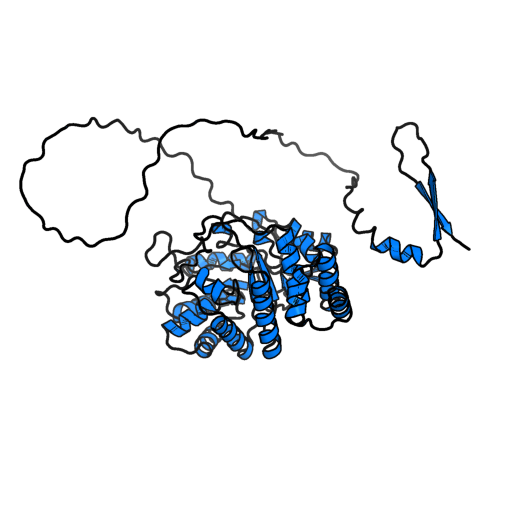. GLU A 1 337 ? -2.106 9.015 -19.036 1.00 97.94 337 GLU A O 1
ATOM 2589 N N . PRO A 1 338 ? -2.116 11.217 -18.580 1.00 97.56 338 PRO A N 1
ATOM 2590 C CA . PRO A 1 338 ? -2.589 11.039 -17.213 1.00 97.56 338 PRO A CA 1
ATOM 2591 C C . PRO A 1 338 ? -4.073 10.668 -17.183 1.00 97.56 338 PRO A C 1
ATOM 2593 O O . PRO A 1 338 ? -4.908 11.372 -17.751 1.00 97.56 338 PRO A O 1
ATOM 2596 N N . ARG A 1 339 ? -4.412 9.596 -16.460 1.00 95.81 339 ARG A N 1
ATOM 2597 C CA . ARG A 1 339 ? -5.792 9.130 -16.263 1.00 95.81 339 ARG A CA 1
ATOM 2598 C C . ARG A 1 339 ? -6.168 9.100 -14.789 1.00 95.81 339 ARG A C 1
ATOM 2600 O O . ARG A 1 339 ? -5.527 8.422 -13.992 1.00 95.81 339 ARG A O 1
ATOM 2607 N N . ILE A 1 340 ? -7.229 9.813 -14.427 1.00 94.00 340 ILE A N 1
ATOM 2608 C CA . ILE A 1 340 ? -7.767 9.750 -13.070 1.00 94.00 340 ILE A CA 1
ATOM 2609 C C . ILE A 1 340 ? -8.554 8.446 -12.869 1.00 94.00 340 ILE A C 1
ATOM 2611 O O . ILE A 1 340 ? -9.336 8.040 -13.731 1.00 94.00 340 ILE A O 1
ATOM 2615 N N . ARG A 1 341 ? -8.345 7.790 -11.727 1.00 93.25 341 ARG A N 1
ATOM 2616 C CA . ARG A 1 341 ? -9.041 6.563 -11.313 1.00 93.25 341 ARG A CA 1
ATOM 2617 C C . ARG A 1 341 ? -9.576 6.677 -9.889 1.00 93.25 341 ARG A C 1
ATOM 2619 O O . ARG A 1 341 ? -9.162 7.558 -9.140 1.00 93.25 341 ARG A O 1
ATOM 2626 N N . ASP A 1 342 ? -10.442 5.746 -9.505 1.00 89.75 342 ASP A N 1
ATOM 2627 C CA . ASP A 1 342 ? -10.775 5.488 -8.103 1.00 89.75 342 ASP A CA 1
ATOM 2628 C C . ASP A 1 342 ? -9.903 4.358 -7.499 1.00 89.75 342 ASP A C 1
ATOM 2630 O O . ASP A 1 342 ? -9.010 3.802 -8.153 1.00 89.75 342 ASP A O 1
ATOM 2634 N N . HIS A 1 343 ? -10.125 4.008 -6.225 1.00 86.06 343 HIS A N 1
ATOM 2635 C CA . HIS A 1 343 ? -9.425 2.894 -5.554 1.00 86.06 343 HIS A CA 1
ATOM 2636 C C . HIS A 1 343 ? -9.764 1.506 -6.119 1.00 86.06 343 HIS A C 1
ATOM 2638 O O . HIS A 1 343 ? -9.014 0.558 -5.901 1.00 86.06 343 HIS A O 1
ATOM 2644 N N . GLY A 1 344 ? -10.881 1.376 -6.839 1.00 83.62 344 GLY A N 1
ATOM 2645 C CA . GLY A 1 344 ? -11.266 0.160 -7.556 1.00 83.62 344 GLY A CA 1
ATOM 2646 C C . GLY A 1 344 ? -10.674 0.070 -8.965 1.00 83.62 344 GLY A C 1
ATOM 2647 O O . GLY A 1 344 ? -10.980 -0.887 -9.669 1.00 83.62 344 GLY A O 1
ATOM 2648 N N . TYR A 1 345 ? -9.842 1.039 -9.372 1.00 85.31 345 TYR A N 1
ATOM 2649 C CA . TYR A 1 345 ? -9.310 1.189 -10.732 1.00 85.31 345 TYR A CA 1
ATOM 2650 C C . TYR A 1 345 ? -10.391 1.426 -11.802 1.00 85.31 345 TYR A C 1
ATOM 2652 O O . TYR A 1 345 ? -10.149 1.223 -12.990 1.00 85.31 345 TYR A O 1
ATOM 2660 N N . GLY A 1 346 ? -11.569 1.909 -11.394 1.00 80.38 346 GLY A N 1
ATOM 2661 C CA . GLY A 1 346 ? -12.587 2.431 -12.301 1.00 80.38 346 GLY A CA 1
ATOM 2662 C C . GLY A 1 346 ? -12.276 3.865 -12.741 1.00 80.38 346 GLY A C 1
ATOM 2663 O O . GLY A 1 346 ? -11.597 4.615 -12.036 1.00 80.38 346 GLY A O 1
ATOM 2664 N N . SER A 1 347 ? -12.790 4.262 -13.907 1.00 71.44 347 SER A N 1
ATOM 2665 C CA . SER A 1 347 ?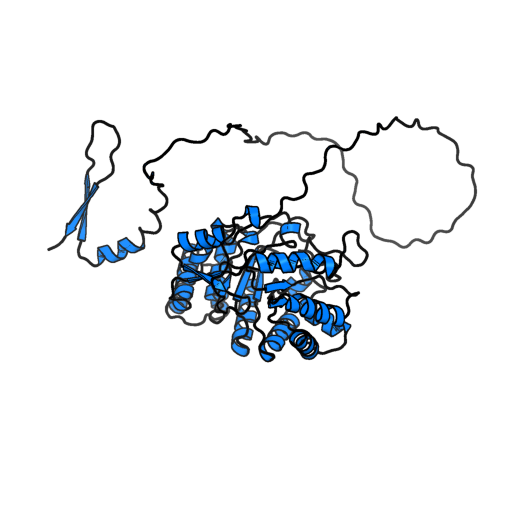 -12.701 5.642 -14.398 1.00 71.44 347 SER A CA 1
ATOM 2666 C C . SER A 1 347 ? -13.568 6.591 -13.565 1.00 71.44 347 SER A C 1
ATOM 2668 O O . SER A 1 347 ? -14.722 6.273 -13.274 1.00 71.44 347 SER A O 1
ATOM 2670 N N . VAL A 1 348 ? -13.051 7.782 -13.261 1.00 68.50 348 VAL A N 1
ATOM 2671 C CA . VAL A 1 348 ? -13.806 8.878 -12.627 1.00 68.50 348 VAL A CA 1
ATOM 2672 C C . VAL A 1 348 ? -14.078 9.959 -13.677 1.00 68.50 348 VAL A C 1
ATOM 2674 O O . VAL A 1 348 ? -13.244 10.184 -14.552 1.00 68.50 348 VAL A O 1
ATOM 2677 N N . ALA A 1 349 ? -15.242 10.617 -13.624 1.00 56.44 349 ALA A N 1
ATOM 2678 C CA . ALA A 1 349 ? -15.543 11.729 -14.526 1.00 56.44 349 ALA A CA 1
ATOM 2679 C C . ALA A 1 349 ? -14.503 12.855 -14.360 1.00 56.44 349 ALA A C 1
ATOM 2681 O O . ALA A 1 349 ? -14.219 13.276 -13.238 1.00 56.44 349 ALA A O 1
ATOM 2682 N N . GLU A 1 350 ? -13.943 13.352 -15.466 1.00 48.62 350 GLU A N 1
ATOM 2683 C CA . GLU A 1 350 ? -13.019 14.493 -15.460 1.00 48.62 350 GLU A CA 1
ATOM 2684 C C . GLU A 1 350 ? -13.794 15.764 -15.069 1.00 48.62 350 GLU A C 1
ATOM 2686 O O . GLU A 1 350 ? -14.468 16.373 -15.895 1.00 48.62 350 GLU A O 1
ATOM 2691 N N . GLY A 1 351 ? -13.777 16.123 -13.781 1.00 40.16 351 GLY A N 1
ATOM 2692 C CA . GLY A 1 351 ? -14.689 17.137 -13.234 1.00 40.16 351 GLY A CA 1
ATOM 2693 C C . GLY A 1 351 ? -14.115 18.041 -12.143 1.00 40.16 351 GLY A C 1
ATOM 2694 O O . GLY A 1 351 ? -14.890 18.653 -11.414 1.00 40.16 351 GLY A O 1
ATOM 2695 N N . GLY A 1 352 ? -12.790 18.146 -12.014 1.00 43.69 352 GLY A N 1
ATOM 2696 C CA . GLY A 1 352 ? -12.131 19.033 -11.049 1.00 43.69 352 GLY A CA 1
ATOM 2697 C C . GLY A 1 352 ? -11.141 19.976 -11.730 1.00 43.69 352 GLY A C 1
ATOM 2698 O O . GLY A 1 352 ? -10.366 19.555 -12.587 1.00 43.69 352 GLY A O 1
ATOM 2699 N N . ARG A 1 353 ? -11.154 21.265 -11.365 1.00 41.41 353 ARG A N 1
ATOM 2700 C CA . ARG A 1 353 ? -10.068 22.192 -11.716 1.00 41.41 353 ARG A CA 1
ATOM 2701 C C . ARG A 1 353 ? -8.805 21.686 -11.018 1.00 41.41 353 ARG A C 1
ATOM 2703 O O . ARG A 1 353 ? -8.787 21.677 -9.796 1.00 41.41 353 ARG A O 1
ATOM 2710 N N . GLY A 1 354 ? -7.785 21.261 -11.765 1.00 40.84 354 GLY A N 1
ATOM 2711 C CA . GLY A 1 354 ? -6.501 20.863 -11.180 1.00 40.84 354 GLY A CA 1
ATOM 2712 C C . GLY A 1 354 ? -5.945 21.997 -10.317 1.00 40.84 354 GLY A C 1
ATOM 2713 O O . GLY A 1 354 ? -5.743 23.108 -10.809 1.00 40.84 354 GLY A O 1
ATOM 2714 N N . LEU A 1 355 ? -5.767 21.742 -9.022 1.00 43.72 355 LEU A N 1
ATOM 2715 C CA . LEU A 1 355 ? -5.314 22.748 -8.061 1.00 43.72 355 LEU A CA 1
ATOM 2716 C C . LEU A 1 355 ? -3.784 22.759 -7.956 1.00 43.72 355 LEU A C 1
ATOM 2718 O O . LEU A 1 355 ? -3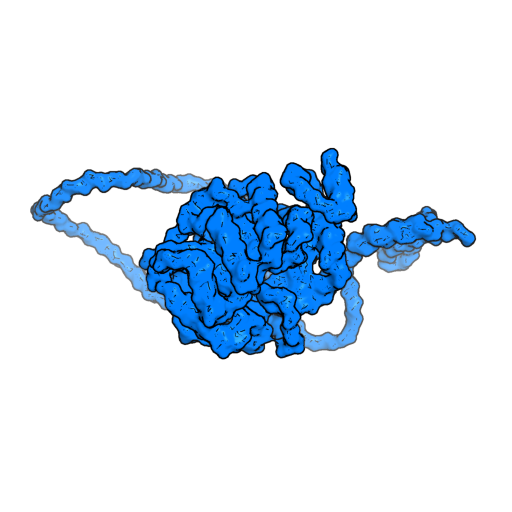.106 21.771 -8.269 1.00 43.72 355 LEU A O 1
ATOM 2722 N N . ALA A 1 356 ? -3.217 23.896 -7.555 1.00 39.38 356 ALA A N 1
ATOM 2723 C CA . ALA A 1 356 ? -1.780 24.028 -7.340 1.00 39.38 356 ALA A CA 1
ATOM 2724 C C . ALA A 1 356 ? -1.397 23.490 -5.950 1.00 39.38 356 ALA A C 1
ATOM 2726 O O . ALA A 1 356 ? -2.208 23.474 -5.032 1.00 39.38 356 ALA A O 1
ATOM 2727 N N . ALA A 1 357 ? -0.139 23.079 -5.751 1.00 35.09 357 ALA A N 1
ATOM 2728 C CA . ALA A 1 357 ? 0.331 22.511 -4.475 1.00 35.09 357 ALA A CA 1
ATOM 2729 C C . ALA A 1 357 ? 0.069 23.396 -3.243 1.00 35.09 357 ALA A C 1
ATOM 2731 O O . ALA A 1 357 ? -0.163 22.877 -2.157 1.00 35.09 357 ALA A O 1
ATOM 2732 N N . LYS A 1 358 ? 0.055 24.722 -3.413 1.00 36.06 358 LYS A N 1
ATOM 2733 C CA . LYS A 1 358 ? -0.262 25.686 -2.349 1.00 36.06 358 LYS A CA 1
ATOM 2734 C C . LYS A 1 358 ? -1.715 25.609 -1.854 1.00 36.06 358 LYS A C 1
ATOM 2736 O O . LYS A 1 358 ? -1.973 25.988 -0.721 1.00 36.06 358 LYS A O 1
ATOM 2741 N N . ASP A 1 359 ? -2.625 25.111 -2.689 1.00 42.28 359 ASP A N 1
ATOM 2742 C CA . ASP A 1 359 ? -4.058 25.023 -2.396 1.00 42.28 359 ASP A CA 1
ATOM 2743 C C . ASP A 1 359 ? -4.421 23.675 -1.736 1.00 42.28 359 ASP A C 1
ATOM 2745 O O . ASP A 1 359 ? -5.524 23.517 -1.227 1.00 42.28 359 ASP A O 1
ATOM 2749 N N . TYR A 1 360 ? -3.489 22.709 -1.730 1.00 36.94 360 TYR A N 1
ATOM 2750 C CA . TYR A 1 360 ? -3.663 21.363 -1.165 1.00 36.94 360 TYR A CA 1
ATOM 2751 C C . TYR A 1 360 ? -3.128 21.203 0.264 1.00 36.94 360 TYR A C 1
ATOM 2753 O O . TYR A 1 360 ? -3.544 20.291 0.974 1.00 36.94 360 TYR A O 1
ATOM 2761 N N . TYR A 1 361 ? -2.187 22.052 0.683 1.00 43.66 361 TYR A N 1
ATOM 2762 C CA . TYR A 1 361 ? -1.541 21.955 1.990 1.00 43.66 361 TYR A CA 1
ATOM 2763 C C . TYR A 1 361 ? -1.643 23.305 2.704 1.00 43.66 361 TYR A C 1
ATOM 2765 O O . TYR A 1 361 ? -0.842 24.198 2.402 1.00 43.66 361 TYR A O 1
ATOM 2773 N N . PRO A 1 362 ? -2.589 23.491 3.646 1.00 39.91 362 PRO A N 1
ATOM 2774 C CA . PRO A 1 362 ? -2.558 24.668 4.501 1.00 39.91 362 PRO A CA 1
ATOM 2775 C C . PRO A 1 362 ? -1.195 24.729 5.199 1.00 39.91 362 PRO A C 1
ATOM 2777 O O . PRO A 1 362 ? -0.675 23.715 5.673 1.00 39.91 362 PRO A O 1
ATOM 2780 N N . GLN A 1 363 ? -0.585 25.917 5.212 1.00 33.25 363 GLN A N 1
ATOM 2781 C CA . GLN A 1 363 ? 0.671 26.127 5.927 1.00 33.25 363 GLN A CA 1
ATOM 2782 C C . GLN A 1 363 ? 0.466 25.715 7.392 1.00 33.25 363 GLN A C 1
ATOM 2784 O O . GLN A 1 363 ? -0.585 26.037 7.959 1.00 33.25 363 GLN A O 1
ATOM 2789 N N . PRO A 1 364 ? 1.426 25.011 8.023 1.00 33.16 364 PRO A N 1
ATOM 2790 C CA . PRO A 1 364 ? 1.368 24.831 9.466 1.00 33.16 364 PRO A CA 1
ATOM 2791 C C . PRO A 1 364 ? 1.232 26.217 10.115 1.00 33.16 364 PRO A C 1
ATOM 2793 O O . PRO A 1 364 ? 1.798 27.181 9.584 1.00 33.16 364 PRO A O 1
ATOM 2796 N N . PRO A 1 365 ? 0.482 26.351 11.224 1.00 29.56 365 PRO A N 1
ATOM 2797 C CA . PRO A 1 365 ? 0.415 27.621 11.927 1.00 29.56 365 PRO A CA 1
ATOM 2798 C C . PRO A 1 365 ? 1.844 28.091 12.194 1.00 29.56 365 PRO A C 1
ATOM 2800 O O . PRO A 1 365 ? 2.673 27.327 12.699 1.00 29.56 365 PRO A O 1
ATOM 2803 N N . SER A 1 366 ? 2.145 29.325 11.791 1.00 28.94 366 SER A N 1
ATOM 2804 C CA . SER A 1 366 ? 3.415 29.969 12.097 1.00 28.94 366 SER A CA 1
ATOM 2805 C C . SER A 1 366 ? 3.662 29.821 13.599 1.00 28.94 366 SER A C 1
ATOM 2807 O O . SER A 1 366 ? 2.714 30.006 14.369 1.00 28.94 366 SER A O 1
ATOM 2809 N N . PRO A 1 367 ? 4.885 29.475 14.044 1.00 32.84 367 PRO A N 1
ATOM 2810 C CA . PRO A 1 367 ? 5.192 29.486 15.464 1.00 32.84 367 PRO A CA 1
ATOM 2811 C C . PRO A 1 367 ? 4.876 30.891 15.968 1.00 32.84 367 PRO A C 1
ATOM 2813 O O . PRO A 1 367 ? 5.522 31.866 15.586 1.00 32.84 367 PRO A O 1
ATOM 2816 N N . THR A 1 368 ? 3.799 31.007 16.739 1.00 34.19 368 THR A N 1
ATOM 2817 C CA . THR A 1 368 ? 3.389 32.270 17.330 1.00 34.19 368 THR A CA 1
ATOM 2818 C C . THR A 1 368 ? 4.557 32.773 18.164 1.00 34.19 368 THR A C 1
ATOM 2820 O O . THR A 1 368 ? 5.028 32.059 19.048 1.00 34.19 368 THR A O 1
ATOM 2823 N N . SER A 1 369 ? 5.026 33.963 17.791 1.00 33.34 369 SER A N 1
ATOM 2824 C CA . SER A 1 369 ? 5.986 34.847 18.455 1.00 33.34 369 SER A CA 1
ATOM 2825 C C . SER A 1 369 ? 6.430 34.427 19.861 1.00 33.34 369 SER A C 1
ATOM 2827 O O . SER A 1 369 ? 5.600 34.360 20.763 1.00 33.34 369 SER A O 1
ATOM 2829 N N . GLU A 1 370 ? 7.747 34.244 19.994 1.00 31.94 370 GLU A N 1
ATOM 2830 C CA . GLU A 1 370 ? 8.602 34.372 21.185 1.00 31.94 370 GLU A CA 1
ATOM 2831 C C . GLU A 1 370 ? 8.033 33.942 22.556 1.00 31.94 370 GLU A C 1
ATOM 2833 O O . GLU A 1 370 ? 7.078 34.536 23.068 1.00 31.94 370 GLU A O 1
ATOM 2838 N N . PRO A 1 371 ? 8.688 33.003 23.268 1.00 32.97 371 PRO A N 1
ATOM 2839 C CA . PRO A 1 371 ? 8.392 32.810 24.678 1.00 32.97 371 PRO A CA 1
ATOM 2840 C C . PRO A 1 371 ? 8.757 34.092 25.435 1.00 32.97 371 PRO A C 1
ATOM 2842 O O . PRO A 1 371 ? 9.919 34.495 25.484 1.00 32.97 371 PRO A O 1
ATOM 2845 N N . ARG A 1 372 ? 7.751 34.731 26.047 1.00 32.09 372 ARG A N 1
ATOM 2846 C CA . ARG A 1 372 ? 7.959 35.811 27.017 1.00 32.09 372 ARG A CA 1
ATOM 2847 C C . ARG A 1 372 ? 8.969 35.332 28.056 1.00 32.09 372 ARG A C 1
ATOM 2849 O O . ARG A 1 372 ? 8.704 34.389 28.798 1.00 32.09 372 ARG A O 1
ATOM 2856 N N . SER A 1 373 ? 10.112 36.003 28.110 1.00 31.97 373 SER A N 1
ATOM 2857 C CA . SER A 1 373 ? 11.148 35.792 29.110 1.00 31.97 373 SER A CA 1
ATOM 2858 C C . SER A 1 373 ? 10.615 36.159 30.499 1.00 31.97 373 SER A C 1
ATOM 2860 O O . SER A 1 373 ? 10.714 37.306 30.937 1.00 31.97 373 SER A O 1
ATOM 2862 N N . THR A 1 374 ? 10.044 35.202 31.225 1.00 33.53 374 THR A N 1
ATOM 2863 C CA . THR A 1 374 ? 9.939 35.313 32.681 1.00 33.53 374 THR A CA 1
ATOM 2864 C C . THR A 1 374 ? 11.297 34.946 33.259 1.00 33.53 374 THR A C 1
ATOM 2866 O O . THR A 1 374 ? 11.691 33.781 33.251 1.00 33.53 374 THR A O 1
ATOM 2869 N N . GLY A 1 375 ? 12.041 35.968 33.683 1.00 29.05 375 GLY A N 1
ATOM 2870 C CA . GLY A 1 375 ? 13.370 35.833 34.262 1.00 29.05 375 GLY A CA 1
ATOM 2871 C C . GLY A 1 375 ? 13.383 34.882 35.458 1.00 29.05 375 GLY A C 1
ATOM 2872 O O . GLY A 1 375 ? 12.708 35.113 36.460 1.00 29.05 375 GLY A O 1
ATOM 2873 N N . CYS A 1 376 ? 14.191 33.830 35.361 1.00 28.33 376 CYS A N 1
ATOM 2874 C CA . CYS A 1 376 ? 14.615 33.048 36.513 1.00 28.33 376 CYS A CA 1
ATOM 2875 C C . CYS A 1 376 ? 15.608 33.886 37.326 1.00 28.33 376 CYS A C 1
ATOM 2877 O O . CYS A 1 376 ? 16.715 34.157 36.864 1.00 28.33 376 CYS A O 1
ATOM 2879 N N . GLN A 1 377 ? 15.226 34.278 38.543 1.00 29.22 377 GLN A N 1
ATOM 2880 C CA . GLN A 1 377 ? 16.203 34.674 39.554 1.00 29.22 377 GLN A CA 1
ATOM 2881 C C . GLN A 1 377 ? 16.828 33.424 40.199 1.00 29.22 377 GLN A C 1
ATOM 2883 O O . GLN A 1 377 ? 16.129 32.420 40.362 1.00 29.22 377 GLN A O 1
ATOM 2888 N N . PRO A 1 378 ? 18.119 33.451 40.578 1.00 30.17 378 PRO A N 1
ATOM 2889 C CA . PRO A 1 378 ? 18.777 32.296 41.173 1.00 30.17 378 PRO A CA 1
ATOM 2890 C C . PRO A 1 378 ? 18.301 32.099 42.616 1.00 30.17 378 PRO A C 1
ATOM 2892 O O . PRO A 1 378 ? 18.430 32.995 43.451 1.00 30.17 378 PRO A O 1
ATOM 2895 N N . VAL A 1 379 ? 17.787 30.910 42.928 1.00 29.81 379 VAL A N 1
ATOM 2896 C CA . VAL A 1 379 ? 17.498 30.497 44.306 1.00 29.81 379 VAL A CA 1
ATOM 2897 C C . VAL A 1 379 ? 18.814 30.092 44.973 1.00 29.81 379 VAL A C 1
ATOM 2899 O O . VAL A 1 379 ? 19.479 29.153 44.542 1.00 29.81 379 VAL A O 1
ATOM 2902 N N . GLN A 1 380 ? 19.198 30.813 46.028 1.00 28.50 380 GLN A N 1
ATOM 2903 C CA . GLN A 1 380 ? 20.306 30.447 46.910 1.00 28.50 380 GLN A CA 1
ATOM 2904 C C . GLN A 1 380 ? 19.947 29.191 47.718 1.00 28.50 380 GLN A C 1
ATOM 2906 O O . GLN A 1 380 ? 18.925 29.153 48.404 1.00 28.50 380 GLN A O 1
ATOM 2911 N N . HIS A 1 381 ? 20.810 28.176 47.673 1.00 28.25 381 HIS A N 1
ATOM 2912 C CA . HIS A 1 381 ? 20.731 27.006 48.545 1.00 28.25 381 HIS A CA 1
ATOM 2913 C C . HIS A 1 381 ? 20.929 27.413 50.016 1.00 28.25 381 HIS A C 1
ATOM 2915 O O . HIS A 1 381 ? 22.013 27.855 50.394 1.00 28.25 381 HIS A O 1
ATOM 2921 N N . ARG A 1 382 ? 19.911 27.202 50.863 1.00 27.45 382 ARG A N 1
ATOM 2922 C CA . ARG A 1 382 ? 20.109 27.012 52.308 1.00 27.45 382 ARG A CA 1
ATOM 2923 C C . ARG A 1 382 ? 20.286 25.526 52.591 1.00 27.45 382 ARG A C 1
ATOM 2925 O O . ARG A 1 382 ? 19.469 24.710 52.172 1.00 27.45 382 ARG A O 1
ATOM 2932 N N . GLN A 1 383 ? 21.365 25.201 53.291 1.00 32.97 383 GLN A N 1
ATOM 2933 C CA . GLN A 1 383 ? 21.521 23.943 54.008 1.00 32.97 383 GLN A CA 1
ATOM 2934 C C . GLN A 1 383 ? 20.698 24.045 55.290 1.00 32.97 383 GLN A C 1
ATOM 2936 O O . GLN A 1 383 ? 21.024 24.879 56.124 1.00 32.97 383 GLN A O 1
ATOM 2941 N N . ASP A 1 384 ? 19.681 23.202 55.451 1.00 29.09 384 ASP A N 1
ATOM 2942 C CA . ASP A 1 384 ? 19.054 22.958 56.748 1.00 29.09 384 ASP A CA 1
ATOM 2943 C C . ASP A 1 384 ? 18.853 21.448 56.946 1.00 29.09 384 ASP A C 1
ATOM 2945 O O . ASP A 1 384 ? 18.569 20.689 56.017 1.00 29.09 384 ASP A O 1
ATOM 2949 N N . ALA A 1 385 ? 19.123 21.027 58.178 1.00 30.45 385 ALA A N 1
ATOM 2950 C CA . ALA A 1 385 ? 19.416 19.673 58.621 1.00 30.45 385 ALA A CA 1
ATOM 2951 C C . ALA A 1 385 ? 18.210 18.711 58.620 1.00 30.45 385 ALA A C 1
ATOM 2953 O O . ALA A 1 385 ? 17.087 19.090 58.942 1.00 30.45 385 ALA A O 1
ATOM 2954 N N . CYS A 1 386 ? 18.468 17.424 58.355 1.00 29.14 386 CYS A N 1
ATOM 2955 C CA . CYS A 1 386 ? 17.520 16.332 58.604 1.00 29.14 386 CYS A CA 1
ATOM 2956 C C . CYS A 1 386 ? 17.605 15.842 60.060 1.00 29.14 386 CYS A C 1
ATOM 2958 O O . CYS A 1 386 ? 18.685 15.506 60.546 1.00 29.14 386 CYS A O 1
ATOM 2960 N N . ALA A 1 387 ? 16.450 15.738 60.724 1.00 29.17 387 ALA A N 1
ATOM 2961 C CA . ALA A 1 387 ? 16.276 15.042 62.000 1.00 29.17 387 ALA A CA 1
ATOM 2962 C C . ALA A 1 387 ? 16.095 13.517 61.787 1.00 29.17 387 ALA A C 1
ATOM 2964 O O . ALA A 1 387 ? 15.554 13.113 60.754 1.00 29.17 387 ALA A O 1
ATOM 2965 N N . PRO A 1 388 ? 16.520 12.651 62.730 1.00 32.62 388 PRO A N 1
ATOM 2966 C CA . PRO A 1 388 ? 16.522 11.206 62.533 1.00 32.62 388 PRO A CA 1
ATOM 2967 C C . PRO A 1 388 ? 15.240 10.524 63.034 1.00 32.62 388 PRO A C 1
ATOM 2969 O O . PRO A 1 388 ? 14.782 10.771 64.147 1.00 32.62 388 PRO A O 1
ATOM 2972 N N . GLY A 1 389 ? 14.751 9.558 62.249 1.00 30.47 389 GLY A N 1
ATOM 2973 C CA . GLY A 1 389 ? 13.871 8.488 62.722 1.00 30.47 389 GLY A CA 1
ATOM 2974 C C . GLY A 1 389 ? 12.547 8.371 61.974 1.00 30.47 389 GLY A C 1
ATOM 2975 O O . GLY A 1 389 ? 11.607 9.084 62.284 1.00 30.47 389 GLY A O 1
ATOM 2976 N N . GLN A 1 390 ? 12.454 7.410 61.052 1.00 27.80 390 GLN A N 1
ATOM 2977 C CA . GLN A 1 390 ? 11.510 6.280 61.105 1.00 27.80 390 GLN A CA 1
ATOM 2978 C C . GLN A 1 390 ? 11.716 5.380 59.874 1.00 27.80 390 GLN A C 1
ATOM 2980 O O . GLN A 1 390 ? 11.943 5.840 58.759 1.00 27.80 390 GLN A O 1
ATOM 2985 N N . LYS A 1 391 ? 11.715 4.069 60.126 1.00 27.50 391 LYS A N 1
ATOM 2986 C CA . LYS A 1 391 ? 12.002 2.988 59.176 1.00 27.50 391 LYS A CA 1
ATOM 2987 C C . LYS A 1 391 ? 10.826 2.780 58.220 1.00 27.50 391 LYS A C 1
ATOM 2989 O O . LYS A 1 391 ? 9.692 2.703 58.680 1.00 27.50 391 LYS A O 1
ATOM 2994 N N . CYS A 1 392 ? 11.104 2.537 56.941 1.00 25.86 392 CYS A N 1
ATOM 2995 C CA . CYS A 1 392 ? 10.210 1.774 56.073 1.00 25.86 392 CYS A CA 1
ATOM 2996 C C . CYS A 1 392 ? 11.009 0.701 55.318 1.00 25.86 392 CYS A C 1
ATOM 2998 O O . CYS A 1 392 ? 12.070 0.949 54.756 1.00 25.86 392 CYS A O 1
ATOM 3000 N N . TRP A 1 393 ? 10.472 -0.501 55.459 1.00 24.16 393 TRP A N 1
ATOM 3001 C CA . TRP A 1 393 ? 10.816 -1.834 54.987 1.00 24.16 393 TRP A CA 1
ATOM 3002 C C . TRP A 1 393 ? 11.323 -1.928 53.538 1.00 24.16 393 TRP A C 1
ATOM 3004 O O . TRP A 1 393 ? 10.782 -1.331 52.612 1.00 24.16 393 TRP A O 1
ATOM 3014 N N . GLU A 1 394 ? 12.357 -2.752 53.361 1.00 23.44 394 GLU A N 1
ATOM 3015 C CA . GLU A 1 394 ? 12.858 -3.212 52.070 1.00 23.44 394 GLU A CA 1
ATOM 3016 C C . GLU A 1 394 ? 11.924 -4.274 51.472 1.00 23.44 394 GLU A C 1
ATOM 3018 O O . GLU A 1 394 ? 11.506 -5.217 52.146 1.00 23.44 394 GLU A O 1
ATOM 3023 N N . THR A 1 395 ? 11.686 -4.207 50.163 1.00 25.92 395 THR A N 1
ATOM 3024 C CA . THR A 1 395 ? 11.535 -5.419 49.345 1.00 25.92 395 THR A CA 1
ATOM 3025 C C . THR A 1 395 ? 12.128 -5.148 47.965 1.00 25.92 395 THR A C 1
ATOM 3027 O O . THR A 1 395 ? 11.610 -4.355 47.184 1.00 25.92 395 THR A O 1
ATOM 3030 N N . ARG A 1 396 ? 13.279 -5.774 47.698 1.00 23.22 396 ARG A N 1
ATOM 3031 C CA . ARG A 1 396 ? 13.981 -5.793 46.408 1.00 23.22 396 ARG A CA 1
ATOM 3032 C C . ARG A 1 396 ? 13.513 -6.993 45.598 1.00 23.22 396 ARG A C 1
ATOM 3034 O O . ARG A 1 396 ? 13.625 -8.082 46.138 1.00 23.22 396 ARG A O 1
ATOM 3041 N N . ILE A 1 397 ? 13.144 -6.787 44.330 1.00 26.33 397 ILE A N 1
ATOM 3042 C CA . ILE A 1 397 ? 13.539 -7.533 43.104 1.00 26.33 397 ILE A CA 1
ATOM 3043 C C . ILE A 1 397 ? 13.171 -6.567 41.950 1.00 26.33 397 ILE A C 1
ATOM 3045 O O . ILE A 1 397 ? 12.040 -6.107 41.914 1.00 26.33 397 ILE A O 1
ATOM 3049 N N . GLY A 1 398 ? 13.989 -6.109 41.001 1.00 24.55 398 GLY A N 1
ATOM 3050 C CA . GLY A 1 398 ? 15.278 -6.541 40.471 1.00 24.55 398 GLY A CA 1
ATOM 3051 C C . GLY A 1 398 ? 15.214 -6.434 38.936 1.00 24.55 398 GLY A C 1
ATOM 3052 O O . GLY A 1 398 ? 15.120 -7.456 38.267 1.00 24.55 398 GLY A O 1
ATOM 3053 N N . LEU A 1 399 ? 15.194 -5.211 38.382 1.00 27.89 399 LEU A N 1
ATOM 3054 C CA . LEU A 1 399 ? 15.424 -4.946 36.951 1.00 27.89 399 LEU A CA 1
ATOM 3055 C C . LEU A 1 399 ? 16.907 -4.588 36.736 1.00 27.89 399 LEU A C 1
ATOM 3057 O O . LEU A 1 399 ? 17.514 -3.908 37.561 1.00 27.89 399 LEU A O 1
ATOM 3061 N N . ASN A 1 400 ? 17.463 -5.103 35.638 1.00 29.39 400 ASN A N 1
ATOM 3062 C CA . ASN A 1 400 ? 18.866 -5.034 35.208 1.00 29.39 400 ASN A CA 1
ATOM 3063 C C . ASN A 1 400 ? 19.406 -3.594 34.973 1.00 29.39 400 ASN A C 1
ATOM 3065 O O . ASN A 1 400 ? 18.618 -2.655 34.875 1.00 29.39 400 ASN A O 1
ATOM 3069 N N . PRO A 1 401 ? 20.746 -3.419 34.909 1.00 30.67 401 PRO A N 1
ATOM 3070 C CA . PRO A 1 401 ? 21.467 -2.257 35.444 1.00 30.67 401 PRO A CA 1
ATOM 3071 C C . PRO A 1 401 ? 21.546 -1.033 34.508 1.00 30.67 401 PRO A C 1
ATOM 3073 O O . PRO A 1 401 ? 21.361 -1.167 33.297 1.00 30.67 401 PRO A O 1
ATOM 3076 N N . PRO A 1 402 ? 21.868 0.161 35.052 1.00 29.73 402 PRO A N 1
ATOM 3077 C CA . PRO A 1 402 ? 22.017 1.389 34.276 1.00 29.73 402 PRO A CA 1
ATOM 3078 C C . PRO A 1 402 ? 23.331 1.425 33.475 1.00 29.73 402 PRO A C 1
ATOM 3080 O O . PRO A 1 402 ? 24.362 0.906 33.901 1.00 29.73 402 PRO A O 1
ATOM 3083 N N . LEU A 1 403 ? 23.270 2.080 32.312 1.00 31.88 403 LEU A N 1
ATOM 3084 C CA . LEU A 1 403 ? 24.407 2.411 31.444 1.00 31.88 403 LEU A CA 1
ATOM 3085 C C . LEU A 1 403 ? 25.423 3.328 32.164 1.00 31.88 403 LEU A C 1
ATOM 3087 O O . LEU A 1 403 ? 25.018 4.126 33.014 1.00 31.88 403 LEU A O 1
ATOM 3091 N N . PRO A 1 404 ? 26.728 3.253 31.830 1.00 30.59 404 PRO A N 1
ATOM 3092 C CA . PRO A 1 404 ? 27.755 4.064 32.478 1.00 30.59 404 PRO A CA 1
ATOM 3093 C C . PRO A 1 404 ? 27.686 5.542 32.039 1.00 30.59 404 PRO A C 1
ATOM 3095 O O . PRO A 1 404 ? 27.227 5.834 30.931 1.00 30.59 404 PRO A O 1
ATOM 3098 N N . PRO A 1 405 ? 28.142 6.483 32.888 1.00 30.86 405 PRO A N 1
ATOM 3099 C CA . PRO A 1 405 ? 28.029 7.915 32.631 1.00 30.86 405 PRO A CA 1
ATOM 3100 C C . PRO A 1 405 ? 29.047 8.413 31.594 1.00 30.86 405 PRO A C 1
ATOM 3102 O O . PRO A 1 405 ? 30.168 7.912 31.497 1.00 30.86 405 PRO A O 1
ATOM 3105 N N . ALA A 1 406 ? 28.634 9.433 30.839 1.00 29.09 406 ALA A N 1
ATOM 3106 C CA . ALA A 1 406 ? 29.428 10.117 29.827 1.00 29.09 406 ALA A CA 1
ATOM 3107 C C . ALA A 1 406 ? 30.640 10.841 30.444 1.00 29.09 406 ALA A C 1
ATOM 3109 O O . ALA A 1 406 ? 30.492 11.657 31.354 1.00 29.09 406 ALA A O 1
ATOM 3110 N N . GLY A 1 407 ? 31.831 10.540 29.923 1.00 26.33 407 GLY A N 1
ATOM 3111 C CA . GLY A 1 407 ? 33.063 11.276 30.192 1.00 26.33 407 GLY A CA 1
ATOM 3112 C C . GLY A 1 407 ? 33.188 12.517 29.306 1.00 26.33 407 GLY A C 1
ATOM 3113 O O . GLY A 1 407 ? 32.775 12.509 28.148 1.00 26.33 407 GLY A O 1
ATOM 3114 N N . GLN A 1 408 ? 33.744 13.572 29.897 1.00 26.19 408 GLN A N 1
ATOM 3115 C CA . GLN A 1 408 ? 34.015 14.885 29.315 1.00 26.19 408 GLN A CA 1
ATOM 3116 C C . GLN A 1 408 ? 35.151 14.868 28.273 1.00 26.19 408 GLN A C 1
ATOM 3118 O O . GLN A 1 408 ? 36.083 14.075 28.369 1.00 26.19 408 GLN A O 1
ATOM 3123 N N . ASP A 1 409 ? 35.040 15.824 27.346 1.00 28.23 409 ASP A N 1
ATOM 3124 C CA . ASP A 1 409 ? 36.062 16.507 26.543 1.00 28.23 409 ASP A CA 1
ATOM 3125 C C . ASP A 1 409 ? 37.004 15.713 25.619 1.00 28.23 409 ASP A C 1
ATOM 3127 O O . ASP A 1 409 ? 38.014 15.151 26.031 1.00 28.23 409 ASP A O 1
ATOM 3131 N N . ALA A 1 410 ? 36.768 15.869 24.309 1.00 25.11 410 ALA A N 1
ATOM 3132 C CA . ALA A 1 410 ? 37.832 16.056 23.321 1.00 25.11 410 ALA A CA 1
ATOM 3133 C C . ALA A 1 410 ? 37.295 16.775 22.067 1.00 25.11 410 ALA A C 1
ATOM 3135 O O . ALA A 1 410 ? 36.530 16.219 21.280 1.00 25.11 410 ALA A O 1
ATOM 3136 N N . CYS A 1 411 ? 37.730 18.022 21.870 1.00 25.27 411 CYS A N 1
ATOM 3137 C CA . CYS A 1 411 ? 37.669 18.730 20.592 1.00 25.27 411 CYS A CA 1
ATOM 3138 C C . CYS A 1 411 ? 38.428 17.961 19.497 1.00 25.27 411 CYS A C 1
ATOM 3140 O O . CYS A 1 411 ? 39.596 17.627 19.684 1.00 25.27 411 CYS A O 1
ATOM 3142 N N . ALA A 1 412 ? 37.822 17.811 18.315 1.00 24.25 412 ALA A N 1
ATOM 3143 C CA . ALA A 1 412 ? 38.541 17.644 17.050 1.00 24.25 412 ALA A CA 1
ATOM 3144 C C . ALA A 1 412 ? 37.704 18.183 15.863 1.00 24.25 412 ALA A C 1
ATOM 3146 O O . ALA A 1 412 ? 36.476 18.205 15.948 1.00 24.25 412 ALA A O 1
ATOM 3147 N N . PRO A 1 413 ? 38.343 18.672 14.781 1.00 28.86 413 PRO A N 1
ATOM 3148 C CA . PRO A 1 413 ? 37.803 19.745 13.949 1.00 28.86 413 PRO A CA 1
ATOM 3149 C C . PRO A 1 413 ? 37.248 19.288 12.590 1.00 28.86 413 PRO A C 1
ATOM 3151 O O . PRO A 1 413 ? 37.702 18.311 12.005 1.00 28.86 413 PRO A O 1
ATOM 3154 N N . GLY A 1 414 ? 36.376 20.129 12.022 1.00 24.73 414 GLY A N 1
ATOM 3155 C CA . GLY A 1 414 ? 36.329 20.368 10.578 1.00 24.73 414 GLY A CA 1
ATOM 3156 C C . GLY A 1 414 ? 35.313 19.559 9.774 1.00 24.73 414 GLY A C 1
ATOM 3157 O O . GLY A 1 414 ? 35.664 18.577 9.128 1.00 24.73 414 GLY A O 1
ATOM 3158 N N . GLN A 1 415 ? 34.098 20.091 9.640 1.00 26.30 415 GLN A N 1
ATOM 3159 C CA . GLN A 1 415 ? 33.353 19.964 8.388 1.00 26.30 415 GLN A CA 1
ATOM 3160 C C . GLN A 1 415 ? 33.090 21.356 7.817 1.00 26.30 415 GLN A C 1
ATOM 3162 O O . GLN A 1 415 ? 32.446 22.201 8.432 1.00 26.30 415 GLN A O 1
ATOM 3167 N N . ARG A 1 416 ? 33.663 21.596 6.633 1.00 26.23 416 ARG A N 1
ATOM 3168 C CA . ARG A 1 416 ? 33.414 22.775 5.807 1.00 26.23 416 ARG A CA 1
ATOM 3169 C C . ARG A 1 416 ? 31.980 22.702 5.290 1.00 26.23 416 ARG A C 1
ATOM 3171 O O . ARG A 1 416 ? 31.706 21.958 4.353 1.00 26.23 416 ARG A O 1
ATOM 3178 N N . GLY A 1 417 ? 31.092 23.474 5.906 1.00 24.94 417 GLY A N 1
ATOM 3179 C CA . GLY A 1 417 ? 29.781 23.777 5.351 1.00 24.94 417 GLY A CA 1
ATOM 3180 C C . GLY A 1 417 ? 29.934 24.641 4.103 1.00 24.94 417 GLY A C 1
ATOM 3181 O O . GLY A 1 417 ? 30.533 25.712 4.152 1.00 24.94 417 GLY A O 1
ATOM 3182 N N . TRP A 1 418 ? 29.396 24.170 2.982 1.00 25.22 418 TRP A N 1
ATOM 3183 C CA . TRP A 1 418 ? 29.034 25.034 1.863 1.00 25.22 418 TRP A CA 1
ATOM 3184 C C . TRP A 1 418 ? 27.624 25.557 2.132 1.00 25.22 418 TRP A C 1
ATOM 3186 O O . TRP A 1 418 ? 26.636 24.948 1.735 1.00 25.22 418 TRP A O 1
ATOM 3196 N N . GLY A 1 419 ? 27.552 26.659 2.875 1.00 24.00 419 GLY A N 1
ATOM 3197 C CA . GLY A 1 419 ? 26.356 27.475 3.048 1.00 24.00 419 GLY A CA 1
ATOM 3198 C C . GLY A 1 419 ? 26.693 28.889 2.600 1.00 24.00 419 GLY A C 1
ATOM 3199 O O . GLY A 1 419 ? 27.297 29.642 3.353 1.00 24.00 419 GLY A O 1
ATOM 3200 N N . GLY A 1 420 ? 26.385 29.203 1.344 1.00 24.39 420 GLY A N 1
ATOM 3201 C CA . GLY A 1 420 ? 26.408 30.563 0.820 1.00 24.39 420 GLY A CA 1
ATOM 3202 C C . GLY A 1 420 ? 24.976 30.978 0.533 1.00 24.39 420 GLY A C 1
ATOM 3203 O O . GLY A 1 420 ? 24.406 30.552 -0.468 1.00 24.39 420 GLY A O 1
ATOM 3204 N N . GLU A 1 421 ? 24.403 31.761 1.442 1.00 26.80 421 GLU A N 1
ATOM 3205 C CA . GLU A 1 421 ? 23.188 32.537 1.218 1.00 26.80 421 GLU A CA 1
ATOM 3206 C C . GLU A 1 421 ? 23.464 33.584 0.133 1.00 26.80 421 GLU A C 1
ATOM 3208 O O . GLU A 1 421 ? 24.434 34.338 0.208 1.00 26.80 421 GLU A O 1
ATOM 3213 N N . LEU A 1 422 ? 22.603 33.636 -0.880 1.00 26.73 422 LEU A N 1
ATOM 3214 C CA . LEU A 1 422 ? 22.468 34.796 -1.751 1.00 26.73 422 LEU A CA 1
ATOM 3215 C C . LEU A 1 422 ? 21.007 35.227 -1.692 1.00 26.73 422 LEU A C 1
ATOM 3217 O O . LEU A 1 422 ? 20.133 34.623 -2.312 1.00 26.73 422 LEU A O 1
ATOM 3221 N N . GLU A 1 423 ? 20.766 36.269 -0.902 1.00 27.73 423 GLU A N 1
ATOM 3222 C CA . GLU A 1 423 ? 19.559 37.080 -0.966 1.00 27.73 423 GLU A CA 1
ATOM 3223 C C . GLU A 1 423 ? 19.506 37.789 -2.328 1.00 27.73 423 GLU A C 1
ATOM 3225 O O . GLU A 1 423 ? 20.421 38.523 -2.703 1.00 27.73 423 GLU A O 1
ATOM 3230 N N . GLY A 1 424 ? 18.422 37.580 -3.071 1.00 25.42 424 GLY A N 1
ATOM 3231 C CA . GLY A 1 424 ? 18.120 38.290 -4.310 1.00 25.42 424 GLY A CA 1
ATOM 3232 C C . GLY A 1 424 ? 16.668 38.746 -4.291 1.00 25.42 424 GLY A C 1
ATOM 3233 O O . GLY A 1 424 ? 15.758 37.922 -4.266 1.00 25.42 424 GLY A O 1
ATOM 3234 N N . ARG A 1 425 ? 16.475 40.067 -4.246 1.00 24.97 425 ARG A N 1
ATOM 3235 C CA . ARG A 1 425 ? 15.183 40.764 -4.243 1.00 24.97 425 ARG A CA 1
ATOM 3236 C C . ARG A 1 425 ? 14.371 40.485 -5.511 1.00 24.97 425 ARG A C 1
ATOM 3238 O O . ARG A 1 425 ? 14.925 40.322 -6.593 1.00 24.97 425 ARG A O 1
ATOM 3245 N N . ALA A 1 426 ? 13.054 40.496 -5.338 1.00 23.17 426 ALA A N 1
ATOM 3246 C CA . ALA A 1 426 ? 12.050 40.412 -6.387 1.00 23.17 426 ALA A CA 1
ATOM 3247 C C . ALA A 1 426 ? 11.939 41.721 -7.185 1.00 23.17 426 ALA A C 1
ATOM 3249 O O . ALA A 1 426 ? 11.757 42.775 -6.580 1.00 23.17 426 ALA A O 1
ATOM 3250 N N . GLU A 1 427 ? 11.946 41.619 -8.516 1.00 23.91 427 GLU A N 1
ATOM 3251 C CA . GLU A 1 427 ? 11.300 42.558 -9.441 1.00 23.91 427 GLU A CA 1
ATOM 3252 C C . GLU A 1 427 ? 10.707 41.763 -10.625 1.00 23.91 427 GLU A C 1
ATOM 3254 O O . GLU A 1 427 ? 11.367 40.911 -11.217 1.00 23.91 427 GLU A O 1
ATOM 3259 N N . GLU A 1 428 ? 9.446 42.045 -10.945 1.00 25.56 428 GLU A N 1
ATOM 3260 C CA . GLU A 1 428 ? 8.703 41.709 -12.172 1.00 25.56 428 GLU A CA 1
ATOM 3261 C C . GLU A 1 428 ? 7.944 42.998 -12.574 1.00 25.56 428 GLU A C 1
ATOM 3263 O O . GLU A 1 428 ? 7.691 43.818 -11.682 1.00 25.56 428 GLU A O 1
ATOM 3268 N N . PRO A 1 429 ? 7.425 43.163 -13.810 1.00 42.41 429 PRO A N 1
ATOM 3269 C CA . PRO A 1 429 ? 7.743 42.488 -15.076 1.00 42.41 429 PRO A CA 1
ATOM 3270 C C . PRO A 1 429 ? 7.901 43.476 -16.265 1.00 42.41 429 PRO A C 1
ATOM 3272 O O . PRO A 1 429 ? 7.463 44.619 -16.198 1.00 42.41 429 PRO A O 1
ATOM 3275 N N . ASP A 1 430 ? 8.423 43.011 -17.406 1.00 25.59 430 ASP A N 1
ATOM 3276 C CA . ASP A 1 430 ? 8.061 43.568 -18.721 1.00 25.59 430 ASP A CA 1
ATOM 3277 C C . ASP A 1 430 ? 8.166 42.498 -19.832 1.00 25.59 430 ASP A C 1
ATOM 3279 O O . ASP A 1 430 ? 8.920 41.532 -19.729 1.00 25.59 430 ASP A O 1
ATOM 3283 N N . SER A 1 431 ? 7.312 42.630 -20.849 1.00 26.75 431 SER A N 1
ATOM 3284 C CA . SER A 1 431 ? 6.826 41.575 -21.770 1.00 26.75 431 SER A CA 1
ATOM 3285 C C . SER A 1 431 ? 7.761 41.278 -22.989 1.00 26.75 431 SER A C 1
ATOM 3287 O O . SER A 1 431 ? 8.902 41.720 -23.007 1.00 26.75 431 SER A O 1
ATOM 3289 N N . PRO A 1 432 ? 7.321 40.580 -24.067 1.00 39.75 432 PRO A N 1
ATOM 3290 C CA . PRO A 1 432 ? 7.395 39.129 -24.289 1.00 39.75 432 PRO A CA 1
ATOM 3291 C C . PRO A 1 432 ? 8.297 38.719 -25.488 1.00 39.75 432 PRO A C 1
ATOM 3293 O O . PRO A 1 432 ? 8.356 39.415 -26.499 1.00 39.75 432 PRO A O 1
ATOM 3296 N N . GLY A 1 433 ? 8.907 37.523 -25.466 1.00 24.05 433 GLY A N 1
ATOM 3297 C CA . GLY A 1 433 ? 9.428 36.910 -26.702 1.00 24.05 433 GLY A CA 1
ATOM 3298 C C . GLY A 1 433 ? 10.527 35.848 -26.562 1.00 24.05 433 GLY A C 1
ATOM 3299 O O . GLY A 1 433 ? 11.579 36.100 -25.994 1.00 24.05 433 GLY A O 1
ATOM 3300 N N . SER A 1 434 ? 10.299 34.713 -27.235 1.00 26.22 434 SER A N 1
ATOM 3301 C CA . SER A 1 434 ? 11.213 33.598 -27.572 1.00 26.22 434 SER A CA 1
ATOM 3302 C C . SER A 1 434 ? 11.510 32.505 -26.523 1.00 26.22 434 SER A C 1
ATOM 3304 O O . SER A 1 434 ? 12.001 32.790 -25.434 1.00 26.22 434 SER A O 1
ATOM 3306 N N . PRO A 1 435 ? 11.310 31.212 -26.876 1.00 32.06 435 PRO A N 1
ATOM 3307 C CA . PRO A 1 435 ? 11.669 30.084 -26.025 1.00 32.06 435 PRO A CA 1
ATOM 3308 C C . PRO A 1 435 ? 13.148 29.706 -26.208 1.00 32.06 435 PRO A C 1
ATOM 3310 O O . PRO A 1 435 ? 13.577 29.289 -27.287 1.00 32.06 435 PRO A O 1
ATOM 3313 N N . LEU A 1 436 ? 13.931 29.805 -25.131 1.00 26.77 436 LEU A N 1
ATOM 3314 C CA . LEU A 1 436 ? 15.278 29.242 -25.059 1.00 26.77 436 LEU A CA 1
ATOM 3315 C C . LEU A 1 436 ? 15.225 27.747 -24.711 1.00 26.77 436 LEU A C 1
ATOM 3317 O O . LEU A 1 436 ? 14.550 27.300 -23.786 1.00 26.77 436 LEU A O 1
ATOM 3321 N N . LYS A 1 437 ? 15.958 26.986 -25.523 1.00 29.11 437 LYS A N 1
ATOM 3322 C CA . LYS A 1 437 ? 16.124 25.532 -25.512 1.00 29.11 437 LYS A CA 1
ATOM 3323 C C . LYS A 1 437 ? 16.944 25.087 -24.294 1.00 29.11 437 LYS A C 1
ATOM 3325 O O . LYS A 1 437 ? 18.017 25.625 -24.051 1.00 29.11 437 LYS A O 1
ATOM 3330 N N . SER A 1 438 ? 16.485 24.046 -23.598 1.00 27.14 438 SER A N 1
ATOM 3331 C CA . SER A 1 438 ? 17.252 23.328 -22.568 1.00 27.14 438 SER A CA 1
ATOM 3332 C C . SER A 1 438 ? 17.813 22.006 -23.130 1.00 27.14 438 SER A C 1
ATOM 3334 O O . SER A 1 438 ? 17.067 21.254 -23.770 1.00 27.14 438 SER A O 1
ATOM 3336 N N . PRO A 1 439 ? 19.104 21.682 -22.916 1.00 30.44 439 PRO A N 1
ATOM 3337 C CA . PRO A 1 439 ? 19.754 20.495 -23.458 1.00 30.44 439 PRO A CA 1
ATOM 3338 C C . PRO A 1 439 ? 19.599 19.298 -22.505 1.00 30.44 439 PRO A C 1
ATOM 3340 O O . PRO A 1 439 ? 20.554 18.883 -21.862 1.00 30.44 439 PRO A O 1
ATOM 3343 N N . HIS A 1 440 ? 18.404 18.709 -22.415 1.00 27.95 440 HIS A N 1
ATOM 3344 C CA . HIS A 1 440 ? 18.211 17.451 -21.664 1.00 27.95 440 HIS A CA 1
ATOM 3345 C C . HIS A 1 440 ? 17.439 16.351 -22.415 1.00 27.95 440 HIS A C 1
ATOM 3347 O O . HIS A 1 440 ? 17.198 15.280 -21.868 1.00 27.95 440 HIS A O 1
ATOM 3353 N N . LEU A 1 441 ? 17.148 16.542 -23.705 1.00 30.31 441 LEU A N 1
ATOM 3354 C CA . LEU A 1 441 ? 16.420 15.567 -24.537 1.00 30.31 441 LEU A CA 1
ATOM 3355 C C . LEU A 1 441 ? 17.309 14.620 -25.372 1.00 30.31 441 LEU A C 1
ATOM 3357 O O . LEU A 1 441 ? 16.802 13.738 -26.060 1.00 30.31 441 LEU A O 1
ATOM 3361 N N . ALA A 1 442 ? 18.637 14.742 -25.308 1.00 30.20 442 ALA A N 1
ATOM 3362 C CA . ALA A 1 442 ? 19.534 14.052 -26.246 1.00 30.20 442 ALA A CA 1
ATOM 3363 C C . ALA A 1 442 ? 19.848 12.571 -25.929 1.00 30.20 442 ALA A C 1
ATOM 3365 O O . ALA A 1 442 ? 20.476 11.906 -26.753 1.00 30.20 442 ALA A O 1
ATOM 3366 N N . ILE A 1 443 ? 19.434 12.027 -24.778 1.00 30.05 443 ILE A N 1
ATOM 3367 C CA . ILE A 1 443 ? 19.840 10.665 -24.367 1.00 30.05 443 ILE A CA 1
ATOM 3368 C C . ILE A 1 443 ? 18.757 9.609 -24.646 1.00 30.05 443 ILE A C 1
ATOM 3370 O O . ILE A 1 443 ? 19.094 8.471 -24.957 1.00 30.05 443 ILE A O 1
ATOM 3374 N N . ILE A 1 444 ? 17.472 9.974 -24.660 1.00 30.91 444 ILE A N 1
ATOM 3375 C CA . ILE A 1 444 ? 16.379 9.007 -24.890 1.00 30.91 444 ILE A CA 1
ATOM 3376 C C . ILE A 1 444 ? 16.120 8.783 -26.394 1.00 30.91 444 ILE A C 1
ATOM 3378 O O . ILE A 1 444 ? 15.821 7.667 -26.810 1.00 30.91 444 ILE A O 1
ATOM 3382 N N . ALA A 1 445 ? 16.348 9.790 -27.245 1.00 32.53 445 ALA A N 1
ATOM 3383 C CA . ALA A 1 445 ? 16.146 9.670 -28.695 1.00 32.53 445 ALA A CA 1
ATOM 3384 C C . ALA A 1 445 ? 17.267 8.904 -29.436 1.00 32.53 445 ALA A C 1
ATOM 3386 O O . ALA A 1 445 ? 17.064 8.433 -30.554 1.00 32.53 445 ALA A O 1
ATOM 3387 N N . ARG A 1 446 ? 18.457 8.755 -28.833 1.00 34.59 446 ARG A N 1
ATOM 3388 C CA . ARG A 1 446 ? 19.636 8.182 -29.514 1.00 34.59 446 ARG A CA 1
ATOM 3389 C C . ARG A 1 446 ? 19.646 6.657 -29.614 1.00 34.59 446 ARG A C 1
ATOM 3391 O O . ARG A 1 446 ? 20.353 6.138 -30.468 1.00 34.59 446 ARG A O 1
ATOM 3398 N N . VAL A 1 447 ? 18.877 5.948 -28.789 1.00 38.16 447 VAL A N 1
ATOM 3399 C CA . VAL A 1 447 ? 18.837 4.474 -28.822 1.00 38.16 447 VAL A CA 1
ATOM 3400 C C . VAL A 1 447 ? 17.799 3.964 -29.828 1.00 38.16 447 VAL A C 1
ATOM 3402 O O . VAL A 1 447 ? 18.063 2.985 -30.513 1.00 38.16 447 VAL A O 1
ATOM 3405 N N . GLY A 1 448 ? 16.669 4.665 -29.993 1.00 35.22 448 GLY A N 1
ATOM 3406 C CA . GLY A 1 448 ? 15.632 4.290 -30.966 1.00 35.22 448 GLY A CA 1
ATOM 3407 C C . GLY A 1 448 ? 16.008 4.600 -32.418 1.00 35.22 448 GLY A C 1
ATOM 3408 O O . GLY A 1 448 ? 15.830 3.766 -33.296 1.00 35.22 448 GLY A O 1
ATOM 3409 N N . ALA A 1 449 ? 16.614 5.763 -32.682 1.00 40.06 449 ALA A N 1
ATOM 3410 C CA . ALA A 1 449 ? 16.954 6.163 -34.050 1.00 40.06 449 ALA A CA 1
ATOM 3411 C C . ALA A 1 449 ? 18.116 5.353 -34.665 1.00 40.06 449 ALA A C 1
ATOM 3413 O O . ALA A 1 449 ? 18.239 5.279 -35.885 1.00 40.06 449 ALA A O 1
ATOM 3414 N N . HIS A 1 450 ? 18.978 4.734 -33.850 1.00 40.59 450 HIS A N 1
ATOM 3415 C CA . HIS A 1 450 ? 20.159 4.027 -34.355 1.00 40.59 450 HIS A CA 1
ATOM 3416 C C . HIS A 1 450 ? 19.825 2.664 -34.989 1.00 40.59 450 HIS A C 1
ATOM 3418 O O . HIS A 1 450 ? 20.580 2.200 -35.844 1.00 40.59 450 HIS A O 1
ATOM 3424 N N . GLU A 1 451 ? 18.704 2.036 -34.611 1.00 43.19 451 GLU A N 1
ATOM 3425 C CA . GLU A 1 451 ? 18.243 0.776 -35.218 1.00 43.19 451 GLU A CA 1
ATOM 3426 C C . GLU A 1 451 ? 17.444 1.000 -36.512 1.00 43.19 451 GLU A C 1
ATOM 3428 O O . GLU A 1 451 ? 17.570 0.204 -37.445 1.00 43.19 451 GLU A O 1
ATOM 3433 N N . ASP A 1 452 ? 16.703 2.108 -36.623 1.00 42.78 452 ASP A N 1
ATOM 3434 C CA . ASP A 1 452 ? 15.939 2.432 -37.836 1.00 42.78 452 ASP A CA 1
ATOM 3435 C C . ASP A 1 452 ? 16.833 2.927 -38.987 1.00 42.78 452 ASP A C 1
ATOM 3437 O O . ASP A 1 452 ? 16.602 2.575 -40.146 1.00 42.78 452 ASP A O 1
ATOM 3441 N N . PHE A 1 453 ? 17.918 3.655 -38.691 1.00 44.53 453 PHE A N 1
ATOM 3442 C CA . PHE A 1 453 ? 18.868 4.124 -39.714 1.00 44.53 453 PHE A CA 1
ATOM 3443 C C . PHE A 1 453 ? 19.698 2.996 -40.348 1.00 44.53 453 PHE A C 1
ATOM 3445 O O . PHE A 1 453 ? 20.028 3.061 -41.532 1.00 44.53 453 PHE A O 1
ATOM 3452 N N . LEU A 1 454 ? 20.005 1.931 -39.598 1.00 44.59 454 LEU A N 1
ATOM 3453 C CA . LEU A 1 454 ? 20.771 0.790 -40.118 1.00 44.59 454 LEU A CA 1
ATOM 3454 C C . LEU A 1 454 ? 19.958 -0.090 -41.084 1.00 44.59 454 LEU A C 1
ATOM 3456 O O . LEU A 1 454 ? 20.547 -0.835 -41.864 1.00 44.59 454 LEU A O 1
ATOM 3460 N N . ARG A 1 455 ? 18.622 0.017 -41.087 1.00 48.75 455 ARG A N 1
ATOM 3461 C CA . ARG A 1 455 ? 17.747 -0.726 -42.013 1.00 48.75 455 ARG A CA 1
ATOM 3462 C C . ARG A 1 455 ? 17.600 -0.077 -43.395 1.00 48.75 455 ARG A C 1
ATOM 3464 O O . ARG A 1 455 ? 17.114 -0.742 -44.302 1.00 48.75 455 ARG A O 1
ATOM 3471 N N . GLN A 1 456 ? 18.025 1.177 -43.576 1.00 52.22 456 GLN A N 1
ATOM 3472 C CA . GLN A 1 456 ? 17.788 1.957 -44.804 1.00 52.22 456 GLN A CA 1
ATOM 3473 C C . GLN A 1 456 ? 19.017 2.112 -45.725 1.00 52.22 456 GLN A C 1
ATOM 3475 O O . GLN A 1 456 ? 18.986 2.910 -46.652 1.00 52.22 456 GLN A O 1
ATOM 3480 N N . GLY A 1 457 ? 20.108 1.364 -45.513 1.00 45.03 457 GLY A N 1
ATOM 3481 C CA . GLY A 1 457 ? 21.262 1.382 -46.435 1.00 45.03 457 GLY A CA 1
ATOM 3482 C C . GLY A 1 457 ? 22.073 2.689 -46.442 1.00 45.03 457 GLY A C 1
ATOM 3483 O O . GLY A 1 457 ? 22.797 2.970 -47.398 1.00 45.03 457 GLY A O 1
ATOM 3484 N N . VAL A 1 458 ? 21.970 3.492 -45.379 1.00 49.31 458 VAL A N 1
ATOM 3485 C CA . VAL A 1 458 ? 22.670 4.776 -45.238 1.00 49.31 458 VAL A CA 1
ATOM 3486 C C . VAL A 1 458 ? 23.986 4.580 -44.478 1.00 49.31 458 VAL A C 1
ATOM 3488 O O . VAL A 1 458 ? 24.001 4.040 -43.370 1.00 49.31 458 VAL A O 1
ATOM 3491 N N . ARG A 1 459 ? 25.109 5.038 -45.049 1.00 53.31 459 ARG A N 1
ATOM 3492 C CA . ARG A 1 459 ? 26.447 4.946 -44.437 1.00 53.31 459 ARG A CA 1
ATOM 3493 C C . ARG A 1 459 ? 26.898 6.311 -43.912 1.00 53.31 459 ARG A C 1
ATOM 3495 O O . ARG A 1 459 ? 26.770 7.328 -44.587 1.00 53.31 459 ARG A O 1
ATOM 3502 N N . TYR A 1 460 ? 27.476 6.333 -42.711 1.00 54.09 460 TYR A N 1
ATOM 3503 C CA . TYR A 1 460 ? 28.140 7.521 -42.165 1.00 54.09 460 TYR A CA 1
ATOM 3504 C C . TYR A 1 460 ? 29.486 7.760 -42.863 1.00 54.09 460 TYR A C 1
ATOM 3506 O O . TYR A 1 460 ? 30.315 6.847 -42.919 1.00 54.09 460 TYR A O 1
ATOM 3514 N N . VAL A 1 461 ? 29.714 8.979 -43.364 1.00 60.47 461 VAL A N 1
ATOM 3515 C CA . VAL A 1 461 ? 30.893 9.316 -44.195 1.00 60.47 461 VAL A CA 1
ATOM 3516 C C . VAL A 1 461 ? 31.840 10.332 -43.541 1.00 60.47 461 VAL A C 1
ATOM 3518 O O . VAL A 1 461 ? 32.907 10.619 -44.077 1.00 60.47 461 VAL A O 1
ATOM 3521 N N . GLY A 1 462 ? 31.500 10.838 -42.351 1.00 55.03 462 GLY A N 1
ATOM 3522 C CA . GLY A 1 462 ? 32.349 11.733 -41.554 1.00 55.03 462 GLY A CA 1
ATOM 3523 C C . GLY A 1 462 ? 31.692 13.074 -41.215 1.00 55.03 462 GLY A C 1
ATOM 3524 O O . GLY A 1 462 ? 30.597 13.391 -41.675 1.00 55.03 462 GLY A O 1
ATOM 3525 N N . GLY A 1 463 ? 32.359 13.872 -40.375 1.00 52.84 463 GLY A N 1
ATOM 3526 C CA . GLY A 1 463 ? 31.890 15.196 -39.951 1.00 52.84 463 GLY A CA 1
ATOM 3527 C C . GLY A 1 463 ? 32.874 16.300 -40.333 1.00 52.84 463 GLY A C 1
ATOM 3528 O O . GLY A 1 463 ? 34.085 16.113 -40.215 1.00 52.84 463 GLY A O 1
ATOM 3529 N N . ARG A 1 464 ? 32.367 17.461 -40.769 1.00 46.38 464 ARG A N 1
ATOM 3530 C CA . ARG A 1 464 ? 33.177 18.676 -40.981 1.00 46.38 464 ARG A CA 1
ATOM 3531 C C . ARG A 1 464 ? 32.753 19.770 -40.006 1.00 46.38 464 ARG A C 1
ATOM 3533 O O . ARG A 1 464 ? 31.577 19.899 -39.673 1.00 46.38 464 ARG A O 1
ATOM 3540 N N . ARG A 1 465 ? 33.720 20.582 -39.572 1.00 43.59 465 ARG A N 1
ATOM 3541 C CA . ARG A 1 465 ? 33.475 21.838 -38.852 1.00 43.59 465 ARG A CA 1
ATOM 3542 C C . ARG A 1 465 ? 33.728 22.997 -39.807 1.00 43.59 465 ARG A C 1
ATOM 3544 O O . ARG A 1 465 ? 34.812 23.077 -40.379 1.00 43.59 465 ARG A O 1
ATOM 3551 N N . HIS A 1 466 ? 32.756 23.887 -39.964 1.00 45.16 466 HIS A N 1
ATOM 3552 C CA . HIS A 1 466 ? 32.998 25.198 -40.559 1.00 45.16 466 HIS A CA 1
ATOM 3553 C C . HIS A 1 466 ? 33.242 26.214 -39.444 1.00 45.16 466 HIS A C 1
ATOM 3555 O O . HIS A 1 466 ? 32.509 26.242 -38.457 1.00 45.16 466 HIS A O 1
ATOM 3561 N N . ALA A 1 467 ? 34.290 27.020 -39.598 1.00 41.34 467 ALA A N 1
ATOM 3562 C CA . ALA A 1 467 ? 34.567 28.141 -38.715 1.00 41.34 467 ALA A CA 1
ATOM 3563 C C . ALA A 1 467 ? 33.745 29.353 -39.172 1.00 41.34 467 ALA A C 1
ATOM 3565 O O . ALA A 1 467 ? 33.825 29.752 -40.333 1.00 41.34 467 ALA A O 1
ATOM 3566 N N . THR A 1 468 ? 32.964 29.930 -38.263 1.00 48.47 468 THR A N 1
ATOM 3567 C CA . THR A 1 468 ? 32.341 31.249 -38.425 1.00 48.47 468 THR A CA 1
ATOM 3568 C C . THR A 1 468 ? 33.037 32.262 -37.504 1.00 48.47 468 THR A C 1
ATOM 3570 O O . THR A 1 468 ? 33.711 31.854 -36.554 1.00 48.47 468 THR A O 1
ATOM 3573 N N . PRO A 1 469 ? 32.897 33.582 -37.745 1.00 38.28 469 PRO A N 1
ATOM 3574 C CA . PRO A 1 469 ? 33.682 34.617 -37.058 1.00 38.28 469 PRO A CA 1
ATOM 3575 C C . PRO A 1 469 ? 33.387 34.778 -35.556 1.00 38.28 469 PRO A C 1
ATOM 3577 O O . PRO A 1 469 ? 34.024 35.596 -34.904 1.00 38.28 469 PRO A O 1
ATOM 3580 N N . PHE A 1 470 ? 32.438 34.015 -35.003 1.00 44.75 470 PHE A N 1
ATOM 3581 C CA . PHE A 1 470 ? 31.946 34.152 -33.627 1.00 44.75 470 PHE A CA 1
ATOM 3582 C C . PHE A 1 470 ? 32.100 32.871 -32.788 1.00 44.75 470 PHE A C 1
ATOM 3584 O O . PHE A 1 470 ? 31.310 32.611 -31.890 1.00 44.75 470 PHE A O 1
ATOM 3591 N N . GLY A 1 471 ? 33.130 32.065 -33.059 1.00 40.72 471 GLY A N 1
ATOM 3592 C CA . GLY A 1 471 ? 33.708 31.139 -32.072 1.00 40.72 471 GLY A CA 1
ATOM 3593 C C . GLY A 1 471 ? 32.925 29.871 -31.699 1.00 40.72 471 GLY A C 1
ATOM 3594 O O . GLY A 1 471 ? 33.522 28.975 -31.109 1.00 40.72 471 GLY A O 1
ATOM 3595 N N . GLU A 1 472 ? 31.657 29.712 -32.078 1.00 41.69 472 GLU A N 1
ATOM 3596 C CA . GLU A 1 472 ? 30.889 28.491 -31.790 1.00 41.69 472 GLU A CA 1
ATOM 3597 C C . GLU A 1 472 ? 30.629 27.668 -33.060 1.00 41.69 472 GLU A C 1
ATOM 3599 O O . GLU A 1 472 ? 30.021 28.132 -34.024 1.00 41.69 472 GLU A O 1
ATOM 3604 N N . SER A 1 473 ? 31.101 26.414 -33.067 1.00 39.75 473 SER A N 1
ATOM 3605 C CA . SER A 1 473 ? 30.905 25.468 -34.175 1.00 39.75 473 SER A CA 1
ATOM 3606 C C . SER A 1 473 ? 30.064 24.273 -33.724 1.00 39.75 473 SER A C 1
ATOM 3608 O O . SER A 1 473 ? 30.493 23.487 -32.880 1.00 39.75 473 SER A O 1
ATOM 3610 N N . ASN A 1 474 ? 28.881 24.101 -34.321 1.00 40.62 474 ASN A N 1
ATOM 3611 C CA . ASN A 1 474 ? 28.124 22.853 -34.212 1.00 40.62 474 ASN A CA 1
ATOM 3612 C C . ASN A 1 474 ? 28.647 21.840 -35.245 1.00 40.62 474 ASN A C 1
ATOM 3614 O O . ASN A 1 474 ? 28.828 22.202 -36.411 1.00 40.62 474 ASN A O 1
ATOM 3618 N N . PRO A 1 475 ? 28.905 20.577 -34.858 1.00 44.84 475 PRO A N 1
ATOM 3619 C CA . PRO A 1 475 ? 29.342 19.557 -35.801 1.00 44.84 475 PRO A CA 1
ATOM 3620 C C . PRO A 1 475 ? 28.213 19.215 -36.781 1.00 44.84 475 PRO A C 1
ATOM 3622 O O . PRO A 1 475 ? 27.098 18.898 -36.371 1.00 44.84 475 PRO A O 1
ATOM 3625 N N . VAL A 1 476 ? 28.518 19.251 -38.081 1.00 47.19 476 VAL A N 1
ATOM 3626 C CA . VAL A 1 476 ? 27.626 18.756 -39.137 1.00 47.19 476 VAL A CA 1
ATOM 3627 C C . VAL A 1 476 ? 28.097 17.359 -39.533 1.00 47.19 476 VAL A C 1
ATOM 3629 O O . VAL A 1 476 ? 29.253 17.170 -39.920 1.00 47.19 476 VAL A O 1
ATOM 3632 N N . HIS A 1 477 ? 27.206 16.378 -39.403 1.00 57.97 477 HIS A N 1
ATOM 3633 C CA . HIS A 1 477 ? 27.447 14.976 -39.745 1.00 57.97 477 HIS A CA 1
ATOM 3634 C C . HIS A 1 477 ? 26.895 14.681 -41.143 1.00 57.97 477 HIS A C 1
ATOM 3636 O O . HIS A 1 477 ? 25.742 15.002 -41.423 1.00 57.97 477 HIS A O 1
ATOM 3642 N N . LEU A 1 478 ? 27.714 14.081 -42.010 1.00 49.16 478 LEU A N 1
ATOM 3643 C CA . LEU A 1 478 ? 27.334 13.718 -43.375 1.00 49.16 478 LEU A CA 1
ATOM 3644 C C . LEU A 1 478 ? 27.003 12.224 -43.458 1.00 49.16 478 LEU A C 1
ATOM 3646 O O . LEU A 1 478 ? 27.737 11.373 -42.942 1.00 49.16 478 LEU A O 1
ATOM 3650 N N . PHE A 1 479 ? 25.905 11.924 -44.144 1.00 63.56 479 PHE A N 1
ATOM 3651 C CA . PHE A 1 479 ? 25.415 10.576 -44.407 1.00 63.56 479 PHE A CA 1
ATOM 3652 C C . PHE A 1 479 ? 25.164 10.428 -45.912 1.00 63.56 479 PHE A C 1
ATOM 3654 O O . PHE A 1 479 ? 24.574 11.322 -46.516 1.00 63.56 479 PHE A O 1
ATOM 3661 N N . GLU A 1 480 ? 25.614 9.322 -46.505 1.00 50.62 480 GLU A N 1
ATOM 3662 C CA . GLU A 1 480 ? 25.379 8.981 -47.916 1.00 50.62 480 GLU A CA 1
ATOM 3663 C C . GLU A 1 480 ? 24.421 7.797 -48.028 1.00 50.62 480 GLU A C 1
ATOM 3665 O O . GLU A 1 480 ? 24.516 6.822 -47.275 1.00 50.62 480 GLU A O 1
ATOM 3670 N N . HIS A 1 481 ? 23.515 7.880 -48.998 1.00 51.66 481 HIS A N 1
ATOM 3671 C CA . HIS A 1 481 ? 22.622 6.795 -49.379 1.00 51.66 481 HIS A CA 1
ATOM 3672 C C . HIS A 1 481 ? 23.336 5.896 -50.397 1.00 51.66 481 HIS A C 1
ATOM 3674 O O . HIS A 1 481 ? 23.897 6.402 -51.367 1.00 51.66 481 HIS A O 1
ATOM 3680 N N . GLN A 1 482 ? 23.328 4.574 -50.206 1.00 51.84 482 GLN A N 1
ATOM 3681 C CA . GLN A 1 482 ? 23.750 3.652 -51.265 1.00 51.84 482 GLN A CA 1
ATOM 3682 C C . GLN A 1 482 ? 22.579 3.444 -52.232 1.00 51.84 482 GLN A C 1
ATOM 3684 O O . GLN A 1 482 ? 21.770 2.538 -52.044 1.00 51.84 482 GLN A O 1
ATOM 3689 N N . GLY A 1 483 ? 22.438 4.335 -53.214 1.00 46.53 483 GLY A N 1
ATOM 3690 C CA . GLY A 1 483 ? 21.413 4.266 -54.260 1.00 46.53 483 GLY A CA 1
ATOM 3691 C C . GLY A 1 483 ? 21.613 5.331 -55.318 1.00 46.53 483 GLY A C 1
ATOM 3692 O O . GLY A 1 483 ? 21.601 6.515 -54.920 1.00 46.53 483 GLY A O 1
#

pLDDT: mean 78.25, std 27.77, range [23.17, 98.94]